Protein AF-A0A2N3GD85-F1 (afdb_monomer_lite)

Sequence (413 aa):
MDDDWYRSPGWSEADQEAFELRLARARAWNRPEYLRIKGLALAEAGLREAALGLWQRGLDNDATRSEQPGLLELMAEALLRDDPARAEQLLRRLLAEHPDLNDTTQMAEVALAEILIGGGSEAGLCEAYRLLDSWQVKRGSPFPANVYRWAVAYTRLAEAVGDRDEASEAAEVALSSIDWSSPFENHPGLGLVHADPTELEWLERLAADRRTDTGMAGGGRMDEFRAALAADQDYQQELAMWTAEDDAREAEFEEAELPLTMDLRAAGLDVDSVWDLGKHRVWPYPQALPVLMNHLERGGYPEITTDIIGQALAIKDAVAYWDRLRELYLTAPSPAQANAAAIAMSGCATSAQLAHLIEFLDLEERGQSRILFLRPINRLGREHGRAIIEGLRSHPVLGAEATAISKGRSRNS

Foldseek 3Di:
DPPVLLLALDDDPVSVVVLVVVLVVDDLLCSLVSLQNSLVSPVVSVNNVSSLVSLVVSVVDPSNVVQLLASLQVNLVSCLPPPVVSSLVSLVVSCVVPVVSPNHPLCSLLSNLLSLLVVLDPVSLLSSLLSLVCCVQQPNDLFLQSQLSSLLSQLSSCVSQPNLVSNLVSLVSNVVSQPDFRPDPVCRPPRHHDDDPVSNVVSVVSVVVVVVDPDDDDDGVSVVSVVVCVVPPVNVVVSCVSVVVVVVVVVLQQVQQVVLVVVLVVLVAPDSGLVCLPDPVCPPPLSSLVSLLVDLQVDPHDLVNNLSSLQSLLAQSVVVCVVSLLVCLVVPPDLSSVLSSLSNCLRRDALVCLVVLLVLCPVVVNAQSNLSSLVSLCVHVPPNSLVSLVVCLPPPRNNVSSVCVNVVNDDDD

Radius of gyration: 25.95 Å; chains: 1; bounding box: 66×52×62 Å

Secondary structure (DSSP, 8-state):
--TTTTT----SHHHHHHHHHHHHHS-GGGHHHHHHHHHHHHHHTT-HHHHHHHHHHHHT-GGGTTTHHHHHHHHHHHHTTT-HHHHHHHHHHHHHH-TT-TTS-S-HHHHHHHHHHHHT-HHHHHHHHHHHHHHHHHT--S-HHHHHHHHHHHHHHHHHHT-HHHHHHHHHHHHHHTTPPPS-TT-TTTT-----HHHHHHHHHHHHHGGG--S-----HHHHHHHHHHH-HHHHHHHHHHHHHHHHHHHHHHHHHHHHHHHHHHTT---SSGGGGGSTTT---TTHHHHHHHHHHH--S-HHHHHHHHHHT-SGGGGGGHHHHHHHHHH-SSHHHHHHHHHHHHHH--GGGHHHHHHGGG-GGGTTGGGGGHHHHHHHHHHHHHHHHHHTTT-TTTHHHHHHHHTT-S---

Structure (mmCIF, N/CA/C/O backbone):
data_AF-A0A2N3GD85-F1
#
_entry.id   AF-A0A2N3GD85-F1
#
loop_
_atom_site.group_PDB
_atom_site.id
_atom_site.type_symbol
_atom_site.label_atom_id
_atom_site.label_alt_id
_atom_site.label_comp_id
_atom_site.label_asym_id
_atom_site.label_entity_id
_atom_site.label_seq_id
_atom_site.pdbx_PDB_ins_code
_atom_site.Cartn_x
_atom_site.Cartn_y
_atom_site.Cartn_z
_atom_site.occupancy
_atom_site.B_iso_or_equiv
_atom_site.auth_seq_id
_atom_site.auth_comp_id
_atom_site.auth_asym_id
_atom_site.auth_atom_id
_atom_site.pdbx_PDB_model_num
ATOM 1 N N . MET A 1 1 ? 29.973 8.861 1.045 1.00 45.62 1 MET A N 1
ATOM 2 C CA . MET A 1 1 ? 28.930 9.680 1.694 1.00 45.62 1 MET A CA 1
ATOM 3 C C . MET A 1 1 ? 27.685 8.834 1.700 1.00 45.62 1 MET A C 1
ATOM 5 O O . MET A 1 1 ? 27.372 8.280 0.658 1.00 45.62 1 MET A O 1
ATOM 9 N N . ASP A 1 2 ? 27.069 8.660 2.859 1.00 50.72 2 ASP A N 1
ATOM 10 C CA . ASP A 1 2 ? 25.912 7.785 3.011 1.00 50.72 2 ASP A CA 1
ATOM 11 C C . ASP A 1 2 ? 24.710 8.408 2.282 1.00 50.72 2 ASP A C 1
ATOM 13 O O . ASP A 1 2 ? 24.269 9.495 2.670 1.00 50.72 2 ASP A O 1
ATOM 17 N N . ASP A 1 3 ? 24.244 7.825 1.165 1.00 62.91 3 ASP A N 1
ATOM 18 C CA . ASP A 1 3 ? 23.156 8.460 0.403 1.00 62.91 3 ASP A CA 1
ATOM 19 C C . ASP A 1 3 ? 21.757 8.220 1.000 1.00 62.91 3 ASP A C 1
ATOM 21 O O . ASP A 1 3 ? 20.784 8.729 0.449 1.00 62.91 3 ASP A O 1
ATOM 25 N N . ASP A 1 4 ? 21.653 7.529 2.141 1.00 80.56 4 ASP A N 1
ATOM 26 C CA . ASP A 1 4 ? 20.399 7.329 2.890 1.00 80.56 4 ASP A CA 1
ATOM 27 C C . ASP A 1 4 ? 20.294 8.272 4.093 1.00 80.56 4 ASP A C 1
ATOM 29 O O . ASP A 1 4 ? 19.761 7.953 5.152 1.00 80.56 4 ASP A O 1
ATOM 33 N N . TRP A 1 5 ? 20.792 9.493 3.919 1.00 85.75 5 TRP A N 1
ATOM 34 C CA . TRP A 1 5 ? 20.781 10.532 4.947 1.00 85.75 5 TRP A CA 1
ATOM 35 C C . TRP A 1 5 ? 19.387 10.845 5.509 1.00 85.75 5 TRP A C 1
ATOM 37 O O . TRP A 1 5 ? 19.270 11.240 6.667 1.00 85.75 5 TRP A O 1
ATOM 47 N N . TYR A 1 6 ? 18.343 10.652 4.705 1.00 89.75 6 TYR A N 1
ATOM 48 C CA . TYR A 1 6 ? 16.946 10.835 5.092 1.00 89.75 6 TYR A CA 1
ATOM 49 C C . TYR A 1 6 ? 16.354 9.619 5.829 1.00 89.75 6 TYR A C 1
ATOM 51 O O . TYR A 1 6 ? 15.251 9.726 6.338 1.00 89.75 6 TYR A O 1
ATOM 59 N N . ARG A 1 7 ? 17.066 8.487 5.938 1.00 91.69 7 ARG A N 1
ATOM 60 C CA . ARG A 1 7 ? 16.649 7.299 6.718 1.00 91.69 7 ARG A CA 1
ATOM 61 C C . ARG A 1 7 ? 17.335 7.191 8.080 1.00 91.69 7 ARG A C 1
ATOM 63 O O . ARG A 1 7 ? 17.008 6.308 8.861 1.00 91.69 7 ARG A O 1
ATOM 70 N N . SER A 1 8 ? 18.307 8.059 8.369 1.00 90.44 8 SER A N 1
ATOM 71 C CA . SER A 1 8 ? 18.978 8.067 9.674 1.00 90.44 8 SER A CA 1
ATOM 72 C C . SER A 1 8 ? 17.970 8.355 10.801 1.00 90.44 8 SER A C 1
ATOM 74 O O . SER A 1 8 ? 17.164 9.272 10.639 1.00 90.44 8 SER A O 1
ATOM 76 N N . PRO A 1 9 ? 18.037 7.672 11.957 1.00 91.25 9 PRO A N 1
ATOM 77 C CA . PRO A 1 9 ? 17.174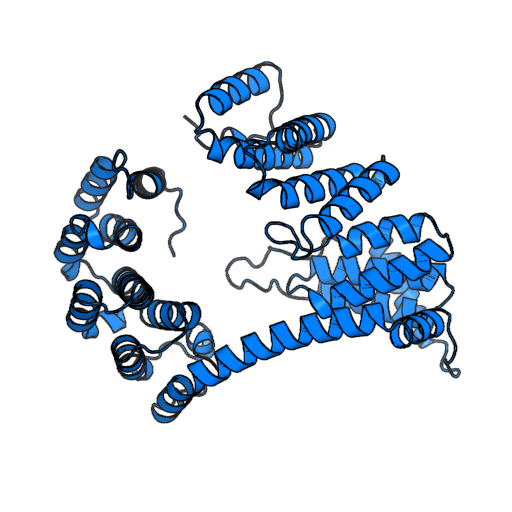 7.963 13.106 1.00 91.25 9 PRO A CA 1
ATOM 78 C C . PRO A 1 9 ? 17.637 9.187 13.923 1.00 91.25 9 PRO A C 1
ATOM 80 O O . PRO A 1 9 ? 16.906 9.666 14.784 1.00 91.25 9 PRO A O 1
ATOM 83 N N . GLY A 1 10 ? 18.844 9.715 13.674 1.00 91.62 10 GLY A N 1
ATOM 84 C CA . GLY A 1 10 ? 19.396 10.859 14.414 1.00 91.62 10 GLY A CA 1
ATOM 85 C C . GLY A 1 10 ? 18.678 12.181 14.117 1.00 91.62 10 GLY A C 1
ATOM 86 O O . GLY A 1 10 ? 18.309 12.445 12.966 1.00 91.62 10 GLY A O 1
ATOM 87 N N . TRP A 1 11 ? 18.494 13.012 15.149 1.00 96.56 11 TRP A N 1
ATOM 88 C CA . TRP A 1 11 ? 17.835 14.326 15.056 1.00 96.56 11 TRP A CA 1
ATOM 89 C C . TRP A 1 11 ? 18.418 15.391 15.995 1.00 96.56 11 TRP A C 1
ATOM 91 O O . TRP A 1 11 ? 17.708 16.268 16.494 1.00 96.56 11 TRP A O 1
ATOM 101 N N . SER A 1 12 ? 19.725 15.322 16.251 1.00 95.81 12 SER A N 1
ATOM 102 C CA . SER A 1 12 ? 20.441 16.424 16.903 1.00 95.81 12 SER A CA 1
ATOM 103 C C . SER A 1 12 ? 20.408 17.697 16.043 1.00 95.81 12 SER A C 1
ATOM 105 O O . SER A 1 12 ? 20.079 17.643 14.860 1.00 95.81 12 SER A O 1
ATOM 107 N N . GLU A 1 13 ? 20.791 18.846 16.602 1.00 96.06 13 GLU A N 1
ATOM 108 C CA . GLU A 1 13 ? 20.900 20.106 15.844 1.00 96.06 13 GLU A CA 1
ATOM 109 C C . GLU A 1 13 ? 21.793 19.948 14.598 1.00 96.06 13 GLU A C 1
ATOM 111 O O . GLU A 1 13 ? 21.410 20.340 13.499 1.00 96.06 13 GLU A O 1
ATOM 116 N N . ALA A 1 14 ? 22.919 19.240 14.733 1.00 95.62 14 ALA A N 1
ATOM 117 C CA . ALA A 1 14 ? 23.804 18.929 13.613 1.00 95.62 14 ALA A CA 1
ATOM 118 C C . ALA A 1 14 ? 23.147 18.012 12.560 1.00 95.62 14 ALA A C 1
ATOM 120 O O . ALA A 1 14 ? 23.370 18.194 11.360 1.00 95.62 14 ALA A O 1
ATOM 121 N N . ASP A 1 15 ? 22.327 17.039 12.979 1.00 94.31 15 ASP A N 1
ATOM 122 C CA . ASP A 1 15 ? 21.585 16.174 12.050 1.00 94.31 15 ASP A CA 1
ATOM 123 C C . ASP A 1 15 ? 20.516 16.961 11.288 1.00 94.31 15 ASP A C 1
ATOM 125 O O . ASP A 1 15 ? 20.332 16.746 10.089 1.00 94.31 15 ASP A O 1
ATOM 129 N N . GLN A 1 16 ? 19.835 17.885 11.971 1.00 96.31 16 GLN A N 1
ATOM 130 C CA . GLN A 1 16 ? 18.831 18.767 11.380 1.00 96.31 16 GLN A CA 1
ATOM 131 C C . GLN A 1 16 ? 19.470 19.689 10.339 1.00 96.31 16 GLN A C 1
ATOM 133 O O . GLN A 1 16 ? 19.024 19.713 9.194 1.00 96.31 16 GLN A O 1
ATOM 138 N N . GLU A 1 17 ? 20.568 20.371 10.675 1.00 95.88 17 GLU A N 1
ATOM 139 C CA . GLU A 1 17 ? 21.307 21.212 9.725 1.00 95.88 17 GLU A CA 1
ATOM 140 C C . GLU A 1 17 ? 21.784 20.417 8.500 1.00 95.88 17 GLU A C 1
ATOM 142 O O . GLU A 1 17 ? 21.643 20.860 7.355 1.00 95.88 17 GLU A O 1
ATOM 147 N N . ALA A 1 18 ? 22.319 19.211 8.721 1.00 94.38 18 ALA A N 1
ATOM 148 C CA . ALA A 1 18 ? 22.766 18.340 7.642 1.00 94.38 18 ALA A CA 1
ATOM 149 C C . ALA A 1 18 ? 21.602 17.865 6.756 1.00 94.38 18 ALA A C 1
ATOM 151 O O . ALA A 1 18 ? 21.760 17.778 5.531 1.00 94.38 18 ALA A O 1
ATOM 152 N N . PHE A 1 19 ? 20.448 17.561 7.356 1.00 95.38 19 PHE A N 1
ATOM 153 C CA . PHE A 1 19 ? 19.224 17.198 6.648 1.00 95.38 19 PHE A CA 1
ATOM 154 C C . PHE A 1 19 ? 18.730 18.369 5.792 1.00 95.38 19 PHE A C 1
ATOM 156 O O . PHE A 1 19 ? 18.568 18.207 4.582 1.00 95.38 19 PHE A O 1
ATOM 163 N N . GLU A 1 20 ? 18.597 19.567 6.362 1.00 95.00 20 GLU A N 1
ATOM 164 C CA . GLU A 1 20 ? 18.127 20.755 5.641 1.00 95.00 20 GLU A CA 1
ATOM 165 C C . GLU A 1 20 ? 19.056 21.147 4.487 1.00 95.00 20 GLU A C 1
ATOM 167 O O . GLU A 1 20 ? 18.596 21.417 3.374 1.00 95.00 20 GLU A O 1
ATOM 172 N N . LEU A 1 21 ? 20.377 21.103 4.695 1.00 94.81 21 LEU A N 1
ATOM 173 C CA . LEU A 1 21 ? 21.349 21.410 3.643 1.00 94.81 21 LEU A CA 1
ATOM 174 C C . LEU A 1 21 ? 21.213 20.457 2.445 1.00 94.81 21 LEU A C 1
ATOM 176 O O . LEU A 1 21 ? 21.379 20.866 1.291 1.00 94.81 21 LEU A O 1
ATOM 180 N N . ARG A 1 22 ? 20.931 19.176 2.704 1.00 93.56 22 ARG A N 1
ATOM 181 C CA . ARG A 1 22 ? 20.745 18.164 1.657 1.00 93.56 22 ARG A CA 1
ATOM 182 C C . ARG A 1 22 ? 19.368 18.268 1.008 1.00 93.56 22 ARG A C 1
ATOM 184 O O . ARG A 1 22 ? 19.290 18.202 -0.219 1.00 93.56 22 ARG A O 1
ATOM 191 N N . LEU A 1 23 ? 18.317 18.515 1.786 1.00 91.94 23 LEU A N 1
ATOM 192 C CA . LEU A 1 23 ? 16.958 18.722 1.288 1.00 91.94 23 LEU A CA 1
ATOM 193 C C . LEU A 1 23 ? 16.882 19.945 0.362 1.00 91.94 23 LEU A C 1
ATOM 195 O O . LEU A 1 23 ? 16.293 19.870 -0.717 1.00 91.94 23 LEU A O 1
ATOM 199 N N . ALA A 1 24 ? 17.559 21.042 0.710 1.00 91.62 24 ALA A N 1
ATOM 200 C CA . ALA A 1 24 ? 17.635 22.243 -0.123 1.00 91.62 24 ALA A CA 1
ATOM 201 C C . ALA A 1 24 ? 18.294 21.982 -1.490 1.00 91.62 24 ALA A C 1
ATOM 203 O O . ALA A 1 24 ? 17.917 22.588 -2.495 1.00 91.62 24 ALA A O 1
ATOM 204 N N . ARG A 1 25 ? 19.255 21.052 -1.553 1.00 90.69 25 ARG A N 1
ATOM 205 C CA . ARG A 1 25 ? 19.931 20.640 -2.798 1.00 90.69 25 ARG A CA 1
ATOM 206 C C . ARG A 1 25 ? 19.153 19.588 -3.586 1.00 90.69 25 ARG A C 1
ATOM 208 O O . ARG A 1 25 ? 19.417 19.409 -4.774 1.00 90.69 25 ARG A O 1
ATOM 215 N N . ALA A 1 26 ? 18.223 18.883 -2.946 1.00 87.25 26 ALA A N 1
ATOM 216 C CA . ALA A 1 26 ? 17.377 17.909 -3.612 1.00 87.25 26 ALA A CA 1
ATOM 217 C C . ALA A 1 26 ? 16.452 18.582 -4.631 1.00 87.25 26 ALA A C 1
ATOM 219 O O . ALA A 1 26 ? 16.016 19.727 -4.454 1.00 87.25 26 ALA A O 1
ATOM 220 N N . ARG A 1 27 ? 16.131 17.836 -5.694 1.00 83.88 27 ARG A N 1
ATOM 221 C CA . ARG A 1 27 ? 15.154 18.252 -6.704 1.00 83.88 27 ARG A CA 1
ATOM 222 C C . ARG A 1 27 ? 13.801 18.471 -6.037 1.00 83.88 27 ARG A C 1
ATOM 224 O O . ARG A 1 27 ? 13.424 17.682 -5.176 1.00 83.88 27 ARG A O 1
ATOM 231 N N . ALA A 1 28 ? 13.090 19.521 -6.443 1.00 81.44 28 ALA A N 1
ATOM 232 C CA . ALA A 1 28 ? 11.860 19.955 -5.783 1.00 81.44 28 ALA A CA 1
ATOM 233 C C . ALA A 1 28 ? 10.831 18.824 -5.631 1.00 81.44 28 ALA A C 1
ATOM 235 O O . ALA A 1 28 ? 10.255 18.691 -4.560 1.00 81.44 28 ALA A O 1
ATOM 236 N N . TRP A 1 29 ? 10.692 17.970 -6.647 1.00 77.31 29 TRP A N 1
ATOM 237 C CA . TRP A 1 29 ? 9.748 16.851 -6.656 1.00 77.31 29 TRP A CA 1
ATOM 238 C C . TRP A 1 29 ? 10.152 15.647 -5.786 1.00 77.31 29 TRP A C 1
ATOM 240 O O . TRP A 1 29 ? 9.291 14.850 -5.457 1.00 77.31 29 TRP A O 1
ATOM 250 N N . ASN A 1 30 ? 11.416 15.521 -5.354 1.00 82.69 30 ASN A N 1
ATOM 251 C CA . ASN A 1 30 ? 11.844 14.457 -4.423 1.00 82.69 30 ASN A CA 1
ATOM 252 C C . ASN A 1 30 ? 11.770 14.890 -2.949 1.00 82.69 30 ASN A C 1
ATOM 254 O O . ASN A 1 30 ? 11.833 14.064 -2.043 1.00 82.69 30 ASN A O 1
ATOM 258 N N . ARG A 1 31 ? 11.717 16.200 -2.679 1.00 87.19 31 ARG A N 1
ATOM 259 C CA . ARG A 1 31 ? 11.658 16.725 -1.305 1.00 87.19 31 ARG A CA 1
ATOM 260 C C . ARG A 1 31 ? 10.453 16.203 -0.507 1.00 87.19 31 ARG A C 1
ATOM 262 O O . ARG A 1 31 ? 10.674 15.890 0.661 1.00 87.19 31 ARG A O 1
ATOM 269 N N . PRO A 1 32 ? 9.238 16.098 -1.088 1.00 84.50 32 PRO A N 1
ATOM 270 C CA . PRO A 1 32 ? 8.080 15.506 -0.420 1.00 84.50 32 PRO A CA 1
ATOM 271 C C . PRO A 1 32 ? 8.379 14.121 0.169 1.00 84.50 32 PRO A C 1
ATOM 273 O O . PRO A 1 32 ? 8.246 13.905 1.372 1.00 84.50 32 PRO A O 1
ATOM 276 N N . GLU A 1 33 ? 8.897 13.224 -0.667 1.00 87.06 33 GLU A N 1
ATOM 277 C CA . GLU A 1 33 ? 9.232 11.852 -0.294 1.00 87.06 33 GLU A CA 1
ATOM 278 C C . GLU A 1 33 ? 10.315 11.813 0.799 1.00 87.06 33 GLU A C 1
ATOM 280 O O . GLU A 1 33 ? 10.211 11.065 1.771 1.00 87.06 33 GLU A O 1
ATOM 285 N N . TYR A 1 34 ? 11.337 12.671 0.712 1.00 91.88 34 TYR A N 1
ATOM 286 C CA . TYR A 1 34 ? 12.383 12.735 1.739 1.00 91.88 34 TYR A CA 1
ATOM 287 C C . TYR A 1 34 ? 11.868 13.220 3.096 1.00 91.88 34 TYR A C 1
ATOM 289 O O . TYR A 1 34 ? 12.339 12.727 4.122 1.00 91.88 34 TYR A O 1
ATOM 297 N N . LEU A 1 35 ? 10.911 14.153 3.123 1.00 93.25 35 LEU A N 1
ATOM 298 C CA . LEU A 1 35 ? 10.242 14.561 4.361 1.00 93.25 35 LEU A CA 1
ATOM 299 C C . LEU A 1 35 ? 9.445 13.396 4.953 1.00 93.25 35 LEU A C 1
ATOM 301 O O . LEU A 1 35 ? 9.563 13.131 6.150 1.00 93.25 35 LEU A O 1
ATOM 305 N N . ARG A 1 36 ? 8.700 12.662 4.114 1.00 91.94 36 ARG A N 1
ATOM 306 C CA . ARG A 1 36 ? 7.922 11.489 4.530 1.00 91.94 36 ARG A CA 1
ATOM 307 C C . ARG A 1 36 ? 8.811 10.405 5.138 1.00 91.94 36 ARG A C 1
ATOM 309 O O . ARG A 1 36 ? 8.587 10.012 6.282 1.00 91.94 36 ARG A O 1
ATOM 316 N N . ILE A 1 37 ? 9.849 9.978 4.412 1.00 93.06 37 ILE A N 1
ATOM 317 C CA . ILE A 1 37 ? 10.772 8.919 4.853 1.00 93.06 37 ILE A CA 1
ATOM 318 C C . ILE A 1 37 ? 11.540 9.341 6.108 1.00 93.06 37 ILE A C 1
ATOM 320 O O . ILE A 1 37 ? 11.718 8.530 7.016 1.00 93.06 37 ILE A O 1
ATOM 324 N N . LYS A 1 38 ? 11.976 10.603 6.198 1.00 95.06 38 LYS A N 1
ATOM 325 C CA . LYS A 1 38 ? 12.656 11.074 7.406 1.00 95.06 38 LYS A CA 1
ATOM 326 C C . LYS A 1 38 ? 11.722 11.108 8.603 1.00 95.06 38 LYS A C 1
ATOM 328 O O . LYS A 1 38 ? 12.128 10.665 9.671 1.00 95.06 38 LYS A O 1
ATOM 333 N N . GLY A 1 39 ? 10.489 11.580 8.435 1.00 95.62 39 GLY A N 1
ATOM 334 C CA . GLY A 1 39 ? 9.497 11.540 9.505 1.00 95.62 39 GLY A CA 1
ATOM 335 C C . GLY A 1 39 ? 9.235 10.114 9.998 1.00 95.62 39 GLY A C 1
ATOM 336 O O . GLY A 1 39 ? 9.236 9.898 11.204 1.00 95.62 39 GLY A O 1
ATOM 337 N N . LEU A 1 40 ? 9.146 9.126 9.097 1.00 94.00 40 LEU A N 1
ATOM 338 C CA . LEU A 1 40 ? 9.046 7.703 9.461 1.00 94.00 40 LEU A CA 1
ATOM 339 C C . LEU A 1 40 ? 10.224 7.239 10.329 1.00 94.00 40 LEU A C 1
ATOM 341 O O . LEU A 1 40 ? 10.010 6.734 11.427 1.00 94.00 40 LEU A O 1
ATOM 345 N N . ALA A 1 41 ? 11.461 7.487 9.889 1.00 94.12 41 ALA A N 1
ATOM 346 C CA . ALA A 1 41 ? 12.656 7.101 10.646 1.00 94.12 41 ALA A CA 1
ATOM 347 C C . ALA A 1 41 ? 12.720 7.761 12.039 1.00 94.12 41 ALA A C 1
ATOM 349 O O . ALA A 1 41 ? 13.226 7.173 12.993 1.00 94.12 41 ALA 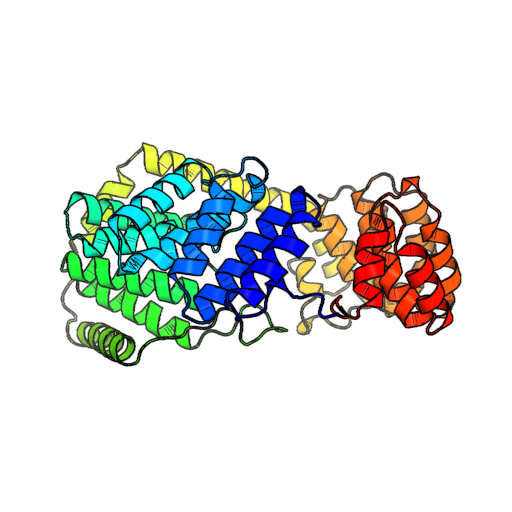A O 1
ATOM 350 N N . LEU A 1 42 ? 12.211 8.991 12.168 1.00 95.75 42 LEU A N 1
ATOM 351 C CA . LEU A 1 42 ? 12.121 9.690 13.450 1.00 95.75 42 LEU A CA 1
ATOM 352 C C . LEU A 1 42 ? 11.020 9.116 14.344 1.00 95.75 42 LEU A C 1
ATOM 354 O O . LEU A 1 42 ? 11.248 8.946 15.540 1.00 95.75 42 LEU A O 1
ATOM 358 N N . ALA A 1 43 ? 9.853 8.795 13.784 1.00 93.88 43 ALA A N 1
ATOM 359 C CA . ALA A 1 43 ? 8.757 8.175 14.520 1.00 93.88 43 ALA A CA 1
ATOM 360 C C . ALA A 1 43 ? 9.165 6.799 15.073 1.00 93.88 43 ALA A C 1
ATOM 362 O O . ALA A 1 43 ? 8.977 6.546 16.261 1.00 93.88 43 ALA A O 1
ATOM 363 N N . GLU A 1 44 ? 9.821 5.966 14.258 1.00 91.31 44 GLU A N 1
ATOM 364 C CA . GLU A 1 44 ? 10.391 4.675 14.679 1.00 91.31 44 GLU A CA 1
ATOM 365 C C . GLU A 1 44 ? 11.433 4.829 15.800 1.00 91.31 44 GLU A C 1
ATOM 367 O O . GLU A 1 44 ? 11.533 3.984 16.688 1.00 91.31 44 GLU A O 1
ATOM 372 N N . ALA A 1 45 ? 12.183 5.936 15.805 1.00 93.44 45 ALA A N 1
ATOM 373 C CA . ALA A 1 45 ? 13.141 6.270 16.858 1.00 93.44 45 ALA A CA 1
ATOM 374 C C . ALA A 1 45 ? 12.499 6.889 18.120 1.00 93.44 45 ALA A C 1
ATOM 376 O O . ALA A 1 45 ? 13.217 7.295 19.036 1.00 93.44 45 ALA A O 1
ATOM 377 N N . GLY A 1 46 ? 11.168 7.005 18.177 1.00 93.31 46 GLY A N 1
ATOM 378 C CA . GLY A 1 46 ? 10.439 7.634 19.284 1.00 93.31 46 GLY A CA 1
ATOM 379 C C . GLY A 1 46 ? 10.489 9.169 19.288 1.00 93.31 46 GLY A C 1
ATOM 380 O O . GLY A 1 46 ? 10.050 9.802 20.247 1.00 93.31 46 GLY A O 1
ATOM 381 N N . LEU A 1 47 ? 10.994 9.799 18.223 1.00 95.19 47 LEU A N 1
ATOM 382 C CA . LEU A 1 47 ? 11.104 11.254 18.063 1.00 95.19 47 LEU A CA 1
ATOM 383 C C . LEU A 1 47 ? 9.857 11.829 17.381 1.00 95.19 47 LEU A C 1
ATOM 385 O O . LEU A 1 47 ? 9.916 12.483 16.338 1.00 95.19 47 LEU A O 1
ATOM 389 N N . ARG A 1 48 ? 8.701 11.570 17.988 1.00 94.00 48 ARG A N 1
ATOM 390 C CA . ARG A 1 48 ? 7.387 11.824 17.392 1.00 94.00 48 ARG A CA 1
ATOM 391 C C . ARG A 1 48 ? 7.118 13.288 17.031 1.00 94.00 48 ARG A C 1
ATOM 393 O O . ARG A 1 48 ? 6.678 13.558 15.920 1.00 94.00 48 ARG A O 1
ATOM 400 N N . GLU A 1 49 ? 7.407 14.233 17.924 1.00 95.00 49 GLU A N 1
ATOM 401 C CA . GLU A 1 49 ? 7.195 15.669 17.654 1.00 95.00 49 GLU A CA 1
ATOM 402 C C . GLU A 1 49 ? 7.979 16.144 16.425 1.00 95.00 49 GLU A C 1
ATOM 404 O O . GLU A 1 49 ? 7.486 16.912 15.599 1.00 95.00 49 GLU A O 1
ATOM 409 N N . ALA A 1 50 ? 9.198 15.629 16.260 1.00 96.25 50 ALA A N 1
ATOM 410 C CA . ALA A 1 50 ? 10.015 15.927 15.099 1.00 96.25 50 ALA A CA 1
ATOM 411 C C . ALA A 1 50 ? 9.427 15.332 13.811 1.00 96.25 50 ALA A C 1
ATOM 413 O O . ALA A 1 50 ? 9.401 16.013 12.785 1.00 96.25 50 ALA A O 1
ATOM 414 N N . ALA A 1 51 ? 8.922 14.095 13.868 1.00 96.75 51 ALA A N 1
ATOM 415 C CA . ALA A 1 51 ? 8.234 13.462 12.746 1.00 96.75 51 ALA A CA 1
ATOM 416 C C . ALA A 1 51 ? 6.999 14.268 12.308 1.00 96.75 51 ALA A C 1
ATOM 418 O O . ALA A 1 51 ? 6.887 14.624 11.134 1.00 96.75 51 ALA A O 1
ATOM 419 N N . LEU A 1 52 ? 6.138 14.651 13.260 1.00 96.31 52 LEU A N 1
ATOM 420 C CA . LEU A 1 52 ? 4.959 15.488 13.011 1.00 96.31 52 LEU A CA 1
ATOM 421 C C . LEU A 1 52 ? 5.335 16.831 12.375 1.00 96.31 52 LEU A C 1
ATOM 423 O O . LEU A 1 52 ? 4.686 17.263 11.423 1.00 96.31 52 LEU A O 1
ATOM 427 N N . GLY A 1 53 ? 6.410 17.468 12.848 1.00 95.81 53 GLY A N 1
ATOM 428 C CA . GLY A 1 53 ? 6.920 18.706 12.258 1.00 95.81 53 GLY A CA 1
ATOM 429 C C . GLY A 1 53 ? 7.358 18.548 10.797 1.00 95.81 53 GLY A C 1
ATOM 430 O O . GLY A 1 53 ? 7.104 19.434 9.979 1.00 95.81 53 GLY A O 1
ATOM 431 N N . LEU A 1 54 ? 7.986 17.424 10.435 1.00 95.44 54 LEU A N 1
ATOM 432 C CA . LEU A 1 54 ? 8.376 17.150 9.048 1.00 95.44 54 LEU A CA 1
ATOM 433 C C . LEU A 1 54 ? 7.182 16.850 8.147 1.00 95.44 54 LEU A C 1
ATOM 435 O O . LEU A 1 54 ? 7.131 17.355 7.025 1.00 95.44 54 LEU A O 1
ATOM 439 N N . TRP A 1 55 ? 6.221 16.062 8.625 1.00 95.38 55 TRP A N 1
ATOM 440 C CA . TRP A 1 55 ? 5.035 15.740 7.841 1.00 95.38 55 TRP A CA 1
ATOM 441 C C . TRP A 1 55 ? 4.127 16.956 7.646 1.00 95.38 55 TRP A C 1
ATOM 443 O O . TRP A 1 55 ? 3.673 17.182 6.527 1.00 95.38 55 TRP A O 1
ATOM 453 N N . GLN A 1 56 ? 3.976 17.817 8.662 1.00 94.88 56 GLN A N 1
ATOM 454 C CA . GLN A 1 56 ? 3.257 19.089 8.529 1.00 94.88 56 GLN A CA 1
ATOM 455 C C . GLN A 1 56 ? 3.899 19.985 7.461 1.00 94.88 56 GLN A C 1
ATOM 457 O O . GLN A 1 56 ? 3.204 20.502 6.594 1.00 94.88 56 GLN A O 1
ATOM 462 N N . ARG A 1 57 ? 5.235 20.101 7.447 1.00 92.88 57 ARG A N 1
ATOM 463 C CA . ARG A 1 57 ? 5.956 20.824 6.382 1.00 92.88 57 ARG A CA 1
ATOM 464 C C . ARG A 1 57 ? 5.733 20.220 4.997 1.00 92.88 57 ARG A C 1
ATOM 466 O O . ARG A 1 57 ? 5.795 20.941 4.004 1.00 92.88 57 ARG A O 1
ATOM 473 N N . GLY A 1 58 ? 5.535 18.904 4.926 1.00 90.50 58 GLY A N 1
ATOM 474 C CA . GLY A 1 58 ? 5.104 18.224 3.713 1.00 90.50 58 GLY A CA 1
ATOM 475 C C . GLY A 1 58 ? 3.712 18.694 3.293 1.00 90.50 58 GLY A C 1
ATOM 476 O O . GLY A 1 58 ? 3.542 19.179 2.181 1.00 90.50 58 GLY A O 1
ATOM 477 N N . LEU A 1 59 ? 2.728 18.638 4.186 1.00 89.31 59 LEU A N 1
ATOM 478 C CA . LEU A 1 59 ? 1.357 19.064 3.882 1.00 89.31 59 LEU A CA 1
ATOM 479 C C . LEU A 1 59 ? 1.243 20.548 3.497 1.00 89.31 59 LEU A C 1
ATOM 481 O O . LEU A 1 59 ? 0.443 20.882 2.629 1.00 89.31 59 LEU A O 1
ATOM 485 N N . ASP A 1 60 ? 2.061 21.418 4.090 1.00 88.75 60 ASP A N 1
ATOM 486 C CA . ASP A 1 60 ? 2.055 22.866 3.826 1.00 88.75 60 ASP A CA 1
ATOM 487 C C . ASP A 1 60 ? 2.693 23.251 2.475 1.00 88.75 60 ASP A C 1
ATOM 489 O O . ASP A 1 60 ? 2.706 24.423 2.095 1.00 88.75 60 ASP A O 1
ATOM 493 N N . ASN A 1 61 ? 3.275 22.293 1.751 1.00 82.31 61 ASN A N 1
ATOM 494 C CA . ASN A 1 61 ? 3.989 22.539 0.505 1.00 82.31 61 ASN A CA 1
ATOM 495 C C . ASN A 1 61 ? 3.202 22.007 -0.697 1.00 82.31 61 ASN A C 1
ATOM 497 O O . ASN A 1 61 ? 3.176 20.807 -0.928 1.00 82.31 61 ASN A O 1
ATOM 501 N N . ASP A 1 62 ? 2.663 22.890 -1.540 1.00 70.62 62 ASP A N 1
ATOM 502 C CA . ASP A 1 62 ? 1.871 22.513 -2.726 1.00 70.62 62 ASP A CA 1
ATOM 503 C C . ASP A 1 62 ? 2.582 21.546 -3.697 1.00 70.62 62 ASP A C 1
ATOM 505 O O . ASP A 1 62 ? 1.931 20.810 -4.441 1.00 70.62 62 ASP A O 1
ATOM 509 N N . ALA A 1 63 ? 3.921 21.497 -3.688 1.00 71.19 63 ALA A N 1
ATOM 510 C CA . ALA A 1 63 ? 4.692 20.554 -4.499 1.00 71.19 63 ALA A CA 1
ATOM 511 C C . ALA A 1 63 ? 4.607 19.092 -4.009 1.00 71.19 63 ALA A C 1
ATOM 513 O O . ALA A 1 63 ? 5.170 18.212 -4.656 1.00 71.19 63 ALA A O 1
ATOM 514 N N . THR A 1 64 ? 3.945 18.825 -2.878 1.00 67.44 64 THR A N 1
ATOM 515 C CA . THR A 1 64 ? 3.822 17.495 -2.257 1.00 67.44 64 THR A CA 1
ATOM 516 C C . THR A 1 64 ? 2.496 16.812 -2.566 1.00 67.44 64 THR A C 1
ATOM 518 O O . THR A 1 64 ? 2.229 15.766 -1.988 1.00 67.44 64 THR A O 1
ATOM 521 N N . ARG A 1 65 ? 1.668 17.359 -3.470 1.00 75.06 65 ARG A N 1
ATOM 522 C CA . ARG A 1 65 ? 0.293 16.883 -3.705 1.00 75.06 65 ARG A CA 1
ATOM 523 C C . ARG A 1 65 ? 0.169 15.368 -3.921 1.00 75.06 65 ARG A C 1
ATOM 525 O O . ARG A 1 65 ? -0.808 14.795 -3.465 1.00 75.06 65 ARG A O 1
ATOM 532 N N . SER A 1 66 ? 1.144 14.727 -4.566 1.00 77.31 66 SER A N 1
ATOM 533 C CA . SER A 1 66 ? 1.160 13.267 -4.751 1.0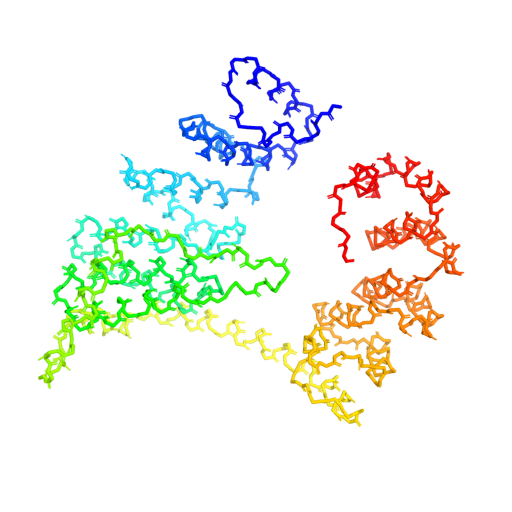0 77.31 66 SER A CA 1
ATOM 534 C C . SER A 1 66 ? 1.465 12.476 -3.471 1.00 77.31 66 SER A C 1
ATOM 536 O O . SER A 1 66 ? 0.980 11.371 -3.323 1.00 77.31 66 SER A O 1
ATOM 538 N N . GLU A 1 67 ? 2.228 13.030 -2.526 1.00 85.56 67 GLU A N 1
ATOM 539 C CA . GLU A 1 67 ? 2.558 12.379 -1.244 1.00 85.56 67 GLU A CA 1
ATOM 540 C C . GLU A 1 67 ? 1.567 12.731 -0.122 1.00 85.56 67 GLU A C 1
ATOM 542 O O . GLU A 1 67 ? 1.678 12.209 0.989 1.00 85.56 67 GLU A O 1
ATOM 547 N N . GLN A 1 68 ? 0.626 13.651 -0.373 1.00 90.38 68 GLN A N 1
ATOM 548 C CA . GLN A 1 68 ? -0.346 14.103 0.625 1.00 90.38 68 GLN A CA 1
ATOM 549 C C . GLN A 1 68 ? -1.150 12.963 1.268 1.00 90.38 68 GLN A C 1
ATOM 551 O O . GLN A 1 68 ? -1.249 12.998 2.496 1.00 90.38 68 GLN A O 1
ATOM 556 N N . PRO A 1 69 ? -1.655 11.947 0.532 1.00 93.94 69 PRO A N 1
ATOM 557 C CA . PRO A 1 69 ? -2.409 10.852 1.142 1.00 93.94 69 PRO A CA 1
ATOM 558 C C . PRO A 1 69 ? -1.612 10.147 2.245 1.00 93.94 69 PRO A C 1
ATOM 560 O O . PRO A 1 69 ? -2.043 10.087 3.398 1.00 93.94 69 PRO A O 1
ATOM 563 N N . GLY A 1 70 ? -0.393 9.706 1.920 1.00 93.50 70 GLY A N 1
ATOM 564 C CA . GLY A 1 70 ? 0.482 9.023 2.870 1.00 93.50 70 GLY A CA 1
ATOM 565 C C . GLY A 1 70 ? 0.924 9.919 4.030 1.00 93.50 70 GLY A C 1
ATOM 566 O O . GLY A 1 70 ? 1.066 9.448 5.153 1.00 93.50 70 GLY A O 1
ATOM 567 N N . LEU A 1 71 ? 1.120 11.223 3.807 1.00 94.94 71 LEU A N 1
ATOM 568 C CA . LEU A 1 71 ? 1.438 12.165 4.889 1.00 94.94 71 LEU A CA 1
ATOM 569 C C . LEU A 1 71 ? 0.261 12.368 5.855 1.00 94.94 71 LEU A C 1
ATOM 571 O O . LEU A 1 71 ? 0.483 12.409 7.066 1.00 94.94 71 LEU A O 1
ATOM 575 N N . LEU A 1 72 ? -0.968 12.487 5.339 1.00 96.31 72 LEU A N 1
ATOM 576 C CA . LEU A 1 72 ? -2.180 12.595 6.156 1.00 96.31 72 LEU A CA 1
ATOM 577 C C . LEU A 1 72 ? -2.363 11.346 7.025 1.00 96.31 72 LEU A C 1
ATOM 579 O O . LEU A 1 72 ? -2.572 11.482 8.231 1.00 96.31 72 LEU A O 1
ATOM 583 N N . GLU A 1 73 ? -2.227 10.155 6.433 1.00 96.69 73 GLU A N 1
ATOM 584 C CA . GLU A 1 73 ? -2.349 8.879 7.147 1.00 96.69 73 GLU A CA 1
ATOM 585 C C . GLU A 1 73 ? -1.285 8.745 8.245 1.00 96.69 73 GLU A C 1
ATOM 587 O O . GLU A 1 73 ? -1.621 8.498 9.401 1.00 96.69 73 GLU A O 1
ATOM 592 N N . LEU A 1 74 ? -0.008 8.997 7.929 1.00 95.81 74 LEU A N 1
ATOM 593 C CA . LEU A 1 74 ? 1.083 8.902 8.907 1.00 95.81 74 LEU A CA 1
ATOM 594 C C . LEU A 1 74 ? 0.915 9.873 10.078 1.00 95.81 74 LEU A C 1
ATOM 596 O O . LEU A 1 74 ? 1.173 9.516 11.230 1.00 95.81 74 LEU A O 1
ATOM 600 N N . MET A 1 75 ? 0.473 11.103 9.800 1.00 96.44 75 MET A N 1
ATOM 601 C CA . MET A 1 75 ? 0.189 12.076 10.852 1.00 96.44 75 MET A CA 1
ATOM 602 C C . MET A 1 75 ? -0.987 11.642 11.722 1.00 96.44 75 MET A C 1
ATOM 604 O O . MET A 1 75 ? -0.900 11.763 12.944 1.00 96.44 75 MET A O 1
ATOM 608 N N . ALA A 1 76 ? -2.068 11.145 11.119 1.00 97.19 76 ALA A N 1
ATOM 609 C CA . ALA A 1 76 ? -3.221 10.655 11.860 1.00 97.19 76 ALA A CA 1
ATOM 610 C C . ALA A 1 76 ? -2.859 9.466 12.757 1.00 97.19 76 ALA A C 1
ATOM 612 O O . ALA A 1 76 ? -3.163 9.493 13.947 1.00 97.19 76 ALA A O 1
ATOM 613 N N . GLU A 1 77 ? -2.145 8.476 12.218 1.00 95.06 77 GLU A N 1
ATOM 614 C CA . GLU A 1 77 ? -1.717 7.281 12.951 1.00 95.06 77 GLU A CA 1
ATOM 615 C C . GLU A 1 77 ? -0.819 7.649 14.137 1.00 95.06 77 GLU A C 1
ATOM 617 O O . GLU A 1 77 ? -1.021 7.173 15.255 1.00 95.06 77 GLU A O 1
ATOM 622 N N . ALA A 1 78 ? 0.125 8.575 13.938 1.00 94.94 78 ALA A N 1
ATOM 623 C CA . ALA A 1 78 ? 0.933 9.075 15.041 1.00 94.94 78 ALA A CA 1
ATOM 624 C C . ALA A 1 78 ? 0.056 9.731 16.115 1.00 94.94 78 ALA A C 1
ATOM 626 O O . ALA A 1 78 ? 0.263 9.473 17.297 1.00 94.94 78 ALA A O 1
ATOM 627 N N . LEU A 1 79 ? -0.931 10.546 15.729 1.00 95.50 79 LEU A N 1
ATOM 628 C CA . LEU A 1 79 ? -1.789 11.304 16.645 1.00 95.50 79 LEU A CA 1
ATOM 629 C C . LEU A 1 79 ? -2.870 10.476 17.349 1.00 95.50 79 LEU A C 1
ATOM 631 O O . LEU A 1 79 ? -3.345 10.917 18.394 1.00 95.50 79 LEU A O 1
ATOM 635 N N . LEU A 1 80 ? -3.191 9.284 16.845 1.00 92.88 80 LEU A N 1
ATOM 636 C CA . LEU A 1 80 ? -4.350 8.472 17.229 1.00 92.88 80 LEU A CA 1
ATOM 637 C C . LEU A 1 80 ? -4.580 8.362 18.747 1.00 92.88 80 LEU A C 1
ATOM 639 O O . LEU A 1 80 ? -5.706 8.506 19.215 1.00 92.88 80 LEU A O 1
ATOM 643 N N . ARG A 1 81 ? -3.513 8.141 19.527 1.00 89.06 81 ARG A N 1
ATOM 644 C CA . ARG A 1 81 ? -3.598 7.972 20.991 1.00 89.06 81 ARG A CA 1
ATOM 645 C C . ARG A 1 81 ? -3.605 9.277 21.791 1.00 89.06 81 ARG A C 1
ATOM 647 O O . ARG A 1 81 ? -4.248 9.323 22.834 1.00 89.06 81 ARG A O 1
ATOM 654 N N . ASP A 1 82 ? -2.892 10.309 21.339 1.00 92.31 82 ASP A N 1
ATOM 655 C CA . ASP A 1 82 ? -2.648 11.505 22.169 1.00 92.31 82 ASP A CA 1
ATOM 656 C C . ASP A 1 82 ? -3.532 12.695 21.781 1.00 92.31 82 ASP A C 1
ATOM 658 O O . ASP A 1 82 ? -3.838 13.535 22.623 1.00 92.31 82 ASP A O 1
ATOM 662 N N . ASP A 1 83 ? -3.941 12.774 20.514 1.00 96.56 83 ASP A N 1
ATOM 663 C CA . ASP A 1 83 ? -4.840 13.804 19.993 1.00 96.56 83 ASP A CA 1
ATOM 664 C C . ASP A 1 83 ? -5.825 13.176 18.987 1.00 96.56 83 ASP A C 1
ATOM 666 O O . ASP A 1 83 ? -5.738 13.414 17.774 1.00 96.56 83 ASP A O 1
ATOM 670 N N . PRO A 1 84 ? -6.762 12.337 19.475 1.00 96.38 84 PRO A N 1
ATOM 671 C CA . PRO A 1 84 ? -7.723 11.644 18.620 1.00 96.38 84 PRO A CA 1
ATOM 672 C C . PRO A 1 84 ? -8.615 12.612 17.834 1.00 96.38 84 PRO A C 1
ATOM 674 O O . PRO A 1 84 ? -9.012 12.303 16.717 1.00 96.38 84 PRO A O 1
ATOM 677 N N . ALA A 1 85 ? -8.879 13.814 18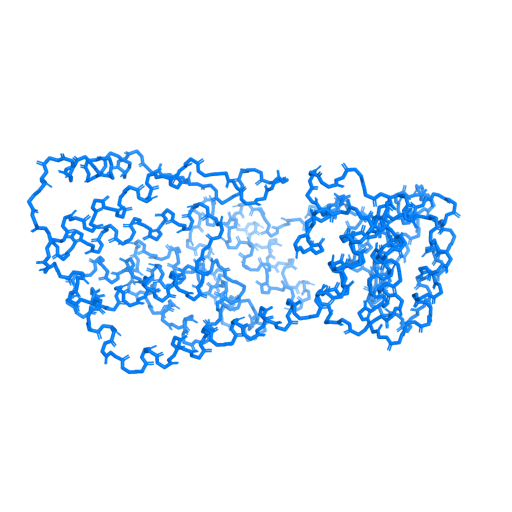.359 1.00 97.44 85 ALA A N 1
ATOM 678 C CA . ALA A 1 85 ? -9.676 14.820 17.660 1.00 97.44 85 ALA A CA 1
ATOM 679 C C . ALA A 1 85 ? -8.959 15.346 16.407 1.00 97.44 85 ALA A C 1
ATOM 681 O O . ALA A 1 85 ? -9.575 15.510 15.352 1.00 97.44 85 ALA A O 1
ATOM 682 N N . ARG A 1 86 ? -7.647 15.599 16.493 1.00 97.56 86 ARG A N 1
ATOM 683 C CA . ARG A 1 86 ? -6.860 15.985 15.318 1.00 97.56 86 ARG A CA 1
ATOM 684 C C . ARG A 1 86 ? -6.648 14.815 14.361 1.00 97.56 86 ARG A C 1
ATOM 686 O O . ARG A 1 86 ? -6.695 15.029 13.151 1.00 97.56 86 ARG A O 1
ATOM 693 N N . ALA A 1 87 ? -6.443 13.602 14.876 1.00 98.06 87 ALA A N 1
ATOM 694 C CA . ALA A 1 87 ? -6.361 12.399 14.048 1.00 98.06 87 ALA A CA 1
ATOM 695 C C . ALA A 1 87 ? -7.651 12.193 13.233 1.00 98.06 87 ALA A C 1
ATOM 697 O O . ALA A 1 87 ? -7.580 12.006 12.021 1.00 98.06 87 ALA A O 1
ATOM 698 N N . GLU A 1 88 ? -8.821 12.348 13.861 1.00 98.44 88 GLU A N 1
ATOM 699 C CA . GLU A 1 88 ? -10.122 12.277 13.189 1.00 98.44 88 GLU A CA 1
ATOM 700 C C . GLU A 1 88 ? -10.224 13.290 12.042 1.00 98.44 88 GLU A C 1
ATOM 702 O O . GLU A 1 88 ? -10.597 12.930 10.926 1.00 98.44 88 GLU A O 1
ATOM 707 N N . GLN A 1 89 ? -9.851 14.552 12.280 1.00 98.31 89 GLN A N 1
ATOM 708 C CA . GLN A 1 89 ? -9.886 15.592 11.244 1.00 98.31 89 GLN A CA 1
ATOM 709 C C . GLN A 1 89 ? -9.005 15.240 10.038 1.00 98.31 89 GLN A C 1
ATOM 711 O O . GLN A 1 89 ? -9.409 15.465 8.896 1.00 98.31 89 GLN A O 1
ATOM 716 N N . LEU A 1 90 ? -7.816 14.683 10.281 1.00 98.19 90 LEU A N 1
ATOM 717 C CA . LEU A 1 90 ? -6.893 14.265 9.225 1.00 98.19 90 LEU A CA 1
ATOM 718 C C . LEU A 1 90 ? -7.434 13.067 8.435 1.00 98.19 90 LEU A C 1
ATOM 720 O O . LEU A 1 90 ? -7.368 13.087 7.209 1.00 98.19 90 LEU A O 1
ATOM 724 N N . LEU A 1 91 ? -8.013 12.070 9.108 1.00 98.44 91 LEU A N 1
ATOM 725 C CA . LEU A 1 91 ? -8.594 10.887 8.461 1.00 98.44 91 LEU A CA 1
ATOM 726 C C . LEU A 1 91 ? -9.832 11.238 7.636 1.00 98.44 91 LEU A C 1
ATOM 728 O O . LEU A 1 91 ? -9.959 10.799 6.497 1.00 98.44 91 LEU A O 1
ATOM 732 N N . ARG A 1 92 ? -10.714 12.098 8.159 1.00 98.31 92 ARG A N 1
ATOM 733 C CA . ARG A 1 92 ? -11.867 12.602 7.398 1.00 98.31 92 ARG A CA 1
ATOM 734 C C . ARG A 1 92 ? -11.427 13.382 6.165 1.00 98.31 92 ARG A C 1
ATOM 736 O O . ARG A 1 92 ? -12.014 13.220 5.099 1.00 98.31 92 ARG A O 1
ATOM 743 N N . ARG A 1 93 ? -10.380 14.203 6.294 1.00 97.25 93 ARG A N 1
ATOM 744 C CA . ARG A 1 93 ? -9.786 14.911 5.157 1.00 97.25 93 ARG A CA 1
ATOM 745 C C . ARG A 1 93 ? -9.214 13.936 4.126 1.00 97.25 93 ARG A C 1
ATOM 747 O O . ARG A 1 93 ? -9.473 14.112 2.942 1.00 97.25 93 ARG A O 1
ATOM 754 N N . LEU A 1 94 ? -8.483 12.915 4.573 1.00 97.25 94 LEU A N 1
ATOM 755 C CA . LEU A 1 94 ? -7.913 11.883 3.710 1.00 97.25 94 LEU A CA 1
ATOM 756 C C . LEU A 1 94 ? -9.003 11.166 2.903 1.00 97.25 94 LEU A C 1
ATOM 758 O O . LEU A 1 94 ? -8.920 11.140 1.681 1.00 97.25 94 LEU A O 1
ATOM 762 N N . LEU A 1 95 ? -10.052 10.674 3.564 1.00 95.75 95 LEU A N 1
ATOM 763 C CA . LEU A 1 95 ? -11.158 9.972 2.905 1.00 95.75 95 LEU A CA 1
ATOM 764 C C . LEU A 1 95 ? -11.945 10.874 1.937 1.00 95.75 95 LEU A C 1
ATOM 766 O O . LEU A 1 95 ? -12.437 10.399 0.918 1.00 95.75 95 LEU A O 1
ATOM 770 N N . ALA A 1 96 ? -12.052 12.175 2.227 1.00 95.69 96 ALA A N 1
ATOM 771 C CA . ALA A 1 96 ? -12.750 13.128 1.364 1.00 95.69 96 ALA A CA 1
ATOM 772 C C . ALA A 1 96 ? -11.927 13.565 0.138 1.00 95.69 96 ALA A C 1
ATOM 774 O O . ALA A 1 96 ? -12.483 13.742 -0.944 1.00 95.69 96 ALA A O 1
ATOM 775 N N . GLU A 1 97 ? -10.618 13.786 0.301 1.00 94.12 97 GLU A N 1
ATOM 776 C CA . GLU A 1 97 ? -9.733 14.275 -0.769 1.00 94.12 97 GLU A CA 1
ATOM 777 C C . GLU A 1 97 ? -9.143 13.136 -1.618 1.00 94.12 97 GLU A C 1
ATOM 779 O O . GLU A 1 97 ? -8.829 13.351 -2.791 1.00 94.12 97 GLU A O 1
ATOM 784 N N . HIS A 1 98 ? -9.015 11.934 -1.046 1.00 93.75 98 HIS A N 1
ATOM 785 C CA . HIS A 1 98 ? -8.347 10.773 -1.642 1.00 93.75 98 HIS A CA 1
ATOM 786 C C . HIS A 1 98 ? -9.132 9.474 -1.378 1.00 93.75 98 HIS A C 1
ATOM 788 O O . HIS A 1 98 ? -8.654 8.590 -0.667 1.00 93.75 98 HIS A O 1
ATOM 794 N N . PRO A 1 99 ? -10.348 9.337 -1.936 1.00 90.19 99 PRO A N 1
ATOM 795 C CA . PRO A 1 99 ? -11.227 8.208 -1.637 1.00 90.19 99 PRO A CA 1
ATOM 796 C C . PRO A 1 99 ? -10.673 6.849 -2.092 1.00 90.19 99 PRO A C 1
ATOM 798 O O . PRO A 1 99 ? -11.089 5.831 -1.552 1.00 90.19 99 PRO A O 1
ATOM 801 N N . ASP A 1 100 ? -9.743 6.805 -3.053 1.00 86.75 100 ASP A N 1
ATOM 802 C CA . ASP A 1 100 ? -9.077 5.574 -3.510 1.00 86.75 100 ASP A CA 1
ATOM 803 C C . ASP A 1 100 ? -7.984 5.074 -2.550 1.00 86.75 100 ASP A C 1
ATOM 805 O O . ASP A 1 100 ? -7.576 3.918 -2.639 1.00 86.75 100 ASP A O 1
ATOM 809 N N . LEU A 1 101 ? -7.539 5.929 -1.620 1.00 91.00 101 LEU A N 1
ATOM 810 C CA . LEU A 1 101 ? -6.466 5.664 -0.663 1.00 91.00 101 LEU A CA 1
ATOM 811 C C . LEU A 1 101 ? -5.153 5.201 -1.315 1.00 91.00 101 LEU A C 1
ATOM 813 O O . LEU A 1 101 ? -4.333 4.525 -0.681 1.00 91.00 101 LEU A O 1
ATOM 817 N N . ASN A 1 102 ? -4.916 5.598 -2.566 1.00 87.25 102 ASN A N 1
ATOM 818 C CA . ASN A 1 102 ? -3.648 5.338 -3.234 1.00 87.25 102 ASN A CA 1
ATOM 819 C C . ASN A 1 102 ? -2.484 6.007 -2.479 1.00 87.25 102 ASN A C 1
ATOM 821 O O . ASN A 1 102 ? -2.636 7.073 -1.881 1.00 87.25 102 ASN A O 1
ATOM 825 N N . ASP A 1 103 ? -1.317 5.355 -2.488 1.00 86.25 103 ASP A N 1
ATOM 826 C CA . ASP A 1 103 ? -0.119 5.754 -1.727 1.00 86.25 103 ASP A CA 1
ATOM 827 C C . ASP A 1 103 ? -0.286 5.787 -0.189 1.00 86.25 103 ASP A C 1
ATOM 829 O O . ASP A 1 103 ? 0.462 6.469 0.522 1.00 86.25 103 ASP A O 1
ATOM 833 N N . THR A 1 104 ? -1.227 5.002 0.345 1.00 92.69 104 THR A N 1
ATOM 834 C CA . THR A 1 104 ? -1.436 4.786 1.791 1.00 92.69 104 THR A CA 1
ATOM 835 C C . THR A 1 104 ? -1.383 3.297 2.156 1.00 92.69 104 THR A C 1
ATOM 837 O O . THR A 1 104 ? -1.197 2.436 1.293 1.00 92.69 104 THR A O 1
ATOM 840 N N . THR A 1 105 ? -1.563 2.963 3.437 1.00 91.00 105 THR A N 1
ATOM 841 C CA . THR A 1 105 ? -1.768 1.575 3.886 1.00 91.00 105 THR A CA 1
ATOM 842 C C . THR A 1 105 ? -3.183 1.051 3.627 1.00 91.00 105 THR A C 1
ATOM 844 O O . THR A 1 105 ? -3.436 -0.133 3.857 1.00 91.00 105 THR A O 1
ATOM 847 N N . GLN A 1 106 ? -4.082 1.915 3.138 1.00 93.19 106 GLN A N 1
ATOM 848 C CA . GLN A 1 106 ? -5.515 1.674 2.956 1.00 93.19 106 GLN A CA 1
ATOM 849 C C . GLN A 1 106 ? -6.235 1.318 4.264 1.00 93.19 106 GLN A C 1
ATOM 851 O O . GLN A 1 106 ? -7.170 0.525 4.262 1.00 93.19 106 GLN A O 1
ATOM 856 N N . MET A 1 107 ? -5.794 1.880 5.396 1.00 97.12 107 MET A N 1
ATOM 857 C CA . MET A 1 107 ? -6.372 1.604 6.724 1.00 97.12 107 MET A CA 1
ATOM 858 C C . MET A 1 107 ? -7.103 2.809 7.328 1.00 97.12 107 MET A C 1
ATOM 860 O O . MET A 1 107 ? -7.449 2.793 8.510 1.00 97.12 107 MET A O 1
ATOM 864 N N . ALA A 1 108 ? -7.349 3.857 6.539 1.00 97.38 108 ALA A N 1
ATOM 865 C CA . ALA A 1 108 ? -7.933 5.104 7.021 1.00 97.38 108 ALA A CA 1
ATOM 866 C C . ALA A 1 108 ? -9.348 4.920 7.595 1.00 97.38 108 ALA A C 1
ATOM 868 O O . ALA A 1 108 ? -9.659 5.503 8.635 1.00 97.38 108 ALA A O 1
ATOM 869 N N . GLU A 1 109 ? -10.191 4.089 6.971 1.00 97.88 109 GLU A N 1
ATOM 870 C CA . GLU A 1 109 ? -11.526 3.775 7.490 1.00 97.88 109 GLU A CA 1
ATOM 871 C C . GLU A 1 109 ? -11.452 3.058 8.843 1.00 97.88 109 GLU A C 1
ATOM 873 O O . GLU A 1 109 ? -12.174 3.422 9.772 1.00 97.88 109 GLU A O 1
ATOM 878 N N . VAL A 1 110 ? -10.547 2.082 8.981 1.00 98.38 110 VAL A N 1
ATOM 879 C CA . VAL A 1 110 ? -10.352 1.322 10.227 1.00 98.38 110 VAL A CA 1
ATOM 880 C C . VAL A 1 110 ? -9.837 2.234 11.340 1.00 98.38 110 VAL A C 1
ATOM 882 O O . VAL A 1 110 ? -10.384 2.225 12.440 1.00 98.38 110 VAL A O 1
ATOM 885 N N . ALA A 1 111 ? -8.843 3.078 11.052 1.00 98.25 111 ALA A N 1
ATOM 886 C CA . ALA A 1 111 ? -8.312 4.041 12.015 1.00 98.25 111 ALA A CA 1
ATOM 887 C C . ALA A 1 111 ? -9.377 5.059 12.465 1.00 98.25 111 ALA A C 1
ATOM 889 O O . ALA A 1 111 ? -9.451 5.407 13.644 1.00 98.25 111 ALA A O 1
ATOM 890 N N . LEU A 1 112 ? -10.238 5.522 11.550 1.00 98.69 112 LEU A N 1
ATOM 891 C CA . LEU A 1 112 ? -11.334 6.428 11.896 1.00 98.69 112 LEU A CA 1
ATOM 892 C C . LEU A 1 112 ? -12.389 5.715 12.752 1.00 98.69 112 LEU A C 1
ATOM 894 O O . LEU A 1 112 ? -12.844 6.275 13.751 1.00 98.69 112 LEU A O 1
ATOM 898 N N . ALA A 1 113 ? -12.731 4.470 12.415 1.00 98.62 113 ALA A N 1
ATOM 899 C CA . ALA A 1 113 ? -13.638 3.652 13.212 1.00 98.62 113 ALA A CA 1
ATOM 900 C C . ALA A 1 113 ? -13.119 3.457 14.646 1.00 98.62 113 ALA A C 1
ATOM 902 O O . ALA A 1 113 ? -13.887 3.621 15.591 1.00 98.62 113 ALA A O 1
ATOM 903 N N . GLU A 1 114 ? -11.821 3.195 14.838 1.00 98.44 114 GLU A N 1
ATOM 904 C CA . GLU A 1 114 ? -11.202 3.069 16.168 1.00 98.44 114 GLU A CA 1
ATOM 905 C C . GLU A 1 114 ? -11.421 4.318 17.042 1.00 98.44 114 GLU A C 1
ATOM 907 O O . GLU A 1 114 ? -11.766 4.191 18.222 1.00 98.44 114 GLU A O 1
ATOM 912 N N . ILE A 1 115 ? -11.279 5.522 16.470 1.00 98.50 115 ILE A N 1
ATOM 913 C CA . ILE A 1 115 ? -11.532 6.786 17.185 1.00 98.50 115 ILE A CA 1
ATOM 914 C C . ILE A 1 115 ? -13.007 6.895 17.582 1.00 98.50 115 ILE A C 1
ATOM 916 O O . ILE A 1 115 ? -13.324 7.206 18.734 1.00 98.50 115 ILE A O 1
ATOM 920 N N . LEU A 1 116 ? -13.915 6.627 16.642 1.00 98.56 116 LEU A N 1
ATOM 921 C CA . LEU A 1 116 ? -15.357 6.754 16.855 1.00 98.56 116 LEU A CA 1
ATOM 922 C C . LEU A 1 116 ? -15.881 5.744 17.886 1.00 98.56 116 LEU A C 1
ATOM 924 O O . LEU A 1 116 ? -16.702 6.105 18.735 1.00 98.56 116 LEU A O 1
ATOM 928 N N . ILE A 1 117 ? -15.350 4.516 17.873 1.00 98.44 117 ILE A N 1
ATOM 929 C CA . ILE A 1 117 ? -15.617 3.485 18.885 1.00 98.44 117 ILE A CA 1
ATOM 930 C C . ILE A 1 117 ? -15.146 3.959 20.259 1.00 98.44 117 ILE A C 1
ATOM 932 O O . ILE A 1 117 ? -15.908 3.888 21.222 1.00 98.44 117 ILE A O 1
ATOM 936 N N . GLY A 1 118 ? -13.930 4.509 20.351 1.00 96.94 118 GLY A N 1
ATOM 937 C CA . GLY A 1 118 ? -13.402 5.076 21.594 1.00 96.94 118 GLY A CA 1
ATOM 938 C C . GLY A 1 118 ? -14.242 6.235 22.145 1.00 96.94 118 GLY A C 1
ATOM 939 O O . GLY A 1 118 ? -14.322 6.415 23.361 1.00 96.94 118 GLY A O 1
ATOM 940 N N . GLY A 1 119 ? -14.903 6.998 21.269 1.00 96.44 119 GLY A N 1
ATOM 941 C CA . GLY A 1 119 ? -15.845 8.053 21.650 1.00 96.44 119 GLY A CA 1
ATOM 942 C C . GLY A 1 119 ? -17.192 7.539 22.174 1.00 96.44 119 GLY A C 1
ATOM 943 O O . GLY A 1 119 ? -17.835 8.224 22.970 1.00 96.44 119 GLY A O 1
ATOM 944 N N . GLY A 1 120 ? -17.633 6.352 21.742 1.00 95.69 120 GLY A N 1
ATOM 945 C CA . GLY A 1 120 ? -18.809 5.647 22.272 1.00 95.69 120 GLY A CA 1
ATOM 946 C C . GLY A 1 120 ? -20.169 6.315 22.025 1.00 95.69 120 GLY A C 1
ATOM 947 O O . GLY A 1 120 ? -21.169 5.915 22.619 1.00 95.69 120 GLY A O 1
ATOM 948 N N . SER A 1 121 ? -20.237 7.354 21.186 1.00 97.00 121 SER A N 1
ATOM 949 C CA . SER A 1 121 ? -21.513 7.988 20.832 1.00 97.00 121 SER A CA 1
ATOM 950 C C . SER A 1 121 ? -22.307 7.107 19.868 1.00 97.00 121 SER A C 1
ATOM 952 O O . SER A 1 121 ? -21.719 6.502 18.981 1.00 97.00 121 SER A O 1
AT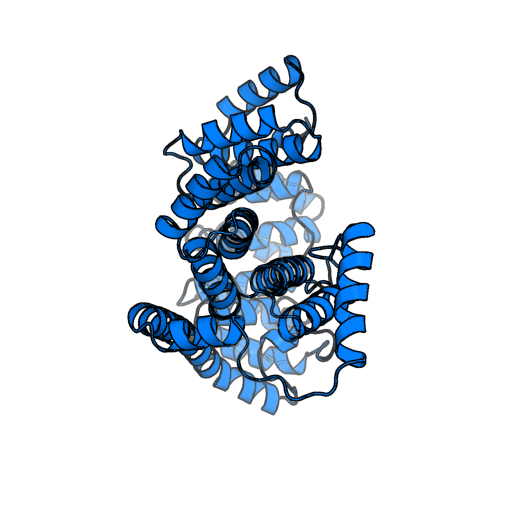OM 954 N N . GLU A 1 122 ? -23.637 7.088 19.978 1.00 94.62 122 GLU A N 1
ATOM 955 C CA . GLU A 1 122 ? -24.499 6.287 19.090 1.00 94.62 122 GLU A CA 1
ATOM 956 C C . GLU A 1 122 ? -24.218 6.545 17.602 1.00 94.62 122 GLU A C 1
ATOM 958 O O . GLU A 1 122 ? -24.040 5.614 16.821 1.00 94.62 122 GLU A O 1
ATOM 963 N N . ALA A 1 123 ? -24.131 7.823 17.220 1.00 95.38 123 ALA A N 1
ATOM 964 C CA . ALA A 1 123 ? -23.833 8.212 15.846 1.00 95.38 123 ALA A CA 1
ATOM 965 C C . ALA A 1 123 ? -22.433 7.745 15.418 1.00 95.38 123 ALA A C 1
ATOM 967 O O . ALA A 1 123 ? -22.273 7.238 14.313 1.00 95.38 123 ALA A O 1
ATOM 968 N N . GLY A 1 124 ? -21.442 7.867 16.308 1.00 97.62 124 GLY A N 1
ATOM 969 C CA . GLY A 1 124 ? -20.081 7.398 16.055 1.00 97.62 124 GLY A CA 1
ATOM 970 C C . GLY A 1 124 ? -19.988 5.879 15.917 1.00 97.62 124 GLY A C 1
ATOM 971 O O . GLY A 1 124 ? -19.290 5.406 15.034 1.00 97.62 124 GLY A O 1
ATOM 972 N N . LEU A 1 125 ? -20.719 5.105 16.724 1.00 97.88 125 LEU A N 1
ATOM 973 C CA . LEU A 1 125 ? -20.744 3.640 16.623 1.00 97.88 125 LEU A CA 1
ATOM 974 C C . LEU A 1 125 ? -21.419 3.173 15.326 1.00 97.88 125 LEU A C 1
ATOM 976 O O . LEU A 1 125 ? -20.911 2.270 14.664 1.00 97.88 125 LEU A O 1
ATOM 980 N N . CYS A 1 126 ? -22.510 3.827 14.919 1.00 96.31 126 CYS A N 1
ATOM 981 C CA . CYS A 1 126 ? -23.155 3.564 13.632 1.00 96.31 126 CYS A CA 1
ATOM 982 C C . CYS A 1 126 ? -22.230 3.907 12.448 1.00 96.31 126 CYS A C 1
ATOM 984 O O . CYS A 1 126 ? -22.154 3.155 11.477 1.00 96.31 126 CYS A O 1
ATOM 986 N N . GLU A 1 127 ? -21.514 5.032 12.519 1.00 97.38 127 GLU A N 1
ATOM 987 C CA . GLU A 1 127 ? -20.537 5.414 11.495 1.00 97.38 127 GLU A CA 1
ATOM 988 C C . GLU A 1 127 ? -19.335 4.456 11.473 1.00 97.38 127 GLU A C 1
ATOM 990 O O . GLU A 1 127 ? -18.916 4.033 10.398 1.00 97.38 127 GLU A O 1
ATOM 995 N N . ALA A 1 128 ? -18.821 4.052 12.637 1.00 98.44 128 ALA A N 1
ATOM 996 C CA . ALA A 1 128 ? -17.747 3.070 12.751 1.00 98.44 128 ALA A CA 1
ATOM 997 C C . ALA A 1 128 ? -18.125 1.740 12.089 1.00 98.44 128 ALA A C 1
ATOM 999 O O . ALA A 1 128 ? -17.312 1.177 11.361 1.00 98.44 128 ALA A O 1
ATOM 1000 N N . TYR A 1 129 ? -19.367 1.275 12.273 1.00 97.81 129 TYR A N 1
ATOM 1001 C CA . TYR A 1 129 ? -19.870 0.094 11.574 1.00 97.81 129 TYR A CA 1
ATOM 1002 C C . TYR A 1 129 ? -19.799 0.260 10.050 1.00 97.81 129 TYR A C 1
ATOM 1004 O O . TYR A 1 129 ? -19.208 -0.577 9.371 1.00 97.81 129 TYR A O 1
ATOM 1012 N N . ARG A 1 130 ? -20.329 1.371 9.513 1.00 96.81 130 ARG A N 1
ATOM 1013 C CA . ARG A 1 130 ? -20.278 1.670 8.069 1.00 96.81 130 ARG A CA 1
ATOM 1014 C C . ARG A 1 130 ? -18.843 1.703 7.538 1.00 96.81 130 ARG A C 1
ATOM 1016 O O . ARG A 1 130 ? -18.596 1.214 6.441 1.00 96.81 130 ARG A O 1
ATOM 1023 N N . LEU A 1 131 ? -17.906 2.286 8.284 1.00 97.62 131 LEU A N 1
ATOM 1024 C CA . LEU A 1 131 ? -16.496 2.365 7.890 1.00 97.62 131 LEU A CA 1
ATOM 1025 C C . LEU A 1 131 ? -15.836 0.981 7.844 1.00 97.62 131 LEU A C 1
ATOM 1027 O O . LEU A 1 131 ? -15.144 0.672 6.876 1.00 97.62 131 LEU A O 1
ATOM 1031 N N . LEU A 1 132 ? -16.075 0.138 8.853 1.00 98.00 132 LEU A N 1
ATOM 1032 C CA . LEU A 1 132 ? -15.526 -1.220 8.905 1.00 98.00 132 LEU A CA 1
ATOM 1033 C C . LEU A 1 132 ? -16.126 -2.136 7.827 1.00 98.00 132 LEU A C 1
ATOM 1035 O O . LEU A 1 132 ? -15.384 -2.934 7.254 1.00 98.00 132 LEU A O 1
ATOM 1039 N N . ASP A 1 133 ? -17.420 -1.993 7.524 1.00 95.50 133 ASP A N 1
ATOM 1040 C CA . ASP A 1 133 ? -18.095 -2.697 6.422 1.00 95.50 133 ASP A CA 1
ATOM 1041 C C . ASP A 1 133 ? -17.549 -2.236 5.060 1.00 95.50 133 ASP A C 1
ATOM 1043 O O . ASP A 1 133 ? -17.100 -3.045 4.248 1.00 95.50 133 ASP A O 1
ATOM 1047 N N . SER A 1 134 ? -17.460 -0.917 4.849 1.00 93.69 134 SER A N 1
ATOM 1048 C CA . SER A 1 134 ? -16.905 -0.333 3.623 1.00 93.69 134 SER A CA 1
ATOM 1049 C C . SER A 1 134 ? -15.460 -0.773 3.381 1.00 93.69 134 SER A C 1
ATOM 1051 O O . SER A 1 134 ? -15.106 -1.078 2.244 1.00 93.69 134 SER A O 1
ATOM 1053 N N . TRP A 1 135 ? -14.620 -0.826 4.421 1.00 95.50 135 TRP A N 1
ATOM 1054 C CA . TRP A 1 135 ? -13.245 -1.311 4.292 1.00 95.50 135 TRP A CA 1
ATOM 1055 C C . TRP A 1 135 ? -13.205 -2.774 3.852 1.00 95.50 135 TRP A C 1
ATOM 1057 O O . TRP A 1 135 ? -12.471 -3.118 2.927 1.00 95.50 135 TRP A O 1
ATOM 1067 N N . GLN A 1 136 ? -14.019 -3.630 4.474 1.00 92.00 136 GLN A N 1
ATOM 1068 C CA . GLN A 1 136 ? -14.047 -5.055 4.159 1.00 92.00 136 GLN A CA 1
ATOM 1069 C C . GLN A 1 136 ? -14.472 -5.311 2.708 1.00 92.00 136 GLN A C 1
ATOM 1071 O O . GLN A 1 136 ? -13.882 -6.169 2.055 1.00 92.00 136 GLN A O 1
ATOM 1076 N N . VAL A 1 137 ? -15.455 -4.560 2.198 1.00 87.62 137 VAL A N 1
ATOM 1077 C CA . VAL A 1 137 ? -15.978 -4.757 0.838 1.00 87.62 137 VAL A CA 1
ATOM 1078 C C . VAL A 1 137 ? -15.127 -4.066 -0.230 1.00 87.62 137 VAL A C 1
ATOM 1080 O O . VAL A 1 137 ? -14.868 -4.658 -1.272 1.00 87.62 137 VAL A O 1
ATOM 1083 N N . LYS A 1 138 ? -14.691 -2.818 -0.011 1.00 86.69 138 LYS A N 1
ATOM 1084 C CA . LYS A 1 138 ? -14.019 -2.017 -1.056 1.00 86.69 138 LYS A CA 1
ATOM 1085 C C . LYS A 1 138 ? -12.501 -2.170 -1.089 1.00 86.69 138 LYS A C 1
ATOM 1087 O O . LYS A 1 138 ? -11.876 -1.759 -2.067 1.00 86.69 138 LYS A O 1
ATOM 1092 N N . ARG A 1 139 ? -11.888 -2.624 0.005 1.00 85.94 139 ARG A N 1
ATOM 1093 C CA . ARG A 1 139 ? -10.427 -2.614 0.174 1.00 85.94 139 ARG A CA 1
ATOM 1094 C C . ARG A 1 139 ? -9.926 -4.010 0.510 1.00 85.94 139 ARG A C 1
ATOM 1096 O O . ARG A 1 139 ? -9.171 -4.603 -0.257 1.00 85.94 139 ARG A O 1
ATOM 1103 N N . GLY A 1 140 ? -10.352 -4.527 1.660 1.00 87.38 140 GLY A N 1
ATOM 1104 C CA . GLY A 1 140 ? -9.724 -5.677 2.292 1.00 87.38 140 GLY A CA 1
ATOM 1105 C C . GLY A 1 140 ? -8.212 -5.482 2.452 1.00 87.38 140 GLY A C 1
ATOM 1106 O O . GLY A 1 140 ? -7.652 -4.402 2.255 1.00 87.38 140 GLY A O 1
ATOM 1107 N N . SER A 1 141 ? -7.505 -6.546 2.821 1.00 89.19 141 SER A N 1
ATOM 1108 C CA . SER A 1 141 ? -6.049 -6.538 2.734 1.00 89.19 141 SER A CA 1
ATOM 1109 C C . SER A 1 141 ? -5.491 -7.953 2.680 1.00 89.19 141 SER A C 1
ATOM 1111 O O . SER A 1 141 ? -5.944 -8.809 3.439 1.00 89.19 141 SER A O 1
ATOM 1113 N N . PRO A 1 142 ? -4.459 -8.208 1.857 1.00 84.88 142 PRO A N 1
ATOM 1114 C CA . PRO A 1 142 ? -3.732 -9.470 1.908 1.00 84.88 142 PRO A CA 1
ATOM 1115 C C . PRO A 1 142 ? -2.784 -9.551 3.115 1.00 84.88 142 PRO A C 1
ATOM 1117 O O . PRO A 1 142 ? -2.190 -10.601 3.347 1.00 84.88 142 PRO A O 1
ATOM 1120 N N . PHE A 1 143 ? -2.579 -8.456 3.861 1.00 89.69 143 PHE A N 1
ATOM 1121 C CA . PHE A 1 143 ? -1.671 -8.428 5.005 1.00 89.69 143 PHE A CA 1
ATOM 1122 C C . PHE A 1 143 ? -2.364 -8.905 6.287 1.00 89.69 143 PHE A C 1
ATOM 1124 O O . PHE A 1 143 ? -3.317 -8.254 6.728 1.00 89.69 143 PHE A O 1
ATOM 1131 N N . PRO A 1 144 ? -1.846 -9.961 6.947 1.00 93.06 144 PRO A N 1
ATOM 1132 C CA . PRO A 1 144 ? -2.378 -10.439 8.223 1.00 93.06 144 PRO A CA 1
ATOM 1133 C C . PRO A 1 144 ? -2.550 -9.344 9.283 1.00 93.06 144 PRO A C 1
ATOM 1135 O O . PRO A 1 144 ? -3.581 -9.284 9.941 1.00 93.06 144 PRO A O 1
ATOM 1138 N N . ALA A 1 145 ? -1.588 -8.423 9.406 1.00 94.75 145 ALA A N 1
ATOM 1139 C CA . ALA A 1 145 ? -1.647 -7.308 10.355 1.00 94.75 145 ALA A CA 1
ATOM 1140 C C . ALA A 1 145 ? -2.862 -6.387 10.154 1.00 94.75 145 ALA A C 1
ATOM 1142 O O . ALA A 1 145 ? -3.447 -5.913 11.128 1.00 94.75 145 ALA A O 1
ATOM 1143 N N . ASN A 1 146 ? -3.255 -6.142 8.903 1.00 95.56 146 ASN A N 1
ATOM 1144 C CA . ASN A 1 146 ? -4.377 -5.262 8.585 1.00 95.56 146 ASN A CA 1
ATOM 1145 C C . ASN A 1 146 ? -5.711 -5.950 8.891 1.00 95.56 146 ASN A C 1
ATOM 1147 O O . ASN A 1 146 ? -6.589 -5.339 9.497 1.00 95.56 146 ASN A O 1
ATOM 1151 N N . VAL A 1 147 ? -5.827 -7.238 8.546 1.00 95.69 147 VAL A N 1
ATOM 1152 C CA . VAL A 1 147 ? -6.988 -8.070 8.901 1.00 95.69 147 VAL A CA 1
ATOM 1153 C C . VAL A 1 147 ? -7.132 -8.175 10.419 1.00 95.69 147 VAL A C 1
ATOM 1155 O O . VAL A 1 147 ? -8.227 -7.981 10.942 1.00 95.69 147 VAL A O 1
ATOM 1158 N N . TYR A 1 148 ? -6.025 -8.395 11.131 1.00 97.00 148 TYR A N 1
ATOM 1159 C CA . TYR A 1 148 ? -5.991 -8.407 12.591 1.00 97.00 148 TYR A CA 1
ATOM 1160 C C . TYR A 1 148 ? -6.501 -7.088 13.183 1.00 97.00 148 TYR A C 1
ATOM 1162 O O . TYR A 1 148 ? -7.397 -7.098 14.024 1.00 97.00 148 TYR A O 1
ATOM 1170 N N . ARG A 1 149 ? -5.977 -5.941 12.720 1.00 97.38 149 ARG A N 1
ATOM 1171 C CA . ARG A 1 149 ? -6.390 -4.614 13.206 1.00 97.38 149 ARG A CA 1
ATOM 1172 C C . ARG A 1 149 ? -7.879 -4.359 12.968 1.00 97.38 149 ARG A C 1
ATOM 1174 O O . ARG A 1 149 ? -8.571 -3.931 13.890 1.00 97.38 149 ARG A O 1
ATOM 1181 N N . TRP A 1 150 ? -8.379 -4.662 11.768 1.00 98.19 150 TRP A N 1
ATOM 1182 C CA . TRP A 1 150 ? -9.807 -4.565 11.458 1.00 98.19 150 TRP A CA 1
ATOM 1183 C C . TRP A 1 150 ? -10.648 -5.440 12.398 1.00 98.19 150 TRP A C 1
ATOM 1185 O O . TRP A 1 150 ? -11.608 -4.950 12.991 1.00 98.19 150 TRP A O 1
ATOM 1195 N N . ALA A 1 151 ? -10.254 -6.700 12.606 1.00 97.94 151 ALA A N 1
ATOM 1196 C CA . ALA A 1 151 ? -10.987 -7.636 13.457 1.00 97.94 151 ALA A CA 1
ATOM 1197 C C . ALA A 1 151 ? -10.995 -7.194 14.930 1.00 97.94 151 ALA A C 1
ATOM 1199 O O . ALA A 1 151 ? -12.021 -7.285 15.605 1.00 97.94 151 ALA A O 1
ATOM 1200 N N . VAL A 1 152 ? -9.888 -6.632 15.424 1.00 98.19 152 VAL A N 1
ATOM 1201 C CA . VAL A 1 152 ? -9.812 -6.020 16.759 1.00 98.19 152 VAL A CA 1
ATOM 1202 C C . VAL A 1 152 ? -10.746 -4.812 16.873 1.00 98.19 152 VAL A C 1
ATOM 1204 O O . VAL A 1 152 ? -11.471 -4.693 17.864 1.00 98.19 152 VAL A O 1
ATOM 1207 N N . ALA A 1 153 ? -10.767 -3.920 15.879 1.00 98.31 153 ALA A N 1
ATOM 1208 C CA . ALA A 1 153 ? -11.674 -2.773 15.871 1.00 98.31 153 ALA A CA 1
ATOM 1209 C C . ALA A 1 153 ? -13.146 -3.220 15.854 1.00 98.31 153 ALA A C 1
ATOM 1211 O O . ALA A 1 153 ? -13.947 -2.730 16.649 1.00 98.31 153 ALA A O 1
ATOM 1212 N N . TYR A 1 154 ? -13.488 -4.208 15.025 1.00 98.31 154 TYR A N 1
ATOM 1213 C CA . TYR A 1 154 ? -14.836 -4.770 14.955 1.00 98.31 154 TYR A CA 1
ATOM 1214 C C . TYR A 1 154 ? -15.240 -5.463 16.268 1.00 98.31 154 TYR A C 1
ATOM 1216 O O . TYR A 1 154 ? -16.349 -5.257 16.757 1.00 98.31 154 TYR A O 1
ATOM 1224 N N . THR A 1 155 ? -14.319 -6.191 16.911 1.00 98.06 155 THR A N 1
ATOM 1225 C CA . THR A 1 155 ? -14.533 -6.780 18.247 1.00 98.06 155 THR A CA 1
ATOM 1226 C C . THR A 1 155 ? -14.879 -5.701 19.277 1.00 98.06 155 THR A C 1
ATOM 1228 O O . THR A 1 155 ? -15.847 -5.838 20.025 1.00 98.06 155 THR A O 1
ATOM 1231 N N . ARG A 1 156 ? -14.130 -4.587 19.293 1.00 98.19 156 ARG A N 1
ATOM 1232 C CA . ARG A 1 156 ? -14.392 -3.452 20.198 1.00 98.19 156 ARG A CA 1
ATOM 1233 C C . ARG A 1 156 ? -15.735 -2.785 19.916 1.00 98.19 156 ARG A C 1
ATOM 1235 O O . ARG A 1 156 ? -16.420 -2.400 20.860 1.00 98.19 156 ARG A O 1
ATOM 1242 N N . LEU A 1 157 ? -16.114 -2.646 18.645 1.00 98.31 157 LEU A N 1
ATOM 1243 C CA . LEU A 1 157 ? -17.427 -2.130 18.259 1.00 98.31 157 LEU A CA 1
ATOM 1244 C C . LEU A 1 157 ? -18.546 -3.027 18.797 1.00 98.31 157 LEU A C 1
ATOM 1246 O O . LEU A 1 157 ? -19.458 -2.525 19.451 1.00 98.31 157 LEU A O 1
ATOM 1250 N N . ALA A 1 158 ? -18.443 -4.338 18.573 1.00 96.69 158 ALA A N 1
ATOM 1251 C CA . ALA A 1 158 ? -19.420 -5.316 19.037 1.00 96.69 158 ALA A CA 1
ATOM 1252 C C . ALA A 1 158 ? -19.552 -5.304 20.572 1.00 96.69 158 ALA A C 1
ATOM 1254 O O . ALA A 1 158 ? -20.665 -5.224 21.095 1.00 96.69 158 ALA A O 1
ATOM 1255 N N . GLU A 1 159 ? -18.438 -5.251 21.314 1.00 95.94 159 GLU A N 1
ATOM 1256 C CA . GLU A 1 159 ? -18.472 -5.061 22.771 1.00 95.94 159 GLU A CA 1
ATOM 1257 C C . GLU A 1 159 ? -19.145 -3.741 23.176 1.00 95.94 159 GLU A C 1
ATOM 1259 O O . GLU A 1 159 ? -19.972 -3.730 24.092 1.00 95.94 159 GLU A O 1
ATOM 1264 N N . ALA A 1 160 ? -18.828 -2.634 22.494 1.00 96.50 160 ALA A N 1
ATOM 1265 C CA . ALA A 1 160 ? -19.384 -1.315 22.797 1.00 96.50 160 ALA A CA 1
ATOM 1266 C C . ALA A 1 160 ? -20.910 -1.264 22.625 1.00 96.50 160 ALA A C 1
ATOM 1268 O O . ALA A 1 160 ? -21.586 -0.539 23.358 1.00 96.50 160 ALA A O 1
ATOM 1269 N N . VAL A 1 161 ? -21.460 -2.058 21.703 1.00 95.25 161 VAL A N 1
ATOM 1270 C CA . VAL A 1 161 ? -22.911 -2.179 21.498 1.00 95.25 161 VAL A CA 1
ATOM 1271 C C . VAL A 1 161 ? -23.551 -3.349 22.252 1.00 95.25 161 VAL A C 1
ATOM 1273 O O . VAL A 1 161 ? -24.770 -3.520 22.193 1.00 95.25 161 VAL A O 1
ATOM 1276 N N . GLY A 1 162 ? -22.761 -4.114 23.011 1.00 93.00 162 GLY A N 1
ATOM 1277 C CA . GLY A 1 162 ? -23.223 -5.226 23.844 1.00 93.00 162 GLY A CA 1
ATOM 1278 C C . GLY A 1 162 ? -23.507 -6.526 23.088 1.00 93.00 162 GLY A C 1
ATOM 1279 O O . GLY A 1 162 ? -24.192 -7.395 23.629 1.00 93.00 162 GLY A O 1
ATOM 1280 N N . ASP A 1 163 ? -22.995 -6.667 21.867 1.00 92.38 163 ASP A N 1
ATOM 1281 C CA . ASP A 1 163 ? -23.199 -7.828 21.006 1.00 92.38 163 ASP A CA 1
ATOM 1282 C C . ASP A 1 163 ? -22.081 -8.861 21.204 1.00 92.38 163 ASP A C 1
ATOM 1284 O O . ASP A 1 163 ? -21.006 -8.792 20.609 1.00 92.38 163 ASP A O 1
ATOM 1288 N N . ARG A 1 164 ? -22.309 -9.796 22.132 1.00 91.12 164 ARG A N 1
ATOM 1289 C CA . ARG A 1 164 ? -21.281 -10.759 22.556 1.00 91.12 164 ARG A CA 1
ATOM 1290 C C . ARG A 1 164 ? -20.953 -11.799 21.495 1.00 91.12 164 ARG A C 1
ATOM 1292 O O . ARG A 1 164 ? -19.810 -12.246 21.446 1.00 91.12 164 ARG A O 1
ATOM 1299 N N . ASP A 1 165 ? -21.934 -12.192 20.690 1.00 89.62 165 ASP A N 1
ATOM 1300 C CA . ASP A 1 165 ? -21.732 -13.215 19.669 1.00 89.62 165 ASP A CA 1
ATOM 1301 C C . ASP A 1 165 ? -20.844 -12.675 18.550 1.00 89.62 165 ASP A C 1
ATOM 1303 O O . ASP A 1 165 ? -19.830 -13.294 18.229 1.00 89.62 165 ASP A O 1
ATOM 1307 N N . GLU A 1 166 ? -21.149 -11.476 18.047 1.00 92.56 166 GLU A N 1
ATOM 1308 C CA . GLU A 1 166 ? -20.324 -10.786 17.048 1.00 92.56 166 GLU A CA 1
ATOM 1309 C C . GLU A 1 166 ? -18.939 -10.418 17.607 1.00 92.56 166 GLU A C 1
ATOM 1311 O O . GLU A 1 166 ? -17.934 -10.563 16.912 1.00 92.56 166 GLU A O 1
ATOM 1316 N N . ALA A 1 167 ? -18.842 -10.017 18.883 1.00 94.94 167 ALA A N 1
ATOM 1317 C CA . ALA A 1 167 ? -17.545 -9.779 19.522 1.00 94.94 167 ALA A CA 1
ATOM 1318 C C . ALA A 1 167 ? -16.695 -11.058 19.574 1.00 94.94 167 ALA A C 1
ATOM 1320 O O . ALA A 1 167 ? -15.494 -11.022 19.313 1.00 94.94 167 ALA A O 1
ATOM 1321 N N . SER A 1 168 ? -17.310 -12.199 19.889 1.00 94.38 168 SER A N 1
ATOM 1322 C CA . SER A 1 168 ? -16.622 -13.488 19.929 1.00 94.38 168 SER A CA 1
ATOM 1323 C C . SER A 1 168 ? -16.168 -13.942 18.539 1.00 94.38 168 SER A C 1
ATOM 1325 O O . SER A 1 168 ? -15.018 -14.344 18.375 1.00 94.38 168 SER A O 1
ATOM 1327 N N . GLU A 1 169 ? -17.029 -13.817 17.524 1.00 93.06 169 GLU A N 1
ATOM 1328 C CA . GLU A 1 169 ? -16.690 -14.138 16.130 1.00 93.06 169 GLU A CA 1
ATOM 1329 C C . GLU A 1 169 ? -15.531 -13.294 15.606 1.00 93.06 169 GLU A C 1
ATOM 1331 O O . GLU A 1 169 ? -14.562 -13.826 15.060 1.00 93.06 169 GLU A O 1
ATOM 1336 N N . ALA A 1 170 ? -15.590 -11.980 15.809 1.00 94.94 170 ALA A N 1
ATOM 1337 C CA . ALA A 1 170 ? -14.523 -11.085 15.389 1.00 94.94 170 ALA A CA 1
ATOM 1338 C C . ALA A 1 170 ? -13.210 -11.361 16.141 1.00 94.94 170 ALA A C 1
ATOM 1340 O O . ALA A 1 170 ? -12.135 -11.305 15.537 1.00 94.94 170 ALA A O 1
ATOM 1341 N N . ALA A 1 171 ? -13.281 -11.746 17.420 1.00 96.81 171 ALA A N 1
ATOM 1342 C CA . ALA A 1 171 ? -12.105 -12.150 18.182 1.00 96.81 171 ALA A CA 1
ATOM 1343 C C . ALA A 1 171 ? -11.470 -13.440 17.633 1.00 96.81 171 ALA A C 1
ATOM 1345 O O . ALA A 1 171 ? -10.244 -13.529 17.543 1.00 96.81 171 ALA A O 1
ATOM 1346 N N . GLU A 1 172 ? -12.273 -14.421 17.210 1.00 95.69 172 GLU A N 1
ATOM 1347 C CA . GLU A 1 172 ? -11.780 -15.630 16.537 1.00 95.69 172 GLU A CA 1
ATOM 1348 C C . GLU A 1 172 ? -11.089 -15.301 15.207 1.00 95.69 172 GLU A C 1
ATOM 1350 O O . GLU A 1 172 ? -10.015 -15.842 14.923 1.00 95.69 172 GLU A O 1
ATOM 1355 N N . VAL A 1 173 ? -11.647 -14.375 14.418 1.00 95.00 173 VAL A N 1
ATOM 1356 C CA . VAL A 1 173 ? -11.007 -13.893 13.183 1.00 95.00 173 VAL A CA 1
ATOM 1357 C C . VAL A 1 173 ? -9.654 -13.252 13.493 1.00 95.00 173 VAL A C 1
ATOM 1359 O O . VAL A 1 173 ? -8.655 -13.633 12.874 1.00 95.00 173 VAL A O 1
ATOM 1362 N N . ALA A 1 174 ? -9.591 -12.353 14.483 1.00 96.50 174 ALA A N 1
ATOM 1363 C CA . ALA A 1 174 ? -8.345 -11.722 14.913 1.00 96.50 174 ALA A CA 1
ATOM 1364 C C . ALA A 1 174 ? -7.299 -12.777 15.305 1.00 96.50 174 ALA A C 1
ATOM 1366 O O . ALA A 1 174 ? -6.205 -12.797 14.741 1.00 96.50 174 ALA A O 1
ATOM 1367 N N . LEU A 1 175 ? -7.646 -13.717 16.189 1.00 96.12 175 LEU A N 1
ATOM 1368 C CA . LEU A 1 175 ? -6.734 -14.779 16.622 1.00 96.12 175 LEU A CA 1
ATOM 1369 C C . LEU A 1 175 ? -6.261 -15.654 15.455 1.00 96.12 175 LEU A C 1
ATOM 1371 O O . LEU A 1 175 ? -5.074 -15.959 15.364 1.00 96.12 175 LEU A O 1
ATOM 1375 N N . SER A 1 176 ? -7.155 -16.012 14.530 1.00 94.50 176 SER A N 1
ATOM 1376 C CA . SER A 1 176 ? -6.796 -16.842 13.374 1.00 94.50 176 SER A CA 1
ATOM 1377 C C . SER A 1 176 ? -5.779 -16.168 12.448 1.00 94.50 176 SER A C 1
ATOM 1379 O O . SER A 1 176 ? -4.917 -16.846 11.890 1.00 94.50 176 SER A O 1
ATOM 1381 N N . SER A 1 177 ? -5.846 -14.840 12.310 1.00 92.75 177 SER A N 1
ATOM 1382 C CA . SER A 1 177 ? -4.966 -14.075 11.419 1.00 92.75 177 SER A CA 1
ATOM 1383 C C . SER A 1 177 ? -3.506 -14.030 11.887 1.00 92.75 177 SER A C 1
ATOM 1385 O O . SER A 1 177 ? -2.613 -13.793 11.078 1.00 92.75 177 SER A O 1
ATOM 1387 N N . ILE A 1 178 ? -3.236 -14.315 13.166 1.00 92.38 178 ILE A N 1
ATOM 1388 C CA . ILE A 1 178 ? -1.874 -14.364 13.729 1.00 92.38 178 ILE A CA 1
ATOM 1389 C C . ILE A 1 178 ? -1.037 -15.457 13.054 1.00 92.38 178 ILE A C 1
ATOM 1391 O O . ILE A 1 178 ? 0.156 -15.268 12.818 1.00 92.38 178 ILE A O 1
ATOM 1395 N N . ASP A 1 179 ? -1.670 -16.580 12.716 1.00 88.88 179 ASP A N 1
ATOM 1396 C CA . ASP A 1 179 ? -1.007 -17.745 12.126 1.00 88.88 179 ASP A CA 1
ATOM 1397 C C . ASP A 1 179 ? -0.872 -17.650 10.597 1.00 88.88 179 ASP A C 1
ATOM 1399 O O . ASP A 1 179 ? -0.325 -18.552 9.954 1.00 88.88 179 ASP A O 1
ATOM 1403 N N . TRP A 1 180 ? -1.375 -16.577 9.979 1.00 87.56 180 TRP A N 1
ATOM 1404 C CA . TRP A 1 180 ? -1.317 -16.417 8.531 1.00 87.56 180 TRP A CA 1
ATOM 1405 C C . TRP A 1 180 ? 0.098 -16.053 8.075 1.00 87.56 180 TRP A C 1
ATOM 1407 O O . TRP A 1 180 ? 0.797 -15.233 8.672 1.00 87.56 180 TRP A O 1
ATOM 1417 N N . SER A 1 181 ? 0.528 -16.652 6.966 1.00 82.25 181 SER A N 1
ATOM 1418 C CA . SER A 1 181 ? 1.802 -16.316 6.335 1.00 82.25 181 SER A CA 1
ATOM 1419 C C . SER A 1 181 ? 1.731 -14.969 5.622 1.00 82.25 181 SER A C 1
ATOM 1421 O O . SER A 1 181 ? 0.682 -14.584 5.108 1.00 82.25 181 SER A O 1
ATOM 1423 N N . SER A 1 182 ? 2.877 -14.294 5.502 1.00 81.56 182 SER A N 1
ATOM 1424 C CA . SER A 1 182 ? 2.991 -13.118 4.637 1.00 81.56 182 SER A CA 1
ATOM 1425 C C . SER A 1 182 ? 2.549 -13.457 3.205 1.00 81.56 182 SER A C 1
ATOM 1427 O O . SER A 1 182 ? 2.932 -14.515 2.695 1.00 81.56 182 SER A O 1
ATOM 1429 N N . PRO A 1 183 ? 1.814 -12.561 2.521 1.00 75.56 183 PRO A N 1
ATOM 1430 C CA . PRO A 1 183 ? 1.442 -12.754 1.119 1.00 75.56 183 PRO A CA 1
ATOM 1431 C C . PRO A 1 183 ? 2.655 -12.733 0.174 1.00 75.56 183 PRO A C 1
ATOM 1433 O O . PRO A 1 183 ? 2.544 -13.116 -0.988 1.00 75.56 183 PRO A O 1
ATOM 1436 N N . PHE A 1 184 ? 3.829 -12.300 0.651 1.00 72.06 184 PHE A N 1
ATOM 1437 C CA . PHE A 1 184 ? 5.049 -12.229 -0.145 1.00 72.06 184 PHE A CA 1
ATOM 1438 C C . PHE A 1 184 ? 6.029 -13.346 0.217 1.00 72.06 184 PHE A C 1
ATOM 1440 O O . PHE A 1 184 ? 6.768 -13.246 1.197 1.00 72.06 184 PHE A O 1
ATOM 1447 N N . GLU A 1 185 ? 6.128 -14.360 -0.647 1.00 68.69 185 GLU A N 1
ATOM 1448 C CA . GLU A 1 185 ? 7.044 -15.502 -0.475 1.00 68.69 185 GLU A CA 1
ATOM 1449 C C . GLU A 1 185 ? 8.504 -15.069 -0.232 1.00 68.69 185 GLU A C 1
ATOM 1451 O O . GLU A 1 185 ? 9.200 -15.619 0.621 1.00 68.69 185 GLU A O 1
ATOM 1456 N N . ASN A 1 186 ? 8.962 -14.024 -0.930 1.00 64.88 186 ASN A N 1
ATOM 1457 C CA . ASN A 1 186 ? 10.331 -13.505 -0.820 1.00 64.88 186 ASN A CA 1
ATOM 1458 C C . ASN A 1 186 ? 10.546 -12.553 0.371 1.00 64.88 186 ASN A C 1
ATOM 1460 O O . ASN A 1 186 ? 11.681 -12.152 0.654 1.00 64.88 186 ASN A O 1
ATOM 1464 N N . HIS A 1 187 ? 9.475 -12.168 1.069 1.00 70.00 187 HIS A N 1
ATOM 1465 C CA . HIS A 1 187 ? 9.505 -11.260 2.213 1.00 70.00 187 HIS A CA 1
ATOM 1466 C C . HIS A 1 187 ? 8.634 -11.791 3.358 1.00 70.00 187 HIS A C 1
ATOM 1468 O O . HIS A 1 187 ? 7.692 -11.120 3.775 1.00 70.00 187 HIS A O 1
ATOM 1474 N N . PRO A 1 188 ? 8.984 -12.962 3.924 1.00 77.94 188 PRO A N 1
ATOM 1475 C CA . PRO A 1 188 ? 8.107 -13.702 4.829 1.00 77.94 188 PRO A CA 1
ATOM 1476 C C . PRO A 1 188 ? 7.776 -12.963 6.133 1.00 77.94 188 PRO A C 1
ATOM 1478 O O . PRO A 1 188 ? 6.847 -13.354 6.824 1.00 77.94 188 PRO A O 1
ATOM 1481 N N . GLY A 1 189 ? 8.529 -11.913 6.482 1.00 79.31 189 GLY A N 1
ATOM 1482 C CA . GLY A 1 189 ? 8.290 -11.097 7.674 1.00 79.31 189 GLY A CA 1
ATOM 1483 C C . GLY A 1 189 ? 7.412 -9.860 7.460 1.00 79.31 189 GLY A C 1
ATOM 1484 O O . GLY A 1 189 ? 7.138 -9.162 8.429 1.00 79.31 189 GLY A O 1
ATOM 1485 N N . LEU A 1 190 ? 7.010 -9.531 6.226 1.00 78.81 190 LEU A N 1
ATOM 1486 C CA . LEU A 1 190 ? 6.235 -8.313 5.963 1.00 78.81 190 LEU A CA 1
ATOM 1487 C C . LEU A 1 190 ? 4.741 -8.518 6.223 1.00 78.81 190 LEU A C 1
ATOM 1489 O O . LEU A 1 190 ? 4.152 -9.490 5.748 1.00 78.81 190 LEU A O 1
ATOM 1493 N N . GLY A 1 191 ? 4.135 -7.550 6.917 1.00 83.94 191 GLY A N 1
ATOM 1494 C CA . GLY A 1 191 ? 2.693 -7.498 7.171 1.00 83.94 191 GLY A CA 1
ATOM 1495 C C . GLY A 1 191 ? 2.185 -8.523 8.183 1.00 83.94 191 GLY A C 1
ATOM 1496 O O . GLY A 1 191 ? 0.992 -8.811 8.188 1.00 83.94 191 GLY A O 1
ATOM 1497 N N . LEU A 1 192 ? 3.068 -9.089 9.011 1.00 90.31 192 LEU A N 1
ATOM 1498 C CA . LEU A 1 192 ? 2.694 -10.021 10.073 1.00 90.31 192 LEU A CA 1
ATOM 1499 C C . LEU A 1 192 ? 2.130 -9.293 11.297 1.00 90.31 192 LEU A C 1
ATOM 1501 O O . LEU A 1 192 ? 2.462 -8.138 11.564 1.00 90.31 192 LEU A O 1
ATOM 1505 N N . VAL A 1 193 ? 1.298 -10.001 12.058 1.00 92.12 193 VAL A N 1
ATOM 1506 C CA . VAL A 1 193 ? 0.678 -9.484 13.279 1.00 92.12 193 VAL A CA 1
ATOM 1507 C C . VAL A 1 193 ? 1.721 -9.297 14.386 1.00 92.12 193 VAL A C 1
ATOM 1509 O O . VAL A 1 193 ? 2.522 -10.187 14.673 1.00 92.12 193 VAL A O 1
ATOM 1512 N N . HIS A 1 194 ? 1.661 -8.148 15.057 1.00 88.44 194 HIS A N 1
ATOM 1513 C CA . HIS A 1 194 ? 2.415 -7.859 16.276 1.00 88.44 194 HIS A CA 1
ATOM 1514 C C . HIS A 1 194 ? 1.444 -7.485 17.400 1.00 88.44 194 HIS A C 1
ATOM 1516 O O . HIS A 1 194 ? 1.233 -6.309 17.687 1.00 88.44 194 HIS A O 1
ATOM 1522 N N . ALA A 1 195 ? 0.825 -8.500 18.000 1.00 88.38 195 ALA A N 1
ATOM 1523 C CA . ALA A 1 195 ? -0.170 -8.327 19.052 1.00 88.38 195 ALA A CA 1
ATOM 1524 C C . ALA A 1 195 ? 0.471 -8.149 20.440 1.00 88.38 195 ALA A C 1
ATOM 1526 O O . ALA A 1 195 ? 1.473 -8.793 20.765 1.00 88.38 195 ALA A O 1
ATOM 1527 N N . ASP A 1 196 ? -0.130 -7.296 21.271 1.00 90.56 196 ASP A N 1
ATOM 1528 C CA . ASP A 1 196 ? 0.233 -7.166 22.685 1.00 90.56 196 ASP A CA 1
ATOM 1529 C C . ASP A 1 196 ? -0.321 -8.356 23.495 1.00 90.56 196 ASP A C 1
ATOM 1531 O O . ASP A 1 196 ? -1.476 -8.732 23.283 1.00 90.56 196 ASP A O 1
ATOM 1535 N N . PRO A 1 197 ? 0.430 -8.934 24.456 1.00 93.69 197 PRO A N 1
ATOM 1536 C CA . PRO A 1 197 ? -0.057 -10.054 25.266 1.00 93.69 197 PRO A CA 1
ATOM 1537 C C . PRO A 1 197 ? -1.386 -9.784 25.983 1.00 93.69 197 PRO A C 1
ATOM 1539 O O . PRO A 1 197 ? -2.211 -10.685 26.092 1.00 93.69 197 PRO A O 1
ATOM 1542 N N . THR A 1 198 ? -1.629 -8.549 26.429 1.00 95.62 198 THR A N 1
ATOM 1543 C CA . THR A 1 198 ? -2.885 -8.176 27.102 1.00 95.62 198 THR A CA 1
ATOM 1544 C C . THR A 1 198 ? -4.060 -8.189 26.129 1.00 95.62 198 THR A C 1
ATOM 1546 O O . THR A 1 198 ? -5.173 -8.565 26.494 1.00 95.62 198 THR A O 1
ATOM 1549 N N . GLU A 1 199 ? -3.821 -7.765 24.885 1.00 95.56 199 GLU A N 1
ATOM 1550 C CA . GLU A 1 199 ? -4.826 -7.806 23.824 1.00 95.56 199 GLU A CA 1
ATOM 1551 C C . GLU A 1 199 ? -5.144 -9.254 23.440 1.00 95.56 199 GLU A C 1
ATOM 1553 O O . GLU A 1 199 ? -6.316 -9.602 23.332 1.00 95.56 199 GLU A O 1
ATOM 1558 N N . LEU A 1 200 ? -4.127 -10.118 23.348 1.00 96.06 200 LEU A N 1
ATOM 1559 C CA . LEU A 1 200 ? -4.315 -11.551 23.103 1.00 96.06 200 LEU A CA 1
ATOM 1560 C C . LEU A 1 200 ? -5.152 -12.217 24.198 1.00 96.06 200 LEU A C 1
ATOM 1562 O O . LEU A 1 200 ? -6.138 -12.878 23.887 1.00 96.06 200 LEU A O 1
ATOM 1566 N N . GLU A 1 201 ? -4.827 -11.988 25.472 1.00 96.75 201 GLU A N 1
ATOM 1567 C CA . GLU A 1 201 ? -5.609 -12.522 26.596 1.00 96.75 201 GLU A CA 1
ATOM 1568 C C . GLU A 1 201 ? -7.073 -12.043 26.564 1.00 96.75 201 GLU A C 1
ATOM 1570 O O . GLU A 1 201 ? -7.997 -12.790 26.904 1.00 96.75 201 GLU A O 1
ATOM 1575 N N . TRP A 1 202 ? -7.309 -10.791 26.152 1.00 96.62 202 TRP A N 1
ATOM 1576 C CA . TRP A 1 202 ? -8.660 -10.253 25.988 1.00 96.62 202 TRP A CA 1
ATOM 1577 C C . TRP A 1 202 ? -9.419 -10.942 24.846 1.00 96.62 202 TRP A C 1
ATOM 1579 O O . TRP A 1 202 ? -10.549 -11.378 25.079 1.00 96.62 202 TRP A O 1
ATOM 1589 N N . LEU A 1 203 ? -8.798 -11.109 23.674 1.00 97.19 203 LEU A N 1
ATOM 1590 C CA . LEU A 1 203 ? -9.390 -11.801 22.523 1.00 97.19 203 LEU A CA 1
ATOM 1591 C C . LEU A 1 203 ? -9.688 -13.277 22.831 1.00 97.19 203 LEU A C 1
ATOM 1593 O O . LEU A 1 203 ? -10.785 -13.759 22.552 1.00 97.19 203 LEU A O 1
ATOM 1597 N N . GLU A 1 204 ? -8.749 -13.992 23.456 1.00 96.44 204 GLU A N 1
ATOM 1598 C CA . GLU A 1 204 ? -8.908 -15.407 23.824 1.00 96.44 204 GLU A CA 1
ATOM 1599 C C . GLU A 1 204 ? -10.092 -15.630 24.767 1.00 96.44 204 GLU A C 1
ATOM 1601 O O . GLU A 1 204 ? -10.842 -16.600 24.616 1.00 96.44 204 GLU A O 1
ATOM 1606 N N . ARG A 1 205 ? -10.293 -14.719 25.724 1.00 95.69 205 ARG A N 1
ATOM 1607 C CA . ARG A 1 205 ? -11.442 -14.763 26.633 1.00 95.69 205 ARG A CA 1
ATOM 1608 C C . ARG A 1 205 ? -12.761 -14.579 25.880 1.00 95.69 205 ARG A C 1
ATOM 1610 O O . ARG A 1 205 ? -13.676 -15.368 26.093 1.00 95.69 205 ARG A O 1
ATOM 1617 N N . LEU A 1 206 ? -12.851 -13.592 24.987 1.00 94.38 206 LEU A N 1
ATOM 1618 C CA . LEU A 1 206 ? -14.064 -13.356 24.194 1.00 94.38 206 LEU A CA 1
ATOM 1619 C C . LEU A 1 206 ? -14.391 -14.542 23.275 1.00 94.38 206 LEU A C 1
ATOM 1621 O O . LEU A 1 206 ? -15.540 -14.978 23.210 1.00 94.38 206 LEU A O 1
ATOM 1625 N N . ALA A 1 207 ? -13.383 -15.126 22.625 1.00 92.94 207 ALA A N 1
ATOM 1626 C CA . ALA A 1 207 ? -13.535 -16.323 21.792 1.00 92.94 207 ALA A CA 1
ATOM 1627 C C . ALA A 1 207 ? -13.933 -17.582 22.600 1.00 92.94 207 ALA A C 1
ATOM 1629 O O . ALA A 1 207 ? -14.505 -18.541 22.074 1.00 92.94 207 ALA A O 1
ATOM 1630 N N . ALA A 1 208 ? -13.613 -17.633 23.895 1.00 89.75 208 ALA A N 1
ATOM 1631 C CA . ALA A 1 208 ? -14.003 -18.742 24.763 1.00 89.75 208 ALA A CA 1
ATOM 1632 C C . ALA A 1 208 ? -15.463 -18.642 25.240 1.00 89.75 208 ALA A C 1
ATOM 1634 O O . ALA A 1 208 ? -16.121 -19.679 25.373 1.00 89.75 208 ALA A O 1
ATOM 1635 N N . ASP A 1 209 ? -15.978 -17.429 25.460 1.00 80.62 209 ASP A N 1
ATOM 1636 C CA . ASP A 1 209 ? -17.304 -17.197 26.049 1.00 80.62 209 ASP A CA 1
ATOM 1637 C C . ASP A 1 209 ? -18.451 -17.764 25.183 1.00 80.62 209 ASP A C 1
ATOM 1639 O O . ASP A 1 209 ? -19.356 -18.417 25.714 1.00 80.62 209 ASP A O 1
ATOM 1643 N N . ARG A 1 210 ? -18.378 -17.655 23.847 1.00 69.06 210 ARG A N 1
ATOM 1644 C CA . ARG A 1 210 ? -19.404 -18.186 22.922 1.00 69.06 210 ARG A CA 1
ATOM 1645 C C . ARG A 1 210 ? -19.569 -19.701 22.984 1.00 69.06 210 ARG A C 1
ATOM 1647 O O . ARG A 1 210 ? -20.671 -20.221 22.833 1.00 69.06 210 ARG A O 1
ATOM 1654 N N . ARG A 1 211 ? -18.497 -20.448 23.269 1.00 57.62 211 ARG A N 1
ATOM 1655 C CA . ARG A 1 211 ? -18.564 -21.921 23.350 1.00 57.62 211 ARG A CA 1
ATOM 1656 C C . ARG A 1 211 ? -19.455 -22.419 24.491 1.00 57.62 211 ARG A C 1
ATOM 1658 O O . ARG A 1 211 ? -19.773 -23.607 24.531 1.00 57.62 211 ARG A O 1
ATOM 1665 N N . THR A 1 212 ? -19.843 -21.538 25.414 1.00 57.22 212 THR A N 1
ATOM 1666 C CA . THR A 1 212 ? -20.666 -21.882 26.578 1.00 57.22 212 THR A CA 1
ATOM 1667 C C . THR A 1 212 ? -22.149 -21.544 26.428 1.00 57.22 212 THR A C 1
ATOM 1669 O O . THR A 1 212 ? -22.951 -22.122 27.163 1.00 57.22 212 THR A O 1
ATOM 1672 N N . ASP A 1 213 ? -22.536 -20.712 25.455 1.00 52.75 213 ASP A N 1
ATOM 1673 C CA . ASP A 1 213 ? -23.918 -20.262 25.266 1.00 52.75 213 ASP A CA 1
ATOM 1674 C C . ASP A 1 213 ? -24.433 -20.702 23.884 1.00 52.75 213 ASP A C 1
ATOM 1676 O O . ASP A 1 213 ? -24.064 -20.169 22.846 1.00 52.75 213 ASP A O 1
ATOM 1680 N N . THR A 1 214 ? -25.250 -21.758 23.848 1.00 46.62 214 THR A N 1
ATOM 1681 C CA . THR A 1 214 ? -25.841 -22.315 22.606 1.00 46.62 214 THR A CA 1
ATOM 1682 C C . THR A 1 214 ? -27.305 -21.889 22.419 1.00 46.62 214 THR A C 1
ATOM 1684 O O . THR A 1 214 ? -28.065 -22.530 21.689 1.00 46.62 214 THR A O 1
ATOM 1687 N N . GLY A 1 215 ? -27.736 -20.821 23.097 1.00 46.09 215 GLY A N 1
ATOM 1688 C CA . GLY A 1 215 ? -29.094 -20.282 23.011 1.00 46.09 215 GLY A CA 1
ATOM 1689 C C . GLY A 1 215 ? -29.259 -19.283 21.863 1.00 46.09 215 GLY A C 1
ATOM 1690 O O . GLY A 1 215 ? -28.458 -18.375 21.731 1.00 46.09 215 GLY A O 1
ATOM 1691 N N . MET A 1 216 ? -30.313 -19.466 21.054 1.00 48.66 216 MET A N 1
ATOM 1692 C CA . MET A 1 216 ? -30.734 -18.634 19.908 1.00 48.66 216 MET A CA 1
ATOM 1693 C C . MET A 1 216 ? -30.290 -17.156 19.956 1.00 48.66 216 MET A C 1
ATOM 1695 O O . MET A 1 216 ? -30.943 -16.333 20.597 1.00 48.66 216 MET A O 1
ATOM 1699 N N . ALA A 1 217 ? -29.245 -16.838 19.191 1.00 53.47 217 ALA A N 1
ATOM 1700 C CA . ALA A 1 217 ? -28.810 -15.486 18.873 1.00 53.47 217 ALA A CA 1
ATOM 1701 C C . ALA A 1 217 ? -29.586 -14.967 17.654 1.00 53.47 217 ALA A C 1
ATOM 1703 O O . ALA A 1 217 ? -29.535 -15.555 16.573 1.00 53.47 217 ALA A O 1
ATOM 1704 N N . GLY A 1 218 ? -30.355 -13.899 17.832 1.00 48.88 218 GLY A N 1
ATOM 1705 C CA . GLY A 1 218 ? -31.010 -13.203 16.731 1.00 48.88 218 GLY A CA 1
ATOM 1706 C C . GLY A 1 218 ? -31.634 -11.909 17.227 1.00 48.88 218 GLY A C 1
ATOM 1707 O O . GLY A 1 218 ? -32.569 -11.956 18.030 1.00 48.88 218 GLY A O 1
ATOM 1708 N N . GLY A 1 219 ? -31.116 -10.772 16.758 1.00 64.94 219 GLY A N 1
ATOM 1709 C CA . GLY A 1 219 ? -31.568 -9.435 17.153 1.00 64.94 219 GLY A CA 1
ATOM 1710 C C . GLY A 1 219 ? -30.563 -8.669 18.013 1.00 64.94 219 GLY A C 1
ATOM 1711 O O . GLY A 1 219 ? -30.966 -8.033 18.987 1.00 64.94 219 GLY A O 1
ATOM 1712 N N . GLY A 1 220 ? -29.271 -8.766 17.687 1.00 81.56 220 GLY A N 1
ATOM 1713 C CA . GLY A 1 220 ? -28.221 -7.954 18.302 1.00 81.56 220 GLY A CA 1
ATOM 1714 C C . GLY A 1 220 ? -28.171 -6.539 17.717 1.00 81.56 220 GLY A C 1
ATOM 1715 O O . GLY A 1 220 ? -28.755 -6.252 16.673 1.00 81.56 220 GLY A O 1
ATOM 1716 N N . ARG A 1 221 ? -27.468 -5.613 18.375 1.00 88.62 221 ARG A N 1
ATOM 1717 C CA . ARG A 1 221 ? -27.361 -4.230 17.877 1.00 88.62 221 ARG A CA 1
ATOM 1718 C C . ARG A 1 221 ? -26.510 -4.127 16.608 1.00 88.62 221 ARG A C 1
ATOM 1720 O O . ARG A 1 221 ? -26.708 -3.213 15.811 1.00 88.62 221 ARG A O 1
ATOM 1727 N N . MET A 1 222 ? -25.619 -5.091 16.380 1.00 91.06 222 MET A N 1
ATOM 1728 C CA . MET A 1 222 ? -24.898 -5.207 15.113 1.00 91.06 222 MET A CA 1
ATOM 1729 C C . MET A 1 222 ? -25.846 -5.574 13.961 1.00 91.06 222 MET A C 1
ATOM 1731 O O . MET A 1 222 ? -25.709 -5.023 12.868 1.00 91.06 222 MET A O 1
ATOM 1735 N N . ASP A 1 223 ? -26.865 -6.411 14.207 1.00 90.69 223 ASP A N 1
ATOM 1736 C CA . ASP A 1 223 ? -27.915 -6.702 13.217 1.00 90.69 223 ASP A CA 1
ATOM 1737 C C . ASP A 1 223 ? -28.712 -5.439 12.858 1.00 90.69 223 ASP A C 1
ATOM 1739 O O . ASP A 1 223 ? -29.067 -5.238 11.695 1.00 90.69 223 ASP A O 1
ATOM 1743 N N . GLU A 1 224 ? -28.981 -4.566 13.836 1.00 92.38 224 GLU A N 1
ATOM 1744 C CA . GLU A 1 224 ? -29.654 -3.284 13.596 1.00 92.38 224 GLU A CA 1
ATOM 1745 C C . GLU A 1 224 ? -28.811 -2.363 12.706 1.00 92.38 224 GLU A C 1
ATOM 1747 O O . GLU A 1 224 ? -29.345 -1.777 11.762 1.00 92.38 224 GLU A O 1
ATOM 1752 N N . PHE A 1 225 ? -27.499 -2.267 12.952 1.00 93.38 225 PHE A N 1
ATOM 1753 C CA . PHE A 1 225 ? -26.593 -1.508 12.087 1.00 93.38 225 PHE A CA 1
ATOM 1754 C C . PHE A 1 225 ? -26.532 -2.089 10.673 1.00 93.38 225 PHE A C 1
ATOM 1756 O O . PHE A 1 225 ? -26.650 -1.339 9.702 1.00 93.38 225 PHE A O 1
ATOM 1763 N N . ARG A 1 226 ? -26.444 -3.417 10.541 1.00 92.81 226 ARG A N 1
ATOM 1764 C CA . ARG A 1 226 ? -26.482 -4.110 9.246 1.00 92.81 226 ARG A CA 1
ATOM 1765 C C . ARG A 1 226 ? -27.782 -3.826 8.495 1.00 92.81 226 ARG A C 1
ATOM 1767 O O . ARG A 1 226 ? -27.756 -3.500 7.311 1.00 92.81 226 ARG A O 1
ATOM 1774 N N . ALA A 1 227 ? -28.921 -3.898 9.182 1.00 92.75 227 ALA A N 1
ATOM 1775 C CA . ALA A 1 227 ? -30.229 -3.606 8.603 1.00 92.75 227 ALA A CA 1
ATOM 1776 C C . ALA A 1 227 ? -30.370 -2.130 8.196 1.00 92.75 227 ALA A C 1
ATOM 1778 O O . ALA A 1 227 ? -30.923 -1.839 7.134 1.00 92.75 227 ALA A O 1
ATOM 1779 N N . ALA A 1 228 ? -29.853 -1.201 9.005 1.00 92.44 228 ALA A N 1
ATOM 1780 C CA . ALA A 1 228 ? -29.837 0.222 8.680 1.00 92.44 228 ALA A CA 1
ATOM 1781 C C . ALA A 1 228 ? -28.979 0.505 7.439 1.00 92.44 228 ALA A C 1
ATOM 1783 O O . ALA A 1 228 ? -29.421 1.216 6.539 1.00 92.44 228 ALA A O 1
ATOM 1784 N N . LEU A 1 229 ? -27.798 -0.110 7.351 1.00 92.44 229 LEU A N 1
ATOM 1785 C CA . LEU A 1 229 ? -26.883 0.047 6.225 1.00 92.44 229 LEU A CA 1
ATOM 1786 C C . LEU A 1 229 ? -27.432 -0.587 4.934 1.00 92.44 229 LEU A C 1
ATOM 1788 O O . LEU A 1 229 ? -27.285 -0.027 3.848 1.00 92.44 229 LEU A O 1
ATOM 1792 N N . ALA A 1 230 ? -28.144 -1.712 5.044 1.00 92.25 230 ALA A N 1
ATOM 1793 C CA . ALA A 1 230 ? -28.874 -2.318 3.930 1.00 92.25 230 ALA A CA 1
ATOM 1794 C C . ALA A 1 230 ? -30.034 -1.437 3.422 1.00 92.25 230 ALA A C 1
ATOM 1796 O O . ALA A 1 230 ? -30.397 -1.505 2.248 1.00 92.25 230 ALA A O 1
ATOM 1797 N N . ALA A 1 231 ? -30.624 -0.610 4.293 1.00 94.81 231 ALA A N 1
ATOM 1798 C CA . ALA A 1 231 ? -31.694 0.324 3.943 1.00 94.81 231 ALA A CA 1
ATOM 1799 C C . ALA A 1 231 ? -31.188 1.692 3.434 1.00 94.81 231 ALA A C 1
ATOM 1801 O O . ALA A 1 231 ? -31.972 2.446 2.849 1.00 94.81 231 ALA A O 1
ATOM 1802 N N . ASP A 1 232 ? -29.909 2.020 3.640 1.00 94.06 232 ASP A N 1
ATOM 1803 C CA . ASP A 1 232 ? -29.273 3.259 3.184 1.00 94.06 232 ASP A CA 1
ATOM 1804 C C . ASP A 1 232 ? -29.019 3.216 1.667 1.00 94.06 232 ASP A C 1
ATOM 1806 O O . ASP A 1 232 ? -28.061 2.614 1.186 1.00 94.06 232 ASP A O 1
ATOM 1810 N N . GLN A 1 233 ? -29.887 3.871 0.892 1.00 95.00 233 GLN A N 1
ATOM 1811 C CA . GLN A 1 233 ? -29.795 3.868 -0.571 1.00 95.00 233 GLN A CA 1
ATOM 1812 C C . GLN A 1 233 ? -28.521 4.526 -1.103 1.00 95.00 233 GLN A C 1
ATOM 1814 O O . GLN A 1 233 ? -28.019 4.077 -2.133 1.00 95.00 233 GLN A O 1
ATOM 1819 N N . ASP A 1 234 ? -28.007 5.558 -0.433 1.00 92.50 234 ASP A N 1
ATOM 1820 C CA . ASP A 1 234 ? -26.809 6.261 -0.890 1.00 92.50 234 ASP A CA 1
ATOM 1821 C C . ASP A 1 234 ? -25.588 5.354 -0.709 1.00 92.50 234 ASP A C 1
ATOM 1823 O O . ASP A 1 234 ? -24.777 5.218 -1.625 1.00 92.50 234 ASP A O 1
ATOM 1827 N N . TYR A 1 235 ? -25.507 4.651 0.427 1.00 90.19 235 TYR A N 1
ATOM 1828 C CA . TYR A 1 235 ? -24.477 3.635 0.646 1.00 90.19 235 TYR A CA 1
ATOM 1829 C C . TYR A 1 235 ? -24.554 2.496 -0.372 1.00 90.19 235 TYR A C 1
ATOM 1831 O O . TYR A 1 235 ? -23.543 2.135 -0.967 1.00 90.19 235 TYR A O 1
ATOM 1839 N N . GLN A 1 236 ? -25.748 1.942 -0.600 1.00 93.12 236 GLN A N 1
ATOM 1840 C CA . GLN A 1 236 ? -25.915 0.821 -1.529 1.00 93.12 236 GLN A CA 1
ATOM 1841 C C . GLN A 1 236 ? -25.578 1.217 -2.974 1.00 93.12 236 GLN A C 1
ATOM 1843 O O . GLN A 1 236 ? -25.011 0.414 -3.710 1.00 93.12 236 GLN A O 1
ATOM 1848 N N . GLN A 1 237 ? -25.886 2.451 -3.390 1.00 91.94 237 GLN A N 1
ATOM 1849 C CA . GLN A 1 237 ? -25.494 2.964 -4.707 1.00 91.94 237 GLN A CA 1
ATOM 1850 C C . GLN A 1 237 ? -23.981 3.148 -4.820 1.00 91.94 237 GLN A C 1
ATOM 1852 O O . GLN A 1 237 ? -23.395 2.733 -5.817 1.00 91.94 237 GLN A O 1
ATOM 1857 N N . GLU A 1 238 ? -23.352 3.736 -3.802 1.00 88.06 238 GLU A N 1
ATOM 1858 C CA . GLU A 1 238 ? -21.899 3.896 -3.741 1.00 88.06 238 GLU A CA 1
ATOM 1859 C C . GLU A 1 238 ? -21.191 2.534 -3.820 1.00 88.06 238 GLU A C 1
ATOM 1861 O O . GLU A 1 238 ? -20.252 2.362 -4.597 1.00 88.06 238 GLU A O 1
ATOM 1866 N N . LEU A 1 239 ? -21.681 1.552 -3.060 1.00 87.38 239 LEU A N 1
ATOM 1867 C CA . LEU A 1 239 ? -21.146 0.197 -3.047 1.00 87.38 239 LEU A CA 1
ATOM 1868 C C . LEU A 1 239 ? -21.325 -0.493 -4.399 1.00 87.38 239 LEU A C 1
ATOM 1870 O O . LEU A 1 239 ? -20.364 -1.040 -4.923 1.00 87.38 239 LEU A O 1
ATOM 1874 N N . ALA A 1 240 ? -22.518 -0.410 -4.993 1.00 89.44 240 ALA A N 1
ATOM 1875 C CA . ALA A 1 240 ? -22.801 -1.010 -6.292 1.00 89.44 240 ALA A CA 1
ATOM 1876 C C . ALA A 1 240 ? -21.964 -0.396 -7.422 1.00 89.44 240 ALA A C 1
ATOM 1878 O O . ALA A 1 240 ? -21.564 -1.108 -8.337 1.00 89.44 240 ALA A O 1
ATOM 1879 N N . MET A 1 241 ? -21.696 0.914 -7.376 1.00 87.25 241 MET A N 1
ATOM 1880 C CA . MET A 1 241 ? -20.790 1.556 -8.332 1.00 87.25 241 MET A CA 1
ATOM 1881 C C . MET A 1 241 ? -19.362 1.039 -8.171 1.00 87.25 241 MET A C 1
ATOM 1883 O O . MET A 1 241 ? -18.730 0.711 -9.171 1.00 87.25 241 MET A O 1
ATOM 1887 N N . TRP A 1 242 ? -18.883 0.933 -6.928 1.00 83.19 242 TRP A N 1
ATOM 1888 C CA . TRP A 1 242 ? -17.546 0.425 -6.636 1.00 83.19 242 TRP A CA 1
ATOM 1889 C C . TRP A 1 242 ? -17.376 -1.028 -7.089 1.00 83.19 242 TRP A C 1
ATOM 1891 O O . TRP A 1 242 ? -16.438 -1.339 -7.816 1.00 83.19 242 TRP A O 1
ATOM 1901 N N . THR A 1 243 ? -18.300 -1.914 -6.704 1.00 84.56 243 THR A N 1
ATOM 1902 C CA . THR A 1 243 ? -18.228 -3.328 -7.089 1.00 84.56 243 THR A CA 1
ATOM 1903 C C . THR A 1 243 ? -18.390 -3.498 -8.594 1.00 84.56 243 THR A C 1
ATOM 1905 O O . THR A 1 243 ? -17.663 -4.278 -9.179 1.00 84.56 243 THR A O 1
ATOM 1908 N N . ALA A 1 244 ? -19.264 -2.728 -9.256 1.00 85.94 244 ALA A N 1
ATOM 1909 C CA . ALA A 1 244 ? -19.410 -2.807 -10.709 1.00 85.94 244 ALA A CA 1
ATOM 1910 C C . ALA A 1 244 ? -18.154 -2.349 -11.467 1.00 85.94 244 ALA A C 1
ATOM 1912 O O . ALA A 1 244 ? -17.869 -2.887 -12.534 1.00 85.94 244 ALA A O 1
ATOM 1913 N N . GLU A 1 245 ? -17.421 -1.354 -10.958 1.00 82.31 245 GLU A N 1
ATOM 1914 C CA . GLU A 1 245 ? -16.149 -0.924 -11.548 1.00 82.31 245 GLU A CA 1
ATOM 1915 C C . GLU A 1 245 ? -15.063 -1.994 -11.379 1.00 82.31 245 GLU A C 1
ATOM 1917 O O . GLU A 1 245 ? -14.349 -2.295 -12.338 1.00 82.31 245 GLU A O 1
ATOM 1922 N N . ASP A 1 246 ? -14.972 -2.603 -10.194 1.00 77.50 246 ASP A N 1
ATOM 1923 C CA . ASP A 1 246 ? -14.009 -3.675 -9.930 1.00 77.50 246 ASP A CA 1
ATOM 1924 C C . ASP A 1 246 ? -14.333 -4.942 -10.736 1.00 77.50 246 ASP A C 1
ATOM 1926 O O . ASP A 1 246 ? -13.472 -5.431 -11.469 1.00 77.50 246 ASP A O 1
ATOM 1930 N N . ASP A 1 247 ? -15.598 -5.380 -10.722 1.00 82.50 247 ASP A N 1
ATOM 1931 C CA . ASP A 1 247 ? -16.105 -6.514 -11.503 1.00 82.50 247 ASP A CA 1
ATOM 1932 C C . ASP A 1 247 ? -15.873 -6.299 -13.006 1.00 82.50 247 ASP A C 1
ATOM 1934 O O . ASP A 1 247 ? -15.497 -7.223 -13.725 1.00 82.50 247 ASP A O 1
ATOM 1938 N N . ALA A 1 248 ? -16.088 -5.078 -13.514 1.00 83.75 248 ALA A N 1
ATOM 1939 C CA . ALA A 1 248 ? -15.860 -4.769 -14.925 1.00 83.75 248 ALA A CA 1
ATOM 1940 C C . ALA A 1 248 ? -14.375 -4.854 -15.295 1.00 83.75 248 ALA A C 1
ATOM 1942 O O . ALA A 1 248 ? -14.041 -5.355 -16.369 1.00 83.75 248 ALA A O 1
ATOM 1943 N N . ARG A 1 249 ? -13.486 -4.389 -14.410 1.00 79.75 249 ARG A N 1
ATOM 1944 C CA . ARG A 1 249 ? -12.035 -4.454 -14.606 1.00 79.75 249 ARG A CA 1
ATOM 1945 C C . ARG A 1 249 ? -11.520 -5.891 -14.535 1.00 79.75 249 ARG A C 1
ATOM 1947 O O . ARG A 1 249 ? -10.660 -6.261 -15.334 1.00 79.75 249 ARG A O 1
ATOM 1954 N N . GLU A 1 250 ? -12.038 -6.695 -13.609 1.00 80.75 250 GLU A N 1
ATOM 1955 C CA . GLU A 1 250 ? -11.724 -8.123 -13.517 1.00 80.75 250 GLU A CA 1
ATOM 1956 C C . GLU A 1 250 ? -12.239 -8.876 -14.751 1.00 80.75 250 GLU A C 1
ATOM 1958 O O . GLU A 1 250 ? -11.464 -9.579 -15.395 1.00 80.75 250 GLU A O 1
ATOM 1963 N N . ALA A 1 251 ? -13.483 -8.636 -15.172 1.00 84.88 251 ALA A N 1
ATOM 1964 C CA . ALA A 1 251 ? -14.055 -9.252 -16.369 1.00 84.88 251 ALA A CA 1
ATOM 1965 C C . ALA A 1 251 ? -13.299 -8.876 -17.656 1.00 84.88 251 ALA A C 1
ATOM 1967 O O . ALA A 1 251 ? -13.064 -9.741 -18.500 1.00 84.88 251 ALA A O 1
ATOM 1968 N N . GLU A 1 252 ? -12.883 -7.612 -17.813 1.00 83.94 252 GLU A N 1
ATOM 1969 C CA . GLU A 1 252 ? -12.051 -7.181 -18.947 1.00 83.94 252 GLU A CA 1
ATOM 1970 C C . GLU A 1 252 ? -10.709 -7.926 -18.960 1.00 83.94 252 GLU A C 1
ATOM 1972 O O . GLU A 1 252 ? -10.244 -8.370 -20.015 1.00 83.94 252 GLU A O 1
ATOM 1977 N N . PHE A 1 253 ? -10.093 -8.096 -17.787 1.00 81.75 253 PHE A N 1
ATOM 1978 C CA . PHE A 1 253 ? -8.842 -8.830 -17.648 1.00 81.75 253 PHE A CA 1
ATOM 1979 C C . PHE A 1 253 ? -9.016 -10.321 -17.971 1.00 81.75 253 PHE A C 1
ATOM 1981 O O . PHE A 1 253 ? -8.246 -10.866 -18.764 1.00 81.75 253 PHE A O 1
ATOM 1988 N N . GLU A 1 254 ? -10.045 -10.971 -17.426 1.00 85.00 254 GLU A N 1
ATOM 1989 C CA . GLU A 1 254 ? -10.360 -12.377 -17.700 1.00 85.00 254 GLU A CA 1
ATOM 1990 C C . GLU A 1 254 ? -10.666 -12.624 -19.184 1.00 85.00 254 GLU A C 1
ATOM 1992 O O . GLU A 1 254 ? -10.139 -13.569 -19.781 1.00 85.00 254 GLU A O 1
ATOM 1997 N N . GLU A 1 255 ? -11.474 -11.760 -19.811 1.00 87.62 255 GLU A N 1
ATOM 1998 C CA . GLU A 1 255 ? -11.790 -11.841 -21.240 1.00 87.62 255 GLU A CA 1
ATOM 1999 C C . GLU A 1 255 ? -10.520 -11.706 -22.089 1.00 87.62 255 GLU A C 1
ATOM 2001 O O . GLU A 1 255 ? -10.305 -12.484 -23.027 1.00 87.62 255 GLU A O 1
ATOM 2006 N N . ALA A 1 256 ? -9.647 -10.757 -21.737 1.00 87.00 256 ALA A N 1
ATOM 2007 C CA . ALA A 1 256 ? -8.384 -10.556 -22.427 1.00 87.00 256 ALA A CA 1
ATOM 2008 C C . ALA A 1 256 ? -7.424 -11.745 -22.255 1.00 87.00 256 ALA A C 1
ATOM 2010 O O . ALA A 1 256 ? -6.758 -12.124 -23.220 1.00 87.00 256 ALA A O 1
ATOM 2011 N N . GLU A 1 257 ? -7.340 -12.354 -21.066 1.00 89.25 257 GLU A N 1
ATOM 2012 C CA . GLU A 1 257 ? -6.448 -13.489 -20.792 1.00 89.25 257 GLU A CA 1
ATOM 2013 C C . GLU A 1 257 ? -6.936 -14.814 -21.392 1.00 89.25 257 GLU A C 1
ATOM 2015 O O . GLU A 1 257 ? -6.107 -15.675 -21.704 1.00 89.25 257 GLU A O 1
ATOM 2020 N N . LEU A 1 258 ? -8.244 -14.984 -21.612 1.00 91.56 258 LEU A N 1
ATOM 2021 C CA . LEU A 1 258 ? -8.845 -16.257 -22.025 1.00 91.56 258 LEU A CA 1
ATOM 2022 C C . LEU A 1 258 ? -8.163 -16.921 -23.240 1.00 91.56 258 LEU A C 1
ATOM 2024 O O . LEU A 1 258 ? -7.855 -18.114 -23.165 1.00 91.56 258 LEU A O 1
ATOM 2028 N N . PRO A 1 259 ? -7.856 -16.218 -24.351 1.00 93.75 259 PRO A N 1
ATOM 2029 C CA . PRO A 1 259 ? -7.159 -16.840 -25.475 1.00 93.75 259 PRO A CA 1
ATOM 2030 C C . PRO A 1 259 ? -5.778 -17.385 -25.094 1.00 93.75 259 PRO A C 1
ATOM 2032 O O . PRO A 1 259 ? -5.351 -18.402 -25.629 1.00 93.75 259 PRO A O 1
ATOM 2035 N N . LEU A 1 260 ? -5.072 -16.707 -24.187 1.00 93.88 260 LEU A N 1
ATOM 2036 C CA . LEU A 1 260 ? -3.740 -17.106 -23.741 1.00 93.88 260 LEU A CA 1
ATOM 2037 C C . LEU A 1 260 ? -3.806 -18.290 -22.772 1.00 93.88 260 LEU A C 1
ATOM 2039 O O . LEU A 1 260 ? -3.056 -19.249 -22.941 1.00 93.88 260 LEU A O 1
ATOM 2043 N N . THR A 1 261 ? -4.727 -18.289 -21.809 1.00 93.56 261 THR A N 1
ATOM 2044 C CA . THR A 1 261 ? -4.888 -19.426 -20.887 1.00 93.56 261 THR A CA 1
ATOM 2045 C C . THR A 1 261 ? -5.365 -20.683 -21.619 1.00 93.56 261 THR A C 1
ATOM 2047 O O . THR A 1 261 ? -4.882 -21.779 -21.333 1.00 93.56 261 THR A O 1
ATOM 2050 N N . MET A 1 262 ? -6.228 -20.549 -22.634 1.00 94.06 262 MET A N 1
ATOM 2051 C CA . MET A 1 262 ? -6.611 -21.659 -23.516 1.00 94.06 262 MET A CA 1
ATOM 2052 C C . MET A 1 262 ? -5.413 -22.260 -24.262 1.00 94.06 262 MET A C 1
ATOM 2054 O O . MET A 1 262 ? -5.250 -23.483 -24.264 1.00 94.06 262 MET A O 1
ATOM 2058 N N . ASP A 1 263 ? -4.563 -21.426 -24.863 1.00 96.31 263 ASP A N 1
ATOM 2059 C CA . ASP A 1 263 ? -3.392 -21.892 -25.611 1.00 96.31 263 ASP A CA 1
ATOM 2060 C C . ASP A 1 263 ? -2.321 -22.497 -24.674 1.00 96.31 263 ASP A C 1
ATOM 2062 O O . ASP A 1 263 ? -1.688 -23.500 -25.018 1.00 96.31 263 ASP A O 1
ATOM 2066 N N . LEU A 1 264 ? -2.170 -21.974 -23.449 1.00 94.25 264 LEU A N 1
ATOM 2067 C CA . LEU A 1 264 ? -1.314 -22.565 -22.409 1.00 94.25 264 LEU A CA 1
ATOM 2068 C C . LEU A 1 264 ? -1.833 -23.945 -21.965 1.00 94.25 264 LEU A C 1
ATOM 2070 O O . LEU A 1 264 ? -1.056 -24.903 -21.899 1.00 94.25 264 LEU A O 1
ATOM 2074 N N . ARG A 1 265 ? -3.145 -24.092 -21.743 1.00 93.56 265 ARG A N 1
ATOM 2075 C CA . ARG A 1 265 ? -3.772 -25.390 -21.431 1.00 93.56 265 ARG A CA 1
ATOM 2076 C C . ARG A 1 265 ? -3.625 -26.391 -22.570 1.00 93.56 265 ARG A C 1
ATOM 2078 O O . ARG A 1 265 ? -3.305 -27.554 -22.324 1.00 93.56 265 ARG A O 1
ATOM 2085 N N . ALA A 1 266 ? -3.765 -25.950 -23.819 1.00 94.88 266 ALA A N 1
ATOM 2086 C CA . ALA A 1 266 ? -3.523 -26.790 -24.993 1.00 94.88 266 ALA A CA 1
ATOM 2087 C C . ALA A 1 266 ? -2.058 -27.261 -25.095 1.00 94.88 266 ALA A C 1
ATOM 2089 O O . ALA A 1 266 ? -1.797 -28.362 -25.583 1.00 94.88 266 ALA A O 1
ATOM 2090 N N . ALA A 1 267 ? -1.108 -26.470 -24.587 1.00 92.94 267 ALA A N 1
ATOM 2091 C CA . ALA A 1 267 ? 0.298 -26.852 -24.451 1.00 92.94 267 ALA A CA 1
ATOM 2092 C C . ALA A 1 267 ? 0.582 -27.764 -23.235 1.00 92.94 267 ALA A C 1
ATOM 2094 O O . ALA A 1 267 ? 1.729 -28.165 -23.026 1.00 92.94 267 ALA A O 1
ATOM 2095 N N . GLY A 1 268 ? -0.445 -28.130 -22.459 1.00 90.81 268 GLY A N 1
ATOM 2096 C CA . GLY A 1 268 ? -0.359 -29.061 -21.333 1.00 90.81 268 GLY A CA 1
ATOM 2097 C C . GLY A 1 268 ? -0.079 -28.409 -19.978 1.00 90.81 268 GLY A C 1
ATOM 2098 O O . GLY A 1 268 ? 0.400 -29.097 -19.077 1.00 90.81 268 GLY A O 1
ATOM 2099 N N . LEU A 1 269 ? -0.330 -27.104 -19.828 1.00 89.56 269 LEU A N 1
ATOM 2100 C CA . LEU A 1 269 ? -0.199 -26.388 -18.554 1.00 89.56 269 LEU A CA 1
ATOM 2101 C C . LEU A 1 269 ? -1.564 -26.254 -17.876 1.00 89.56 269 LEU A C 1
ATOM 2103 O O . LEU A 1 269 ? -2.503 -25.743 -18.473 1.00 89.56 269 LEU A O 1
ATOM 2107 N N . ASP A 1 270 ? -1.666 -26.681 -16.623 1.00 88.00 270 ASP A N 1
ATOM 2108 C CA . ASP A 1 270 ? -2.870 -26.482 -15.815 1.00 88.00 270 ASP A CA 1
ATOM 2109 C C . ASP A 1 270 ? -2.775 -25.126 -15.107 1.00 88.00 270 ASP A C 1
ATOM 2111 O O . ASP A 1 270 ? -2.163 -25.010 -14.044 1.00 88.00 270 ASP A O 1
ATOM 2115 N N . VAL A 1 271 ? -3.258 -24.082 -15.782 1.00 87.81 271 VAL A N 1
ATOM 2116 C CA . VAL A 1 271 ? -3.232 -22.692 -15.310 1.00 87.81 271 VAL A CA 1
ATOM 2117 C C . VAL A 1 271 ? -4.585 -22.034 -15.537 1.00 87.81 271 VAL A C 1
ATOM 2119 O O . VAL A 1 271 ? -5.228 -22.273 -16.566 1.00 87.81 271 VAL A O 1
ATOM 2122 N N . ASP A 1 272 ? -4.991 -21.195 -14.591 1.00 84.62 272 ASP A N 1
ATOM 2123 C CA . ASP A 1 272 ? -6.204 -20.383 -14.674 1.00 84.62 272 ASP A CA 1
ATOM 2124 C C . ASP A 1 272 ? -5.884 -18.939 -15.058 1.00 84.62 272 ASP A C 1
ATOM 2126 O O . ASP A 1 272 ? -6.717 -18.271 -15.664 1.00 84.62 272 ASP A O 1
ATOM 2130 N N . SER A 1 273 ? -4.646 -18.503 -14.817 1.00 85.06 273 SER A N 1
ATOM 2131 C CA . SER A 1 273 ? -4.122 -17.215 -15.261 1.00 85.06 273 SER A CA 1
ATOM 2132 C C . SER A 1 273 ? -2.645 -17.303 -15.657 1.00 85.06 273 SER A C 1
ATOM 2134 O O . SER A 1 273 ? -1.902 -18.184 -15.219 1.00 85.06 273 SER A O 1
ATOM 2136 N N . VAL A 1 274 ? -2.175 -16.347 -16.462 1.00 82.50 274 VAL A N 1
ATOM 2137 C CA . VAL A 1 274 ? -0.745 -16.192 -16.786 1.00 82.50 274 VAL A CA 1
ATOM 2138 C C . VAL A 1 274 ? 0.093 -15.990 -15.521 1.00 82.50 274 VAL A C 1
ATOM 2140 O O . VAL A 1 274 ? 1.233 -16.459 -15.457 1.00 82.50 274 VAL A O 1
ATOM 2143 N N . TRP A 1 275 ? -0.483 -15.366 -14.487 1.00 80.12 275 TRP A N 1
ATOM 2144 C CA . TRP A 1 275 ? 0.140 -15.201 -13.171 1.00 80.12 275 TRP A CA 1
ATOM 2145 C C . TRP A 1 275 ? 0.551 -16.534 -12.526 1.00 80.12 275 TRP A C 1
ATOM 2147 O O . TRP A 1 275 ? 1.511 -16.577 -11.752 1.00 80.12 275 TRP A O 1
ATOM 2157 N N . ASP A 1 276 ? -0.117 -17.640 -12.867 1.00 82.44 276 ASP A N 1
ATOM 2158 C CA . ASP A 1 276 ? 0.205 -18.959 -12.320 1.00 82.44 276 ASP A CA 1
ATOM 2159 C C . ASP A 1 276 ? 1.567 -19.479 -12.785 1.00 82.44 276 ASP A C 1
ATOM 2161 O O . ASP A 1 276 ? 2.179 -20.290 -12.088 1.00 82.44 276 ASP A O 1
ATOM 2165 N N . LEU A 1 277 ? 2.092 -18.979 -13.911 1.00 78.81 277 LEU A N 1
ATOM 2166 C CA . LEU A 1 277 ? 3.412 -19.368 -14.413 1.00 78.81 277 LEU A CA 1
ATOM 2167 C C . LEU A 1 277 ? 4.533 -18.960 -13.447 1.00 78.81 277 LEU A C 1
ATOM 2169 O O . LEU A 1 277 ? 5.520 -19.679 -13.320 1.00 78.81 277 LEU A O 1
ATOM 2173 N N . GLY A 1 278 ? 4.372 -17.854 -12.713 1.00 65.00 278 GLY A N 1
ATOM 2174 C CA . GLY A 1 278 ? 5.347 -17.407 -11.712 1.00 65.00 278 GLY A CA 1
ATOM 2175 C C . GLY A 1 278 ? 5.406 -18.289 -10.459 1.00 65.00 278 GLY A C 1
ATOM 2176 O O . GLY A 1 278 ? 6.367 -18.205 -9.694 1.00 65.00 278 GLY A O 1
ATOM 2177 N N . LYS A 1 279 ? 4.407 -19.155 -10.238 1.00 66.62 279 LYS A N 1
ATOM 2178 C CA . LYS A 1 279 ? 4.327 -20.011 -9.049 1.00 66.62 279 LYS A CA 1
ATOM 2179 C C . LYS A 1 279 ? 5.264 -21.210 -9.196 1.00 66.62 279 LYS A C 1
ATOM 2181 O O . LYS A 1 279 ? 5.285 -21.890 -10.223 1.00 66.62 279 LYS A O 1
ATOM 2186 N N . HIS A 1 280 ? 5.966 -21.566 -8.116 1.00 59.16 280 HIS A N 1
ATOM 2187 C CA . HIS A 1 280 ? 6.910 -22.697 -8.079 1.00 59.16 280 HIS A CA 1
ATOM 2188 C C . HIS A 1 280 ? 6.344 -24.037 -8.588 1.00 59.16 280 HIS A C 1
ATOM 2190 O O . HIS A 1 280 ? 7.111 -24.905 -8.994 1.00 59.16 280 HIS A O 1
ATOM 2196 N N . ARG A 1 281 ? 5.017 -24.219 -8.577 1.00 60.81 281 ARG A N 1
ATOM 2197 C CA . ARG A 1 281 ? 4.342 -25.448 -9.024 1.00 60.81 281 ARG A CA 1
ATOM 2198 C C . ARG A 1 281 ? 4.352 -25.650 -10.542 1.00 60.81 281 ARG A C 1
ATOM 2200 O O . ARG A 1 281 ? 4.238 -26.791 -10.976 1.00 60.81 281 ARG A O 1
ATOM 2207 N N . VAL A 1 282 ? 4.491 -24.580 -11.325 1.00 65.56 282 VAL A N 1
ATOM 2208 C CA . VAL A 1 282 ? 4.445 -24.620 -12.801 1.00 65.56 282 VAL A CA 1
ATOM 2209 C C . VAL A 1 282 ? 5.853 -24.541 -13.414 1.00 65.56 282 VAL A C 1
ATOM 2211 O O . VAL A 1 282 ? 6.051 -24.765 -14.605 1.00 65.56 282 VAL A O 1
ATOM 2214 N N . TRP A 1 283 ? 6.869 -24.275 -12.589 1.00 70.94 283 TRP A N 1
ATOM 2215 C CA . TRP A 1 283 ? 8.263 -24.160 -13.003 1.00 70.94 283 TRP A CA 1
ATOM 2216 C C . TRP A 1 283 ? 8.986 -25.522 -13.103 1.00 70.94 283 TRP A C 1
ATOM 2218 O O . TRP A 1 283 ? 8.896 -26.322 -12.169 1.00 70.94 283 TRP A O 1
ATOM 2228 N N . PRO A 1 284 ? 9.821 -25.766 -14.137 1.00 77.81 284 PRO A N 1
ATOM 2229 C CA . PRO A 1 284 ? 10.001 -24.970 -15.354 1.00 77.81 284 PRO A CA 1
ATOM 2230 C C . PRO A 1 284 ? 8.898 -25.246 -16.392 1.00 77.81 284 PRO A C 1
ATOM 2232 O O . PRO A 1 284 ? 8.403 -26.366 -16.496 1.00 77.81 284 PRO A O 1
ATOM 2235 N N . TYR A 1 285 ? 8.585 -24.245 -17.220 1.00 87.38 285 TYR A N 1
ATOM 2236 C CA . TYR A 1 285 ? 7.517 -24.300 -18.232 1.00 87.38 285 TYR A CA 1
ATOM 2237 C C . TYR A 1 285 ? 8.018 -24.097 -19.680 1.00 87.38 285 TYR A C 1
ATOM 2239 O O . TYR A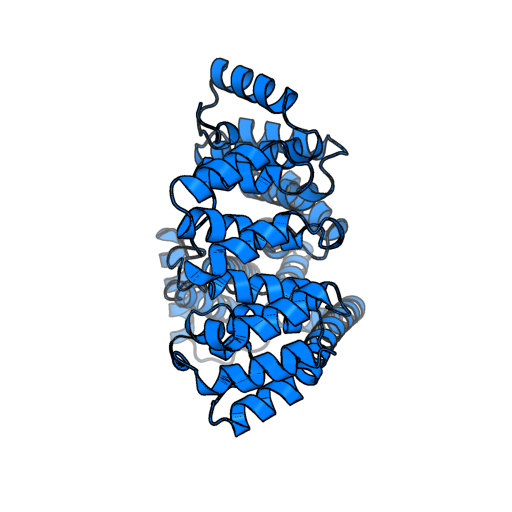 1 285 ? 7.498 -23.251 -20.409 1.00 87.38 285 TYR A O 1
ATOM 2247 N N . PRO A 1 286 ? 9.011 -24.857 -20.178 1.00 89.25 286 PRO A N 1
ATOM 2248 C CA . PRO A 1 286 ? 9.548 -24.647 -21.529 1.00 89.25 286 PRO A CA 1
ATOM 2249 C C . PRO A 1 286 ? 8.479 -24.741 -22.633 1.00 89.25 286 PRO A C 1
ATOM 2251 O O . PRO A 1 286 ? 8.579 -24.046 -23.643 1.00 89.25 286 PRO A O 1
ATOM 2254 N N . GLN A 1 287 ? 7.427 -25.541 -22.425 1.00 90.62 287 GLN A N 1
ATOM 2255 C CA . GLN A 1 287 ? 6.279 -25.657 -23.326 1.00 90.62 287 GLN A CA 1
ATOM 2256 C C . GLN A 1 287 ? 5.406 -24.390 -23.403 1.00 90.62 287 GLN A C 1
ATOM 2258 O O . GLN A 1 287 ? 4.715 -24.208 -24.402 1.00 90.62 287 GLN A O 1
ATOM 2263 N N . ALA A 1 288 ? 5.466 -23.490 -22.412 1.00 93.88 288 ALA A N 1
ATOM 2264 C CA . ALA A 1 288 ? 4.755 -22.209 -22.450 1.00 93.88 288 ALA A CA 1
ATOM 2265 C C . ALA A 1 288 ? 5.472 -21.168 -23.321 1.00 93.88 288 ALA A C 1
ATOM 2267 O O . ALA A 1 288 ? 4.831 -20.272 -23.856 1.00 93.88 288 ALA A O 1
ATOM 2268 N N . LEU A 1 289 ? 6.798 -21.265 -23.485 1.00 95.38 289 LEU A N 1
ATOM 2269 C CA . LEU A 1 289 ? 7.588 -20.230 -24.163 1.00 95.38 289 LEU A CA 1
ATOM 2270 C C . LEU A 1 289 ? 7.159 -19.959 -25.617 1.00 95.38 289 LEU A C 1
ATOM 2272 O O . LEU A 1 289 ? 7.013 -18.785 -25.962 1.00 95.38 289 LEU A O 1
ATOM 2276 N N . PRO A 1 290 ? 6.907 -20.975 -26.474 1.00 97.44 290 PRO A N 1
ATOM 2277 C CA . PRO A 1 290 ? 6.388 -20.719 -27.815 1.00 97.44 290 PRO A CA 1
ATOM 2278 C C . PRO A 1 290 ? 5.017 -20.034 -27.787 1.00 97.44 290 PRO A C 1
ATOM 2280 O O . PRO A 1 290 ? 4.760 -19.164 -28.615 1.00 97.44 290 PRO A O 1
ATOM 2283 N N . VAL A 1 291 ? 4.154 -20.416 -26.836 1.00 97.38 291 VAL A N 1
ATOM 2284 C CA . VAL A 1 291 ? 2.813 -19.841 -26.661 1.00 97.38 291 VAL A CA 1
ATOM 2285 C C . VAL A 1 291 ? 2.939 -18.366 -26.286 1.00 97.38 291 VAL A C 1
ATOM 2287 O O . VAL A 1 291 ? 2.507 -17.504 -27.048 1.00 97.38 291 VAL A O 1
ATOM 2290 N N . LEU A 1 292 ? 3.632 -18.060 -25.187 1.00 96.56 292 LEU A N 1
ATOM 2291 C CA . LEU A 1 292 ? 3.858 -16.696 -24.701 1.00 96.56 292 LEU A CA 1
ATOM 2292 C C . LEU A 1 292 ? 4.463 -15.783 -25.776 1.00 96.56 292 LEU A C 1
ATOM 2294 O O . LEU A 1 292 ? 4.000 -14.659 -25.955 1.00 96.56 292 LEU A O 1
ATOM 2298 N N . MET A 1 293 ? 5.451 -16.271 -26.534 1.00 97.69 293 MET A N 1
ATOM 2299 C CA . MET A 1 293 ? 6.063 -15.499 -27.619 1.00 97.69 293 MET A CA 1
ATOM 2300 C C . MET A 1 293 ? 5.049 -15.156 -28.721 1.00 97.69 293 MET A C 1
ATOM 2302 O O . MET A 1 293 ? 5.005 -14.017 -29.182 1.00 97.69 293 MET A O 1
ATOM 2306 N N . ASN A 1 294 ? 4.201 -16.112 -29.117 1.00 97.25 294 ASN A N 1
ATOM 2307 C CA . ASN A 1 294 ? 3.172 -15.880 -30.133 1.00 97.25 294 ASN A CA 1
ATOM 2308 C C . ASN A 1 294 ? 2.124 -14.858 -29.664 1.00 97.25 294 ASN A C 1
ATOM 2310 O O . ASN A 1 294 ? 1.704 -14.008 -30.448 1.00 97.25 294 ASN A O 1
ATOM 2314 N N . HIS A 1 295 ? 1.713 -14.911 -28.393 1.00 96.38 295 HIS A N 1
ATOM 2315 C CA . HIS A 1 295 ? 0.769 -13.939 -27.835 1.00 96.38 295 HIS A CA 1
ATOM 2316 C C . HIS A 1 295 ? 1.376 -12.541 -27.721 1.00 96.38 295 HIS A C 1
ATOM 2318 O O . HIS A 1 295 ? 0.716 -11.563 -28.076 1.00 96.38 295 HIS A O 1
ATOM 2324 N N . LEU A 1 296 ? 2.640 -12.444 -27.304 1.00 95.94 296 LEU A N 1
ATOM 2325 C CA . LEU A 1 296 ? 3.344 -11.170 -27.210 1.00 95.94 296 LEU A CA 1
ATOM 2326 C C . LEU A 1 296 ? 3.482 -10.482 -28.583 1.00 95.94 296 LEU A C 1
ATOM 2328 O O . LEU A 1 296 ? 3.269 -9.274 -28.696 1.00 95.94 296 LEU A O 1
ATOM 2332 N N . GLU A 1 297 ? 3.792 -11.240 -29.640 1.00 95.88 297 GLU A N 1
ATOM 2333 C CA . GLU A 1 297 ? 3.855 -10.721 -31.015 1.00 95.88 297 GLU A CA 1
ATOM 2334 C C . GLU A 1 297 ? 2.488 -10.315 -31.558 1.00 95.88 297 GLU A C 1
ATOM 2336 O O . GLU A 1 297 ? 2.361 -9.262 -32.186 1.00 95.88 297 GLU A O 1
ATOM 2341 N N . ARG A 1 298 ? 1.462 -11.139 -31.308 1.00 94.19 298 ARG A N 1
ATOM 2342 C CA . ARG A 1 298 ? 0.089 -10.858 -31.741 1.00 94.19 298 ARG A CA 1
ATOM 2343 C C . ARG A 1 298 ? -0.430 -9.554 -31.136 1.00 94.19 298 ARG A C 1
ATOM 2345 O O . ARG A 1 298 ? -1.115 -8.802 -31.827 1.00 94.19 298 ARG A O 1
ATOM 2352 N N . GLY A 1 299 ? -0.093 -9.288 -29.874 1.00 90.56 299 GLY A N 1
ATOM 2353 C CA . GLY A 1 299 ? -0.604 -8.138 -29.134 1.00 90.56 299 GLY A CA 1
ATOM 2354 C C . GLY A 1 299 ? -2.123 -8.196 -28.949 1.00 90.56 299 GLY A C 1
ATOM 2355 O O . GLY A 1 299 ? -2.727 -9.269 -28.997 1.00 90.56 299 GLY A O 1
ATOM 2356 N N . GLY A 1 300 ? -2.733 -7.026 -28.738 1.00 88.31 300 GLY A N 1
ATOM 2357 C CA . GLY A 1 300 ? -4.173 -6.895 -28.475 1.00 88.31 300 GLY A CA 1
ATOM 2358 C C . GLY A 1 300 ? -4.567 -7.112 -27.013 1.00 88.31 300 GLY A C 1
ATOM 2359 O O . GLY A 1 300 ? -5.747 -7.256 -26.721 1.00 88.31 300 GLY A O 1
ATOM 2360 N N . TYR A 1 301 ? -3.583 -7.132 -26.117 1.00 90.38 301 TYR A N 1
ATOM 2361 C CA . TYR A 1 301 ? -3.769 -7.266 -24.680 1.00 90.38 301 TYR A CA 1
ATOM 2362 C C . TYR A 1 301 ? -3.766 -5.893 -23.994 1.00 90.38 301 TYR A C 1
ATOM 2364 O O . TYR A 1 301 ? -3.049 -4.997 -24.456 1.00 90.38 301 TYR A O 1
ATOM 2372 N N . PRO A 1 302 ? -4.482 -5.734 -22.866 1.00 88.12 302 PRO A N 1
ATOM 2373 C CA . PRO A 1 302 ? -4.244 -4.641 -21.932 1.00 88.12 302 PRO A CA 1
ATOM 2374 C C . PRO A 1 302 ? -2.762 -4.559 -21.537 1.00 88.12 302 PRO A C 1
ATOM 2376 O O . PRO A 1 302 ? -2.027 -5.553 -21.581 1.00 88.12 302 PRO A O 1
ATOM 2379 N N . GLU A 1 303 ? -2.307 -3.368 -21.145 1.00 89.00 303 GLU A N 1
ATOM 2380 C CA . GLU A 1 303 ? -0.901 -3.122 -20.790 1.00 89.00 303 GLU A CA 1
ATOM 2381 C C . GLU A 1 303 ? -0.421 -4.073 -19.688 1.00 89.00 303 GLU A C 1
ATOM 2383 O O . GLU A 1 303 ? 0.614 -4.717 -19.847 1.00 89.00 303 GLU A O 1
ATOM 2388 N N . ILE A 1 304 ? -1.232 -4.257 -18.641 1.00 85.00 304 ILE A N 1
ATOM 2389 C CA . ILE A 1 304 ? -0.925 -5.157 -17.526 1.00 85.00 304 ILE A CA 1
ATOM 2390 C C . ILE A 1 304 ? -0.706 -6.605 -17.992 1.00 85.00 304 ILE A C 1
ATOM 2392 O O . ILE A 1 304 ? 0.313 -7.206 -17.664 1.00 85.00 304 ILE A O 1
ATOM 2396 N N . THR A 1 305 ? -1.590 -7.145 -18.835 1.00 88.88 305 THR A N 1
ATOM 2397 C CA . THR A 1 305 ? -1.456 -8.499 -19.397 1.00 88.88 305 THR A CA 1
ATOM 2398 C C . THR A 1 305 ? -0.232 -8.614 -20.303 1.00 88.88 305 THR A C 1
ATOM 2400 O O . THR A 1 305 ? 0.487 -9.611 -20.261 1.00 88.88 305 THR A O 1
ATOM 2403 N N . THR A 1 306 ? 0.062 -7.574 -21.085 1.00 92.50 306 THR A N 1
ATOM 2404 C CA . THR A 1 306 ? 1.252 -7.529 -21.946 1.00 92.50 306 THR A CA 1
ATOM 2405 C C . THR A 1 306 ? 2.540 -7.594 -21.122 1.00 92.50 306 THR A C 1
ATOM 2407 O O . THR A 1 306 ? 3.439 -8.380 -21.438 1.00 92.50 306 THR A O 1
ATOM 2410 N N . ASP A 1 307 ? 2.616 -6.823 -20.037 1.00 89.88 307 ASP A N 1
ATOM 2411 C CA . ASP A 1 307 ? 3.760 -6.815 -19.127 1.00 89.88 307 ASP A CA 1
ATOM 2412 C C . ASP A 1 307 ? 3.940 -8.163 -18.415 1.00 89.88 307 ASP A C 1
ATOM 2414 O O . ASP A 1 307 ? 5.069 -8.651 -18.320 1.00 89.88 307 ASP A O 1
ATOM 2418 N N . ILE A 1 308 ? 2.852 -8.811 -17.982 1.00 88.31 308 ILE A N 1
ATOM 2419 C CA . ILE A 1 308 ? 2.898 -10.148 -17.362 1.00 88.31 308 ILE A CA 1
ATOM 2420 C C . ILE A 1 308 ? 3.463 -11.185 -18.340 1.00 88.31 308 ILE A C 1
ATOM 2422 O O . ILE A 1 308 ? 4.318 -11.986 -17.957 1.00 88.31 308 ILE A O 1
ATOM 2426 N N . ILE A 1 309 ? 3.061 -11.151 -19.616 1.00 93.81 309 ILE A N 1
ATOM 2427 C CA . ILE A 1 309 ? 3.639 -12.030 -20.647 1.00 93.81 309 ILE A CA 1
ATOM 2428 C C . ILE A 1 309 ? 5.151 -11.783 -20.772 1.00 93.81 309 ILE A C 1
ATOM 2430 O O . ILE A 1 309 ? 5.937 -12.734 -20.820 1.00 93.81 309 ILE A O 1
ATOM 2434 N N . GLY A 1 310 ? 5.574 -10.513 -20.781 1.00 94.25 310 GLY A N 1
ATOM 2435 C CA . GLY A 1 310 ? 6.988 -10.131 -20.784 1.00 94.25 310 GLY A CA 1
ATOM 2436 C C . GLY A 1 310 ? 7.760 -10.678 -19.579 1.00 94.25 310 GLY A C 1
ATOM 2437 O O . GLY A 1 310 ? 8.857 -11.212 -19.742 1.00 94.25 310 GLY A O 1
ATOM 2438 N N . GLN A 1 311 ? 7.174 -10.609 -18.380 1.00 90.81 311 GLN A N 1
ATOM 2439 C CA . GLN A 1 311 ? 7.750 -11.168 -17.151 1.00 90.81 311 GLN A CA 1
ATOM 2440 C C . GLN A 1 311 ? 7.841 -12.698 -17.197 1.00 90.81 311 GLN A C 1
ATOM 2442 O O . GLN A 1 311 ? 8.883 -13.257 -16.856 1.00 90.81 311 GLN A O 1
ATOM 2447 N N . ALA A 1 312 ? 6.805 -13.387 -17.682 1.00 91.56 312 ALA A N 1
ATOM 2448 C CA . ALA A 1 312 ? 6.810 -14.844 -17.822 1.00 91.56 312 ALA A CA 1
ATOM 2449 C C . ALA A 1 312 ? 7.893 -15.334 -18.805 1.00 91.56 312 ALA A C 1
ATOM 2451 O O . ALA A 1 312 ? 8.465 -16.413 -18.617 1.00 91.56 312 ALA A O 1
ATOM 2452 N N . LEU A 1 313 ? 8.212 -14.523 -19.822 1.00 94.75 313 LEU A N 1
ATOM 2453 C CA . LEU A 1 313 ? 9.307 -14.737 -20.772 1.00 94.75 313 LEU A CA 1
ATOM 2454 C C . LEU A 1 313 ? 10.685 -14.306 -20.241 1.00 94.75 313 LEU A C 1
ATOM 2456 O O . LEU A 1 313 ? 11.694 -14.615 -20.874 1.00 94.75 313 LEU A O 1
ATOM 2460 N N . ALA A 1 314 ? 10.779 -13.630 -19.093 1.00 93.00 314 ALA A N 1
ATOM 2461 C CA . ALA A 1 314 ? 12.030 -13.109 -18.533 1.00 93.00 314 ALA A CA 1
ATOM 2462 C C . ALA A 1 314 ? 12.892 -14.193 -17.857 1.00 93.00 314 ALA A C 1
ATOM 2464 O O . ALA A 1 314 ? 13.464 -13.994 -16.784 1.00 93.00 314 ALA A O 1
ATOM 2465 N N . ILE A 1 315 ? 13.017 -15.353 -18.501 1.00 90.44 315 ILE A N 1
ATOM 2466 C CA . ILE A 1 315 ? 13.749 -16.515 -18.003 1.00 90.44 315 ILE A CA 1
ATOM 2467 C C . ILE A 1 315 ? 14.820 -16.965 -18.990 1.00 90.44 315 ILE A C 1
ATOM 2469 O O . ILE A 1 315 ? 14.691 -16.776 -20.195 1.00 90.44 315 ILE A O 1
ATOM 2473 N N . LYS A 1 316 ? 15.891 -17.597 -18.496 1.00 90.75 316 LYS A N 1
ATOM 2474 C CA . LYS A 1 316 ? 17.065 -17.959 -19.317 1.00 90.75 316 LYS A CA 1
ATOM 2475 C C . LYS A 1 316 ? 16.712 -18.757 -20.573 1.00 90.75 316 LYS A C 1
ATOM 2477 O O . LYS A 1 316 ? 17.279 -18.490 -21.627 1.00 90.75 316 LYS A O 1
ATOM 2482 N N . ASP A 1 317 ? 15.769 -19.687 -20.475 1.00 92.94 317 ASP A N 1
ATOM 2483 C CA . ASP A 1 317 ? 15.386 -20.565 -21.587 1.00 92.94 317 ASP A CA 1
ATOM 2484 C C . ASP A 1 317 ? 14.723 -19.796 -22.743 1.00 92.94 317 ASP A C 1
ATOM 2486 O O . ASP A 1 317 ? 14.824 -20.203 -23.902 1.00 92.94 317 ASP A O 1
ATOM 2490 N N . ALA A 1 318 ? 14.134 -18.626 -22.467 1.00 96.06 318 ALA A N 1
ATOM 2491 C CA . ALA A 1 318 ? 13.553 -17.761 -23.488 1.00 96.06 318 ALA A CA 1
ATOM 2492 C C . ALA A 1 318 ? 14.603 -17.114 -24.409 1.00 96.06 318 ALA A C 1
ATOM 2494 O O . ALA A 1 318 ? 14.241 -16.565 -25.447 1.00 96.06 318 ALA A O 1
ATOM 2495 N N . VAL A 1 319 ? 15.907 -17.237 -24.111 1.00 96.75 319 VAL A N 1
ATOM 2496 C CA . VAL A 1 319 ? 16.981 -16.769 -25.007 1.00 96.75 319 VAL A CA 1
ATOM 2497 C C . VAL A 1 319 ? 16.916 -17.428 -26.391 1.00 96.75 319 VAL A C 1
ATOM 2499 O O . VAL A 1 319 ? 17.386 -16.849 -27.367 1.00 96.75 319 VAL A O 1
ATOM 2502 N N . ALA A 1 320 ? 16.282 -18.600 -26.505 1.00 97.06 320 ALA A N 1
ATOM 2503 C CA . ALA A 1 320 ? 15.997 -19.242 -27.787 1.00 97.06 320 ALA A CA 1
ATOM 2504 C C . ALA A 1 320 ? 15.136 -18.369 -28.728 1.00 97.06 320 ALA A C 1
ATOM 2506 O O . ALA A 1 320 ? 15.182 -18.554 -29.941 1.00 97.06 320 ALA A O 1
ATOM 2507 N N . TYR A 1 321 ? 14.392 -17.403 -28.182 1.00 98.00 321 TYR A N 1
ATOM 2508 C CA . TYR A 1 321 ? 13.539 -16.459 -28.909 1.00 98.00 321 TYR A CA 1
ATOM 2509 C C . TYR A 1 321 ? 14.159 -15.059 -29.024 1.00 98.00 321 TYR A C 1
ATOM 2511 O O . TYR A 1 321 ? 13.461 -14.111 -29.378 1.00 98.00 321 TYR A O 1
ATOM 2519 N N . TRP A 1 322 ? 15.461 -14.909 -28.748 1.00 98.19 322 TRP A N 1
ATOM 2520 C CA . TRP A 1 322 ? 16.134 -13.607 -28.702 1.00 98.19 322 TRP A CA 1
ATOM 2521 C C . TRP A 1 322 ? 15.891 -12.741 -29.941 1.00 98.19 322 TRP A C 1
ATOM 2523 O O . TRP A 1 322 ? 15.557 -11.567 -29.812 1.00 98.19 322 TRP A O 1
ATOM 2533 N N . ASP A 1 323 ? 16.044 -13.311 -31.138 1.00 98.19 323 ASP A N 1
ATOM 2534 C CA . ASP A 1 323 ? 15.908 -12.544 -32.380 1.00 98.19 323 ASP A CA 1
ATOM 2535 C C . ASP A 1 323 ? 14.473 -12.044 -32.587 1.00 98.19 323 ASP A C 1
ATOM 2537 O O . ASP A 1 323 ? 14.286 -10.904 -33.006 1.00 98.19 323 ASP A O 1
ATOM 2541 N N . ARG A 1 324 ? 13.471 -12.840 -32.189 1.00 98.00 324 ARG A N 1
ATOM 2542 C CA . ARG A 1 324 ? 12.053 -12.449 -32.221 1.00 98.00 324 ARG A CA 1
ATOM 2543 C C . ARG A 1 324 ? 11.752 -11.345 -31.208 1.00 98.00 324 ARG A C 1
ATOM 2545 O O . ARG A 1 324 ? 11.105 -10.362 -31.545 1.00 98.00 324 ARG A O 1
ATOM 2552 N N . LEU A 1 325 ? 12.273 -11.461 -29.983 1.00 98.19 325 LEU A N 1
ATOM 2553 C CA . LEU A 1 325 ? 12.137 -10.424 -28.953 1.00 98.19 325 LEU A CA 1
ATOM 2554 C C . LEU A 1 325 ? 12.805 -9.108 -29.373 1.00 98.19 325 LEU A C 1
ATOM 2556 O O . LEU A 1 325 ? 12.246 -8.033 -29.162 1.00 98.19 325 LEU A O 1
ATOM 2560 N N . ARG A 1 326 ? 13.985 -9.188 -29.998 1.00 97.69 326 ARG A N 1
ATOM 2561 C CA . ARG A 1 326 ? 14.689 -8.027 -30.547 1.00 97.69 326 ARG A CA 1
ATOM 2562 C C . ARG A 1 326 ? 13.889 -7.379 -31.666 1.00 97.69 326 ARG A C 1
ATOM 2564 O O . ARG A 1 326 ? 13.732 -6.163 -31.651 1.00 97.69 326 ARG A O 1
ATOM 2571 N N . GLU A 1 327 ? 13.430 -8.163 -32.638 1.00 97.31 327 GLU A N 1
ATOM 2572 C CA . GLU A 1 327 ? 12.609 -7.656 -33.737 1.00 97.31 327 GLU A CA 1
ATOM 2573 C C . GLU A 1 327 ? 11.374 -6.952 -33.182 1.00 97.31 327 GLU A C 1
ATOM 2575 O O . GLU A 1 327 ? 11.163 -5.777 -33.478 1.00 97.31 327 GLU A O 1
ATOM 2580 N N . LEU A 1 328 ? 10.655 -7.608 -32.267 1.00 96.81 328 LEU A N 1
ATOM 2581 C CA . LEU A 1 328 ? 9.492 -7.026 -31.621 1.00 96.81 328 LEU A CA 1
ATOM 2582 C C . LEU A 1 328 ? 9.833 -5.724 -30.896 1.00 96.81 328 LEU A C 1
ATOM 2584 O O . LEU A 1 328 ? 9.134 -4.744 -31.091 1.00 96.81 328 LEU A O 1
ATOM 2588 N N . TYR A 1 329 ? 10.909 -5.654 -30.111 1.00 97.00 329 TYR A N 1
ATOM 2589 C CA . TYR A 1 329 ? 11.307 -4.410 -29.444 1.00 97.00 329 TYR A CA 1
ATOM 2590 C C . TYR A 1 329 ? 11.605 -3.276 -30.438 1.00 97.00 329 TYR A C 1
ATOM 2592 O O . TYR A 1 329 ? 11.226 -2.126 -30.211 1.00 97.00 329 TYR A O 1
ATOM 2600 N N . LEU A 1 330 ? 12.250 -3.595 -31.563 1.00 95.50 330 LEU A N 1
ATOM 2601 C CA . LEU A 1 330 ? 12.616 -2.627 -32.596 1.00 95.50 330 LEU A CA 1
ATOM 2602 C C . LEU A 1 330 ? 11.424 -2.163 -33.436 1.00 95.50 330 LEU A C 1
ATOM 2604 O O . LEU A 1 330 ? 11.425 -1.013 -33.878 1.00 95.50 330 LEU A O 1
ATOM 2608 N N . THR A 1 331 ? 10.410 -3.004 -33.638 1.00 94.62 331 THR A N 1
ATOM 2609 C CA . THR A 1 331 ? 9.256 -2.714 -34.506 1.00 94.62 331 THR A CA 1
ATOM 2610 C C . THR A 1 331 ? 7.925 -2.651 -33.758 1.00 94.62 331 THR A C 1
ATOM 2612 O O . THR A 1 331 ? 6.880 -2.590 -34.403 1.00 94.62 331 THR A O 1
ATOM 2615 N N . ALA A 1 332 ? 7.947 -2.675 -32.420 1.00 87.75 332 ALA A N 1
ATOM 2616 C CA . ALA A 1 332 ? 6.759 -2.824 -31.584 1.00 87.75 332 ALA A CA 1
ATOM 2617 C C . ALA A 1 332 ? 5.666 -1.820 -31.977 1.00 87.75 332 ALA A C 1
ATOM 2619 O O . ALA A 1 332 ? 5.942 -0.613 -31.994 1.00 87.75 332 ALA A O 1
ATOM 2620 N N . PRO A 1 333 ? 4.433 -2.290 -32.241 1.00 83.81 333 PRO A N 1
ATOM 2621 C CA . PRO A 1 333 ? 3.333 -1.416 -32.630 1.00 83.81 333 PRO A CA 1
ATOM 2622 C C . PRO A 1 333 ? 2.746 -0.647 -31.437 1.00 83.81 333 PRO A C 1
ATOM 2624 O O . PRO A 1 333 ? 2.019 0.322 -31.644 1.00 83.81 333 PRO A O 1
ATOM 2627 N N . SER A 1 334 ? 3.079 -1.035 -30.200 1.00 89.75 334 SER A N 1
ATOM 2628 C CA . SER A 1 334 ? 2.659 -0.356 -28.971 1.00 89.75 334 SER A CA 1
ATOM 2629 C C . SER A 1 334 ? 3.814 -0.194 -27.966 1.00 89.75 334 SER A C 1
ATOM 2631 O O . SER A 1 334 ? 4.738 -1.016 -27.948 1.00 89.75 334 SER A O 1
ATOM 2633 N N . PRO A 1 335 ? 3.771 0.836 -27.094 1.00 90.69 335 PRO A N 1
ATOM 2634 C CA . PRO A 1 335 ? 4.714 0.975 -25.983 1.00 90.69 335 PRO A CA 1
ATOM 2635 C C . PRO A 1 335 ? 4.714 -0.229 -25.032 1.00 90.69 335 PRO A C 1
ATOM 2637 O O . PRO A 1 335 ? 5.790 -0.671 -24.641 1.00 90.69 335 PRO A O 1
ATOM 2640 N N . ALA A 1 336 ? 3.540 -0.800 -24.734 1.00 91.25 336 ALA A N 1
ATOM 2641 C CA . ALA A 1 336 ? 3.401 -1.971 -23.867 1.00 91.25 336 ALA A CA 1
ATOM 2642 C C . ALA A 1 336 ? 4.165 -3.188 -24.418 1.00 91.25 336 ALA A C 1
ATOM 2644 O O . ALA A 1 336 ? 4.952 -3.808 -23.709 1.00 91.25 336 ALA A O 1
ATOM 2645 N N . GLN A 1 337 ? 4.035 -3.488 -25.717 1.00 94.69 337 GLN A N 1
ATOM 2646 C CA . GLN A 1 337 ? 4.782 -4.597 -26.329 1.00 94.69 337 GLN A CA 1
ATOM 2647 C C . GLN A 1 337 ? 6.291 -4.338 -26.369 1.00 94.69 337 GLN A C 1
ATOM 2649 O O . GLN A 1 337 ? 7.074 -5.267 -26.173 1.00 94.69 337 GLN A O 1
ATOM 2654 N N . ALA A 1 338 ? 6.716 -3.088 -26.590 1.00 94.75 338 ALA A N 1
ATOM 2655 C CA . ALA A 1 338 ? 8.131 -2.733 -26.493 1.00 94.75 338 ALA A CA 1
ATOM 2656 C C . ALA A 1 338 ? 8.655 -2.966 -25.066 1.00 94.75 338 ALA A C 1
ATOM 2658 O O . ALA A 1 338 ? 9.720 -3.555 -24.883 1.00 94.75 338 ALA A O 1
ATOM 2659 N N . ASN A 1 339 ? 7.895 -2.542 -24.056 1.00 95.06 339 ASN A N 1
ATOM 2660 C CA . ASN A 1 339 ? 8.253 -2.715 -22.655 1.00 95.06 339 ASN A CA 1
ATOM 2661 C C . ASN A 1 339 ? 8.353 -4.200 -22.278 1.00 95.06 339 ASN A C 1
ATOM 2663 O O . ASN A 1 339 ? 9.396 -4.641 -21.800 1.00 95.06 339 ASN A O 1
ATOM 2667 N N . ALA A 1 340 ? 7.337 -4.997 -22.601 1.00 95.56 340 ALA A N 1
ATOM 2668 C CA . ALA A 1 340 ? 7.325 -6.434 -22.347 1.00 95.56 340 ALA A CA 1
ATOM 2669 C C . ALA A 1 340 ? 8.473 -7.182 -23.050 1.00 95.56 340 ALA A C 1
ATOM 2671 O O . ALA A 1 340 ? 9.119 -8.037 -22.439 1.00 95.56 340 ALA A O 1
ATOM 2672 N N . ALA A 1 341 ? 8.801 -6.826 -24.299 1.00 97.44 341 ALA A N 1
ATOM 2673 C CA . ALA A 1 341 ? 9.964 -7.381 -24.995 1.00 97.44 341 ALA A CA 1
ATOM 2674 C C . ALA A 1 341 ? 11.286 -7.012 -24.295 1.00 97.44 341 ALA A C 1
ATOM 2676 O O . ALA A 1 341 ? 12.179 -7.853 -24.164 1.00 97.44 341 ALA A O 1
ATOM 2677 N N . ALA A 1 342 ? 11.412 -5.775 -23.805 1.00 97.31 342 ALA A N 1
ATOM 2678 C CA . ALA A 1 342 ? 12.576 -5.333 -23.044 1.00 97.31 342 ALA A CA 1
ATOM 2679 C C . ALA A 1 342 ? 12.706 -6.060 -21.692 1.00 97.31 342 ALA A C 1
ATOM 2681 O O . ALA A 1 342 ? 13.817 -6.464 -21.335 1.00 97.31 342 ALA A O 1
ATOM 2682 N N . ILE A 1 343 ? 11.596 -6.291 -20.976 1.00 95.50 343 ILE A N 1
ATOM 2683 C CA . ILE A 1 343 ? 11.548 -7.100 -19.745 1.00 95.50 343 ILE A CA 1
ATOM 2684 C C . ILE A 1 343 ? 12.055 -8.519 -20.035 1.00 95.50 343 ILE A C 1
ATOM 2686 O O . ILE A 1 343 ? 13.007 -8.978 -19.395 1.00 95.50 343 ILE A O 1
ATOM 2690 N N . ALA A 1 344 ? 11.482 -9.181 -21.045 1.00 96.81 344 ALA A N 1
ATOM 2691 C CA . ALA A 1 344 ? 11.849 -10.539 -21.434 1.00 96.81 344 ALA A CA 1
ATOM 2692 C C . ALA A 1 344 ? 13.345 -10.653 -21.780 1.00 96.81 344 ALA A C 1
ATOM 2694 O O . ALA A 1 344 ? 14.060 -11.487 -21.217 1.00 96.81 344 ALA A O 1
ATOM 2695 N N . MET A 1 345 ? 13.851 -9.756 -22.639 1.00 98.12 345 MET A N 1
ATOM 2696 C CA . MET A 1 345 ? 15.271 -9.710 -23.007 1.00 98.12 345 MET A CA 1
ATOM 2697 C C . MET A 1 345 ? 16.179 -9.454 -21.801 1.00 98.12 345 MET A C 1
ATOM 2699 O O . MET A 1 345 ? 17.257 -10.044 -21.710 1.00 98.12 345 MET A O 1
ATOM 2703 N N . SER A 1 346 ? 15.767 -8.601 -20.861 1.00 95.44 346 SER A N 1
ATOM 2704 C CA . SER A 1 346 ? 16.556 -8.307 -19.662 1.00 95.44 346 SER A CA 1
ATOM 2705 C C . SER A 1 346 ? 16.769 -9.550 -18.788 1.00 95.44 346 SER A C 1
ATOM 2707 O O . SER A 1 346 ? 17.891 -9.811 -18.329 1.00 95.44 346 SER A O 1
ATOM 2709 N N . GLY A 1 347 ? 15.716 -10.357 -18.620 1.00 93.12 347 GLY A N 1
ATOM 2710 C CA . GLY A 1 347 ? 15.760 -11.599 -17.847 1.00 93.12 347 GLY A CA 1
ATOM 2711 C C . GLY A 1 347 ? 16.480 -12.746 -18.559 1.00 93.12 347 GLY A C 1
ATOM 2712 O O . GLY A 1 347 ? 17.279 -13.457 -17.940 1.00 93.12 347 GLY A O 1
ATOM 2713 N N . CYS A 1 348 ? 16.262 -12.913 -19.868 1.00 95.56 348 CYS A N 1
ATOM 2714 C CA . CYS A 1 348 ? 16.799 -14.056 -20.610 1.00 95.56 348 CYS A CA 1
ATOM 2715 C C . CYS A 1 348 ? 18.235 -13.857 -21.133 1.00 95.56 348 CYS A C 1
ATOM 2717 O O . CYS A 1 348 ? 18.898 -14.834 -21.488 1.00 95.56 348 CYS A O 1
ATOM 2719 N N . ALA A 1 349 ? 18.742 -12.618 -21.191 1.00 96.88 349 ALA A N 1
ATOM 2720 C CA . ALA A 1 349 ? 20.044 -12.321 -21.787 1.00 96.88 349 ALA A CA 1
ATOM 2721 C C . ALA A 1 349 ? 21.215 -13.075 -21.133 1.00 96.88 349 ALA A C 1
ATOM 2723 O O . ALA A 1 349 ? 21.386 -13.114 -19.904 1.00 96.88 349 ALA A O 1
ATOM 2724 N N . THR A 1 350 ? 22.105 -13.577 -21.993 1.00 95.56 350 THR A N 1
ATOM 2725 C CA . THR A 1 350 ? 23.411 -14.130 -21.617 1.00 95.56 350 THR A CA 1
ATOM 2726 C C . THR A 1 350 ? 24.539 -13.221 -22.104 1.00 95.56 350 THR A C 1
ATOM 2728 O O . THR A 1 350 ? 24.312 -12.256 -22.833 1.00 95.56 350 THR A O 1
ATOM 2731 N N . SER A 1 351 ? 25.789 -13.528 -21.742 1.00 94.56 351 SER A N 1
ATOM 2732 C CA . SER A 1 351 ? 26.948 -12.747 -22.197 1.00 94.56 351 SER A CA 1
ATOM 2733 C C . SER A 1 351 ? 27.067 -12.666 -23.724 1.00 94.56 351 SER A C 1
ATOM 2735 O O . SER A 1 351 ? 27.647 -11.704 -24.219 1.00 94.56 351 SER A O 1
ATOM 2737 N N . ALA A 1 352 ? 26.493 -13.618 -24.471 1.00 96.62 352 ALA A N 1
ATOM 2738 C CA . ALA A 1 352 ? 26.472 -13.584 -25.934 1.00 96.62 352 ALA A CA 1
ATOM 2739 C C . ALA A 1 352 ? 25.625 -12.429 -26.502 1.00 96.62 352 ALA A C 1
ATOM 2741 O O . ALA A 1 352 ? 25.887 -11.963 -27.605 1.00 96.62 352 ALA A O 1
ATOM 2742 N N . GLN A 1 353 ? 24.643 -11.938 -25.743 1.00 97.75 353 GLN A N 1
ATOM 2743 C CA . GLN A 1 353 ? 23.726 -10.870 -26.150 1.00 97.75 353 GLN A CA 1
ATOM 2744 C C . GLN A 1 353 ? 24.140 -9.483 -25.635 1.00 97.75 353 GLN A C 1
ATOM 2746 O O . GLN A 1 353 ? 23.450 -8.499 -25.894 1.00 97.75 353 GLN A O 1
ATOM 2751 N N . LEU A 1 354 ? 25.265 -9.377 -24.919 1.00 96.69 354 LEU A N 1
ATOM 2752 C CA . LEU A 1 354 ? 25.692 -8.129 -24.283 1.00 96.69 354 LEU A CA 1
ATOM 2753 C C . LEU A 1 354 ? 25.815 -6.963 -25.275 1.00 96.69 354 LEU A C 1
ATOM 2755 O O . LEU A 1 354 ? 25.403 -5.856 -24.948 1.00 96.69 354 LEU A O 1
ATOM 2759 N N . ALA A 1 355 ? 26.346 -7.208 -26.476 1.00 97.25 355 ALA A N 1
ATOM 2760 C CA . ALA A 1 355 ? 26.492 -6.168 -27.496 1.00 97.25 355 ALA A CA 1
ATOM 2761 C C . ALA A 1 355 ? 25.136 -5.557 -27.888 1.00 97.25 355 ALA A C 1
ATOM 2763 O O . ALA A 1 355 ? 24.994 -4.340 -27.876 1.00 97.25 355 ALA A O 1
ATOM 2764 N N . HIS A 1 356 ? 24.118 -6.391 -28.118 1.00 97.44 356 HIS A N 1
ATOM 2765 C CA . HIS A 1 356 ? 22.768 -5.926 -28.447 1.00 97.44 356 HIS A CA 1
ATOM 2766 C C . HIS A 1 356 ? 22.144 -5.103 -27.315 1.00 97.44 356 HIS A C 1
ATOM 2768 O O . HIS A 1 356 ? 21.530 -4.074 -27.569 1.00 97.44 356 HIS A O 1
ATOM 2774 N N . LEU A 1 357 ? 22.327 -5.523 -26.057 1.00 97.25 357 LEU A N 1
ATOM 2775 C CA . LEU A 1 357 ? 21.826 -4.761 -24.910 1.00 97.25 357 LEU A CA 1
ATOM 2776 C C . LEU A 1 357 ? 22.422 -3.350 -24.860 1.00 97.25 357 LEU A C 1
ATOM 2778 O O . LEU A 1 357 ? 21.711 -2.398 -24.553 1.00 97.25 357 LEU A O 1
ATOM 2782 N N . ILE A 1 358 ? 23.719 -3.227 -25.158 1.00 97.38 358 ILE A N 1
ATOM 2783 C CA . ILE A 1 358 ? 24.416 -1.939 -25.208 1.00 97.38 358 ILE A CA 1
ATOM 2784 C C . ILE A 1 358 ? 23.873 -1.089 -26.363 1.00 97.38 358 ILE A C 1
ATOM 2786 O O . ILE A 1 358 ? 23.549 0.071 -26.136 1.00 97.38 358 ILE A O 1
ATOM 2790 N N . GLU A 1 359 ? 23.703 -1.668 -27.556 1.00 96.88 359 GLU A N 1
ATOM 2791 C CA . GLU A 1 359 ? 23.120 -0.981 -28.723 1.00 96.88 359 GLU A CA 1
ATOM 2792 C C . GLU A 1 359 ? 21.726 -0.407 -28.422 1.00 96.88 359 GLU A C 1
ATOM 2794 O O . GLU A 1 359 ? 21.396 0.695 -28.853 1.00 96.88 359 GLU A O 1
ATOM 2799 N N . PHE A 1 360 ? 20.902 -1.111 -27.640 1.00 96.88 360 PHE A N 1
ATOM 2800 C CA . PHE A 1 360 ? 19.558 -0.635 -27.305 1.00 96.88 360 PHE A CA 1
ATOM 2801 C C . PHE A 1 360 ? 19.535 0.635 -26.452 1.00 96.88 360 PHE A C 1
ATOM 2803 O O . PHE A 1 360 ? 18.507 1.314 -26.410 1.00 96.88 360 PHE A O 1
ATOM 2810 N N . LEU A 1 361 ? 20.635 0.984 -25.780 1.00 96.25 361 LEU A N 1
ATOM 2811 C CA . LEU A 1 361 ? 20.714 2.229 -25.018 1.00 96.25 361 LEU A CA 1
ATOM 2812 C C . LEU A 1 361 ? 20.672 3.466 -25.924 1.00 96.25 361 LEU A C 1
ATOM 2814 O O . LEU A 1 361 ? 20.174 4.508 -25.489 1.00 96.25 361 LEU A O 1
ATOM 2818 N N . ASP A 1 362 ? 21.099 3.331 -27.180 1.00 94.94 362 ASP A N 1
ATOM 2819 C CA . ASP A 1 362 ? 21.151 4.419 -28.161 1.00 94.94 362 ASP A CA 1
ATOM 2820 C C . ASP A 1 362 ? 19.802 4.666 -28.869 1.00 94.94 362 ASP A C 1
ATOM 2822 O O . ASP A 1 362 ? 19.652 5.649 -29.592 1.00 94.94 362 ASP A O 1
ATOM 2826 N N . LEU A 1 363 ? 18.789 3.820 -28.637 1.00 93.50 363 LEU A N 1
ATOM 2827 C CA . LEU A 1 363 ? 17.452 3.944 -29.239 1.00 93.50 363 LEU A CA 1
ATOM 2828 C C . LEU A 1 363 ? 16.590 4.977 -28.500 1.00 93.50 363 LEU A C 1
ATOM 2830 O O . LEU A 1 363 ? 15.707 4.631 -27.710 1.00 93.50 363 LEU A O 1
ATOM 2834 N N . GLU A 1 364 ? 16.873 6.264 -28.702 1.00 90.44 364 GLU A N 1
ATOM 2835 C CA . GLU A 1 364 ? 16.214 7.364 -27.988 1.00 90.44 364 GLU A CA 1
ATOM 2836 C C . GLU A 1 364 ? 14.681 7.320 -28.053 1.00 90.44 364 GLU A C 1
ATOM 2838 O O . GLU A 1 364 ? 14.018 7.580 -27.042 1.00 90.44 364 GLU A O 1
ATOM 2843 N N . GLU A 1 365 ? 14.122 6.906 -29.190 1.00 89.19 365 GLU A N 1
ATOM 2844 C CA . GLU A 1 365 ? 12.686 6.756 -29.432 1.00 89.19 365 GLU A CA 1
ATOM 2845 C C . GLU A 1 365 ? 12.013 5.713 -28.530 1.00 89.19 365 GLU A C 1
ATOM 2847 O O . GLU A 1 365 ? 10.798 5.750 -28.340 1.00 89.19 365 GLU A O 1
ATOM 2852 N N . ARG A 1 366 ? 12.790 4.809 -27.921 1.00 89.88 366 ARG A N 1
ATOM 2853 C CA . ARG A 1 366 ? 12.290 3.804 -26.970 1.00 89.88 366 ARG A CA 1
ATOM 2854 C C . ARG A 1 366 ? 12.188 4.318 -25.535 1.00 89.88 366 ARG A C 1
ATOM 2856 O O . ARG A 1 366 ? 11.738 3.591 -24.645 1.00 89.88 366 ARG A O 1
ATOM 2863 N N . GLY A 1 367 ? 12.550 5.579 -25.295 1.00 88.81 367 GLY A N 1
ATOM 2864 C CA . GLY A 1 367 ? 12.237 6.276 -24.050 1.00 88.81 367 GLY A CA 1
ATOM 2865 C C . GLY A 1 367 ? 12.775 5.551 -22.815 1.00 88.81 367 GLY A C 1
ATOM 2866 O O . GLY A 1 367 ? 13.971 5.254 -22.746 1.00 88.81 367 GLY A O 1
ATOM 2867 N N . GLN A 1 368 ? 11.895 5.302 -21.841 1.00 89.31 368 GLN A N 1
ATOM 2868 C CA . GLN A 1 368 ? 12.235 4.714 -20.540 1.00 89.31 368 GLN A CA 1
ATOM 2869 C C . GLN A 1 368 ? 12.442 3.196 -20.568 1.00 89.31 368 GLN A C 1
ATOM 2871 O O . GLN A 1 368 ? 13.177 2.696 -19.726 1.00 89.31 368 GLN A O 1
ATOM 2876 N N . SER A 1 369 ? 11.895 2.459 -21.541 1.00 91.50 369 SER A N 1
ATOM 2877 C CA . SER A 1 369 ? 12.057 0.991 -21.607 1.00 91.50 369 SER A CA 1
ATOM 2878 C C . SER A 1 369 ? 13.532 0.552 -21.658 1.00 91.50 369 SER A C 1
ATOM 2880 O O . SER A 1 369 ? 13.909 -0.472 -21.093 1.00 91.50 369 SER A O 1
ATOM 2882 N N . ARG A 1 370 ? 14.410 1.402 -22.209 1.00 95.06 370 ARG A N 1
ATOM 2883 C CA . ARG A 1 370 ? 15.875 1.235 -22.211 1.00 95.06 370 ARG A CA 1
ATOM 2884 C C . ARG A 1 370 ? 16.498 1.062 -20.824 1.00 95.06 370 ARG A C 1
ATOM 2886 O O . ARG A 1 370 ? 17.566 0.463 -20.703 1.00 95.06 370 ARG A O 1
ATOM 2893 N N . ILE A 1 371 ? 15.851 1.581 -19.777 1.00 94.56 371 ILE A N 1
ATOM 2894 C CA . ILE A 1 371 ? 16.291 1.447 -18.382 1.00 94.56 371 ILE A CA 1
ATOM 2895 C C . ILE A 1 371 ? 16.452 -0.035 -18.008 1.00 94.56 371 ILE A C 1
ATOM 2897 O O . ILE A 1 371 ? 17.399 -0.395 -17.304 1.00 94.56 371 ILE A O 1
ATOM 2901 N N . LEU A 1 372 ? 15.594 -0.906 -18.547 1.00 93.88 372 LEU A N 1
ATOM 2902 C CA . LEU A 1 372 ? 15.574 -2.340 -18.255 1.00 93.88 372 LEU A CA 1
ATOM 2903 C C . LEU A 1 372 ? 16.864 -3.065 -18.671 1.00 93.88 372 LEU A C 1
ATOM 2905 O O . LEU A 1 372 ? 17.174 -4.119 -18.115 1.00 93.88 372 LEU A O 1
ATOM 2909 N N . PHE A 1 373 ? 17.659 -2.502 -19.589 1.00 97.38 373 PHE A N 1
ATOM 2910 C CA . PHE A 1 373 ? 18.913 -3.109 -20.051 1.00 97.38 373 PHE A CA 1
ATOM 2911 C C . PHE A 1 373 ? 20.130 -2.765 -19.187 1.00 97.38 373 PHE A C 1
ATOM 2913 O O . PHE A 1 373 ? 21.153 -3.446 -19.262 1.00 97.38 373 PHE A O 1
ATOM 2920 N N . LEU A 1 374 ? 20.046 -1.760 -18.312 1.00 96.38 374 LEU A N 1
ATOM 2921 C CA . LEU A 1 374 ? 21.200 -1.321 -17.522 1.00 96.38 374 LEU A CA 1
ATOM 2922 C C . LEU A 1 374 ? 21.703 -2.416 -16.565 1.00 96.38 374 LEU A C 1
ATOM 2924 O O . LEU A 1 374 ? 22.907 -2.667 -16.454 1.00 96.38 374 LEU A O 1
ATOM 2928 N N . ARG A 1 375 ? 20.788 -3.128 -15.899 1.00 91.69 375 ARG A N 1
ATOM 2929 C CA . ARG A 1 375 ? 21.139 -4.221 -14.977 1.00 91.69 375 ARG A CA 1
ATOM 2930 C C . ARG A 1 375 ? 21.784 -5.419 -15.674 1.00 91.69 375 ARG A C 1
ATOM 2932 O O . ARG A 1 375 ? 22.854 -5.833 -15.215 1.00 91.69 375 ARG A O 1
ATOM 2939 N N . PRO A 1 376 ? 21.221 -5.991 -16.755 1.00 94.56 376 PRO A N 1
ATOM 2940 C CA . PRO A 1 376 ? 21.879 -7.088 -17.451 1.00 94.56 376 PRO A CA 1
ATOM 2941 C C . PRO A 1 376 ? 23.214 -6.653 -18.070 1.00 94.56 376 PRO A C 1
ATOM 2943 O O . PRO A 1 376 ? 24.158 -7.433 -17.995 1.00 94.56 376 PRO A O 1
ATOM 2946 N N . ILE A 1 377 ? 23.371 -5.412 -18.556 1.00 96.94 377 ILE A N 1
ATOM 2947 C CA . ILE A 1 377 ? 24.679 -4.891 -19.005 1.00 96.94 377 ILE A CA 1
ATOM 2948 C C . ILE A 1 377 ? 25.700 -4.907 -17.864 1.00 96.94 377 ILE A C 1
ATOM 2950 O O . ILE A 1 377 ? 26.802 -5.432 -18.031 1.00 96.94 377 ILE A O 1
ATOM 2954 N N . ASN A 1 378 ? 25.335 -4.397 -16.684 1.00 94.12 378 ASN A N 1
ATOM 2955 C CA . ASN A 1 378 ? 26.209 -4.410 -15.510 1.00 94.12 378 ASN A CA 1
ATOM 2956 C C . ASN A 1 378 ? 26.584 -5.843 -15.085 1.00 94.12 378 ASN A C 1
ATOM 2958 O O . ASN A 1 378 ? 27.755 -6.155 -14.855 1.00 94.12 378 ASN A O 1
ATOM 2962 N N . ARG A 1 379 ? 25.585 -6.731 -15.012 1.00 92.69 379 ARG A N 1
ATOM 2963 C CA . ARG A 1 379 ? 25.731 -8.131 -14.586 1.00 92.69 379 ARG A CA 1
ATOM 2964 C C . ARG A 1 379 ? 26.588 -8.944 -15.558 1.00 92.69 379 ARG A C 1
ATOM 2966 O O . ARG A 1 379 ? 27.482 -9.671 -15.129 1.00 92.69 379 ARG A O 1
ATOM 2973 N N . LEU A 1 380 ? 26.311 -8.846 -16.856 1.00 94.06 380 LEU A N 1
ATOM 2974 C CA . LEU A 1 380 ? 26.931 -9.663 -17.903 1.00 94.06 380 LEU A CA 1
ATOM 2975 C C . LEU A 1 380 ? 28.273 -9.089 -18.370 1.00 94.06 380 LEU A C 1
ATOM 2977 O O . LEU A 1 380 ? 29.195 -9.854 -18.648 1.00 94.06 380 LEU A O 1
ATOM 2981 N N . GLY A 1 381 ? 28.388 -7.759 -18.436 1.00 91.12 381 GLY A N 1
ATOM 2982 C CA . GLY A 1 381 ? 29.570 -7.045 -18.919 1.00 91.12 381 GLY A CA 1
ATOM 2983 C C . GLY A 1 381 ? 30.677 -6.851 -17.885 1.00 91.12 381 GLY A C 1
ATOM 2984 O O . GLY A 1 381 ? 31.766 -6.410 -18.251 1.00 91.12 381 GLY A O 1
ATOM 2985 N N . ARG A 1 382 ? 30.437 -7.184 -16.609 1.00 90.62 382 ARG A N 1
ATOM 2986 C CA . ARG A 1 382 ? 31.421 -7.075 -15.516 1.00 90.62 382 ARG A CA 1
ATOM 2987 C C . ARG A 1 382 ? 32.064 -5.680 -15.485 1.00 90.62 382 ARG A C 1
ATOM 2989 O O . ARG A 1 382 ? 31.351 -4.690 -15.387 1.00 90.62 382 ARG A O 1
ATOM 2996 N N . GLU A 1 383 ? 33.391 -5.577 -15.565 1.00 91.44 383 GLU A N 1
ATOM 2997 C CA . GLU A 1 383 ? 34.109 -4.294 -15.547 1.00 91.44 383 GLU A CA 1
ATOM 2998 C C . GLU A 1 383 ? 33.720 -3.379 -16.714 1.00 91.44 383 GLU A C 1
ATOM 3000 O O . GLU A 1 383 ? 33.509 -2.186 -16.507 1.00 91.44 383 GLU A O 1
ATOM 3005 N N . HIS A 1 384 ? 33.549 -3.934 -17.918 1.00 93.50 384 HIS A N 1
ATOM 3006 C CA . HIS A 1 384 ? 33.119 -3.165 -19.085 1.00 93.50 384 HIS A CA 1
ATOM 3007 C C . HIS A 1 384 ? 31.681 -2.654 -18.924 1.00 93.50 384 HIS A C 1
ATOM 3009 O O . HIS A 1 384 ? 31.410 -1.479 -19.156 1.00 93.50 384 HIS A O 1
ATOM 3015 N N . GLY A 1 385 ? 30.783 -3.516 -18.438 1.00 93.31 385 GLY A N 1
ATOM 3016 C CA . GLY A 1 385 ? 29.406 -3.140 -18.113 1.00 93.31 385 GLY A CA 1
ATOM 3017 C C . GLY A 1 385 ? 29.350 -2.022 -17.072 1.00 93.31 385 GLY A C 1
ATOM 3018 O O . GLY A 1 385 ? 28.683 -1.016 -17.289 1.00 93.31 385 GLY A O 1
ATOM 3019 N N . ARG A 1 386 ? 30.121 -2.138 -15.983 1.00 92.69 386 ARG A N 1
ATOM 3020 C CA . ARG A 1 386 ? 30.238 -1.091 -14.951 1.00 92.69 386 ARG A CA 1
ATOM 3021 C C . ARG A 1 386 ? 30.709 0.243 -15.522 1.00 92.69 386 ARG A C 1
ATOM 3023 O O . ARG A 1 386 ? 30.160 1.274 -15.153 1.00 92.69 386 ARG A O 1
ATOM 3030 N N . ALA A 1 387 ? 31.698 0.229 -16.415 1.00 93.88 387 ALA A N 1
ATOM 3031 C CA . ALA A 1 387 ? 32.194 1.447 -17.053 1.00 93.88 387 ALA A CA 1
ATOM 3032 C C . ALA A 1 387 ? 31.112 2.135 -17.905 1.00 93.88 387 ALA A C 1
ATOM 3034 O O . ALA A 1 387 ? 30.987 3.358 -17.858 1.00 93.88 387 ALA A O 1
ATOM 3035 N N . ILE A 1 388 ? 30.297 1.356 -18.627 1.00 95.56 388 ILE A N 1
ATOM 3036 C CA . ILE A 1 388 ? 29.153 1.875 -19.390 1.00 95.56 388 ILE A CA 1
ATOM 3037 C C . ILE A 1 388 ? 28.124 2.510 -18.451 1.00 95.56 388 ILE A C 1
ATOM 3039 O O . ILE A 1 388 ? 27.734 3.656 -18.663 1.00 95.56 388 ILE A O 1
ATOM 3043 N N . ILE A 1 389 ? 27.723 1.806 -17.387 1.00 95.25 389 ILE A N 1
ATOM 3044 C CA . ILE A 1 389 ? 26.755 2.333 -16.412 1.00 95.25 389 ILE A CA 1
ATOM 3045 C C . ILE A 1 389 ? 27.259 3.626 -15.768 1.00 95.25 389 ILE A C 1
ATOM 3047 O O . ILE A 1 389 ? 26.505 4.593 -15.657 1.00 95.25 389 ILE A O 1
ATOM 3051 N N . GLU A 1 390 ? 28.539 3.689 -15.405 1.00 92.88 390 GLU A N 1
ATOM 3052 C CA . GLU A 1 390 ? 29.128 4.892 -14.817 1.00 92.88 390 GLU A CA 1
ATOM 3053 C C . GLU A 1 390 ? 29.078 6.090 -15.779 1.00 92.88 390 GLU A C 1
ATOM 3055 O O . GLU A 1 390 ? 28.756 7.204 -15.360 1.00 92.88 390 GLU A O 1
ATOM 3060 N N . GLY A 1 391 ? 29.304 5.860 -17.077 1.00 94.19 391 GLY A N 1
ATOM 3061 C CA . GLY A 1 391 ? 29.188 6.889 -18.113 1.00 94.19 391 GLY A CA 1
ATOM 3062 C C . GLY A 1 391 ? 27.771 7.450 -18.286 1.00 94.19 391 GLY A C 1
ATOM 3063 O O . GLY A 1 391 ? 27.608 8.594 -18.708 1.00 94.19 391 GLY A O 1
ATOM 3064 N N . LEU A 1 392 ? 26.739 6.690 -17.909 1.00 95.75 392 LEU A N 1
ATOM 3065 C CA . LEU A 1 392 ? 25.333 7.066 -18.092 1.00 95.75 392 LEU A CA 1
ATOM 3066 C C . LEU A 1 392 ? 24.735 7.842 -16.920 1.00 95.75 392 LEU A C 1
ATOM 3068 O O . LEU A 1 392 ? 23.600 8.296 -17.018 1.00 95.75 392 LEU A O 1
ATOM 3072 N N . ARG A 1 393 ? 25.459 8.050 -15.817 1.00 91.62 393 ARG A N 1
ATOM 3073 C CA . ARG A 1 393 ? 24.908 8.676 -14.597 1.00 91.62 393 ARG A CA 1
ATOM 3074 C C . ARG A 1 393 ? 24.339 10.081 -14.795 1.00 91.62 393 ARG A C 1
ATOM 3076 O O . ARG A 1 393 ? 23.435 10.482 -14.067 1.00 91.62 393 ARG A O 1
ATOM 3083 N N . SER A 1 394 ? 24.851 10.811 -15.781 1.00 89.50 394 SER A N 1
ATOM 3084 C CA . SER A 1 394 ? 24.376 12.153 -16.145 1.00 89.50 394 SER A CA 1
ATOM 3085 C C . SER A 1 394 ? 23.353 12.144 -17.286 1.00 89.50 394 SER A C 1
ATOM 3087 O O . SER A 1 394 ? 22.899 13.209 -17.700 1.00 89.50 394 SER A O 1
ATOM 3089 N N . HIS A 1 395 ? 22.997 10.972 -17.818 1.00 93.00 395 HIS A N 1
ATOM 3090 C CA . HIS A 1 395 ? 22.048 10.852 -18.918 1.00 93.00 395 HIS A CA 1
ATOM 3091 C C . HIS A 1 395 ? 20.642 11.291 -18.460 1.00 93.00 395 HIS A C 1
ATOM 3093 O O . HIS A 1 395 ? 20.193 10.861 -17.395 1.00 93.00 395 HIS A O 1
ATOM 3099 N N . PRO A 1 396 ? 19.901 12.091 -19.252 1.00 88.25 396 PRO A N 1
ATOM 3100 C CA . PRO A 1 396 ? 18.618 12.667 -18.835 1.00 88.25 396 PRO A CA 1
ATOM 3101 C C . PRO A 1 396 ? 17.553 11.621 -18.472 1.00 88.25 396 PRO A C 1
ATOM 3103 O O . PRO A 1 396 ? 16.827 11.807 -17.502 1.00 88.25 396 PRO A O 1
ATOM 3106 N N . VAL A 1 397 ? 17.487 10.516 -19.223 1.00 89.31 397 VAL A N 1
ATOM 3107 C CA . VAL A 1 397 ? 16.553 9.399 -18.973 1.00 89.31 397 VAL A CA 1
ATOM 3108 C C . VAL A 1 397 ? 17.167 8.310 -18.080 1.00 89.31 397 VAL A C 1
ATOM 3110 O O . VAL A 1 397 ? 16.627 7.983 -17.031 1.00 89.31 397 VAL A O 1
ATOM 3113 N N . LEU A 1 398 ? 18.321 7.762 -18.472 1.00 93.25 398 LEU A N 1
ATOM 3114 C CA . LEU A 1 398 ? 18.951 6.601 -17.830 1.00 93.25 398 LEU A CA 1
ATOM 3115 C C . LEU A 1 398 ? 19.713 6.913 -16.529 1.00 93.25 398 LEU A C 1
ATOM 3117 O O . LEU A 1 398 ? 20.030 5.998 -15.771 1.00 93.25 398 LEU A O 1
ATOM 3121 N N . GLY A 1 399 ? 20.029 8.182 -16.254 1.00 90.50 399 GLY A N 1
ATOM 3122 C CA . GLY A 1 399 ? 20.993 8.552 -15.214 1.00 90.50 399 GLY A CA 1
ATOM 3123 C C . GLY A 1 399 ? 20.562 8.233 -13.786 1.00 90.50 399 GLY A C 1
ATOM 3124 O O . GLY A 1 399 ? 21.413 7.918 -12.948 1.00 90.50 399 GLY A O 1
ATOM 3125 N N . ALA A 1 400 ? 19.254 8.261 -13.512 1.00 84.75 400 ALA A N 1
ATOM 3126 C CA . ALA A 1 400 ? 18.711 7.898 -12.205 1.00 84.75 400 ALA A CA 1
ATOM 3127 C C . ALA A 1 400 ? 18.970 6.416 -11.886 1.00 84.75 400 ALA A C 1
ATOM 3129 O O . ALA A 1 400 ? 19.623 6.116 -10.884 1.00 84.75 400 ALA A O 1
ATOM 3130 N N . GLU A 1 401 ? 18.557 5.505 -12.774 1.00 88.25 401 GLU A N 1
ATOM 3131 C CA . GLU A 1 401 ? 18.775 4.064 -12.587 1.00 88.25 401 GLU A CA 1
ATOM 3132 C C . GLU A 1 401 ? 20.264 3.706 -12.675 1.00 88.25 401 GLU A C 1
ATOM 3134 O O . GLU A 1 401 ? 20.765 2.951 -11.845 1.00 88.25 401 GLU A O 1
ATOM 3139 N N . ALA A 1 402 ? 21.017 4.301 -13.608 1.00 91.12 402 ALA A N 1
ATOM 3140 C CA . ALA A 1 402 ? 22.460 4.080 -13.703 1.00 91.12 402 ALA A CA 1
ATOM 3141 C C . ALA A 1 402 ? 23.177 4.433 -12.387 1.00 91.12 402 ALA A C 1
ATOM 3143 O O . ALA A 1 402 ? 24.022 3.683 -11.897 1.00 91.12 402 ALA A O 1
ATOM 3144 N N . THR A 1 403 ? 22.778 5.539 -11.752 1.00 87.44 403 THR A N 1
ATOM 3145 C CA . THR A 1 403 ? 23.294 5.928 -10.436 1.00 87.44 403 THR A CA 1
ATOM 3146 C C . THR A 1 403 ? 22.889 4.934 -9.345 1.00 87.44 403 THR A C 1
ATOM 3148 O O . THR A 1 403 ? 23.717 4.615 -8.490 1.00 87.44 403 THR A O 1
ATOM 3151 N N . ALA A 1 404 ? 21.653 4.426 -9.360 1.00 82.38 404 ALA A N 1
ATOM 3152 C CA . ALA A 1 404 ? 21.197 3.417 -8.404 1.00 82.38 404 ALA A CA 1
ATOM 3153 C C . ALA A 1 404 ? 21.998 2.105 -8.525 1.00 82.38 404 ALA A C 1
ATOM 3155 O O . ALA A 1 404 ? 22.431 1.551 -7.510 1.00 82.38 404 ALA A O 1
ATOM 3156 N N . ILE A 1 405 ? 22.271 1.656 -9.754 1.00 85.56 405 ILE A N 1
ATOM 3157 C CA . ILE A 1 405 ? 23.059 0.450 -10.044 1.00 85.56 405 ILE A CA 1
ATOM 3158 C C . ILE A 1 405 ? 24.520 0.624 -9.608 1.00 85.56 405 ILE A C 1
ATOM 3160 O O . ILE A 1 405 ? 25.037 -0.242 -8.900 1.00 85.56 405 ILE A O 1
ATOM 3164 N N . SER A 1 406 ? 25.179 1.744 -9.946 1.00 83.69 406 SER A N 1
ATOM 3165 C CA . SER A 1 406 ? 26.566 2.019 -9.513 1.00 83.69 406 SER A CA 1
ATOM 3166 C C . SER A 1 406 ? 26.720 2.019 -7.987 1.00 83.69 406 SER A C 1
ATOM 3168 O O . SER A 1 406 ? 27.787 1.696 -7.467 1.00 83.69 406 SER A O 1
ATOM 3170 N N . LYS A 1 407 ? 25.656 2.367 -7.256 1.00 80.25 407 LYS A N 1
ATOM 3171 C CA . LYS A 1 407 ? 25.626 2.402 -5.786 1.00 80.25 407 LYS A CA 1
ATOM 3172 C C . LYS A 1 407 ? 25.255 1.063 -5.139 1.00 80.25 407 LYS A C 1
ATOM 3174 O O . LYS A 1 407 ? 25.203 0.992 -3.916 1.00 80.25 407 LYS A O 1
ATOM 3179 N N . GLY A 1 408 ? 24.966 0.025 -5.928 1.00 73.31 408 GLY A N 1
ATOM 3180 C CA . GLY A 1 408 ? 24.510 -1.275 -5.425 1.00 73.31 408 GLY A CA 1
ATOM 3181 C C . GLY A 1 408 ? 23.113 -1.249 -4.791 1.00 73.31 408 GLY A C 1
ATOM 3182 O O . GLY A 1 408 ? 22.793 -2.131 -4.003 1.00 73.31 408 GLY A O 1
ATOM 3183 N N . ARG A 1 409 ? 22.290 -0.235 -5.101 1.00 50.06 409 ARG A N 1
ATOM 3184 C CA . ARG A 1 409 ? 21.000 0.044 -4.434 1.00 50.06 409 ARG A CA 1
ATOM 3185 C C . ARG A 1 409 ? 19.784 -0.590 -5.097 1.00 50.06 409 ARG A C 1
ATOM 3187 O O . ARG A 1 409 ? 18.686 -0.514 -4.560 1.00 50.06 409 ARG A O 1
ATOM 3194 N N . SER A 1 410 ? 19.951 -1.192 -6.266 1.00 44.44 410 SER A N 1
ATOM 3195 C CA . SER A 1 410 ? 18.845 -1.801 -6.997 1.00 44.44 410 SER A CA 1
ATOM 3196 C C . SER A 1 410 ? 18.812 -3.303 -6.692 1.00 44.44 410 SER A C 1
ATOM 3198 O O . SER A 1 410 ? 19.814 -3.978 -6.939 1.00 44.44 410 SER A O 1
ATOM 3200 N N . ARG A 1 411 ? 17.694 -3.823 -6.159 1.00 39.38 411 ARG A N 1
ATOM 3201 C CA . ARG A 1 411 ? 17.500 -5.260 -5.886 1.00 39.38 411 ARG A CA 1
ATOM 3202 C C . ARG A 1 411 ? 17.894 -6.091 -7.114 1.00 39.38 411 ARG A C 1
ATOM 3204 O O . ARG A 1 411 ? 17.443 -5.802 -8.220 1.00 39.38 411 ARG A O 1
ATOM 3211 N N . ASN A 1 412 ? 18.729 -7.112 -6.915 1.00 31.69 412 ASN A N 1
ATOM 3212 C CA . ASN A 1 412 ? 18.852 -8.198 -7.884 1.00 31.69 412 ASN A CA 1
ATOM 3213 C C . ASN A 1 412 ? 17.470 -8.851 -7.952 1.00 31.69 412 ASN A C 1
ATOM 3215 O O . ASN A 1 412 ? 17.035 -9.417 -6.952 1.00 31.69 412 ASN A O 1
ATOM 3219 N N . SER A 1 413 ? 16.772 -8.661 -9.070 1.00 35.56 413 SER A N 1
ATOM 3220 C CA . SER A 1 413 ? 15.595 -9.458 -9.421 1.00 35.56 413 SER A CA 1
ATOM 3221 C C . SER A 1 413 ? 15.978 -10.927 -9.482 1.00 35.56 413 SER A C 1
ATOM 3223 O O . SER A 1 413 ? 17.019 -11.195 -10.140 1.00 35.56 413 SER A O 1
#

pLDDT: mean 89.7, std 10.9, range [31.69, 98.69]